Protein AF-A0A7W8LDN3-F1 (afdb_monomer_lite)

Secondary structure (DSSP, 8-state):
--S-EEE-SS--EEEE-SS-EEE-TT-EEEESSS--EEEES-TT-S-S---EEEEEEEE-TT-SS-EEEEEETTS-EEEEEEE--TT--PPTT-----SEEEEEEE-SHHHHHHGGG-TTSEEEESS-EE-TT-EEPPBTEETTEE---B-SEEE-TT-EEEEEEETTSSSEEEE-TT-EEEEEEEEE-------TT-S-EESSEEEESSEEEEEEEEEEEE---SS--EESSEEEESSEEES-EE--EEEESS-EESSEEEESSEEES-EE-S-EEE-STT--EESSEEEE--SSSS---EEES-EE-S-EEE-TT--EESS-SSB--B-TT-EEETTTS--SS-SBS--GGGEE-HHHHT-GGGSTT---STTSSEE--TT-SS-EETHHHH-

Structure (mmCIF, N/CA/C/O backbone):
data_AF-A0A7W8LDN3-F1
#
_entry.id   AF-A0A7W8LDN3-F1
#
loop_
_atom_site.group_PDB
_atom_site.id
_atom_site.type_symbol
_atom_site.label_atom_id
_atom_site.label_alt_id
_atom_site.label_comp_id
_atom_site.label_asym_id
_atom_site.label_entity_id
_atom_site.label_seq_id
_atom_site.pdbx_PDB_ins_code
_atom_site.Cartn_x
_atom_site.Cartn_y
_atom_site.Cartn_z
_atom_site.occupancy
_atom_site.B_iso_or_equiv
_atom_site.auth_seq_id
_atom_site.auth_comp_id
_atom_site.auth_asym_id
_atom_site.auth_atom_id
_atom_site.pdbx_PDB_model_num
ATOM 1 N N . VAL A 1 1 ? -24.830 -0.433 23.079 1.00 80.12 1 VAL A N 1
ATOM 2 C CA . VAL A 1 1 ? -24.783 -1.777 23.697 1.00 80.12 1 VAL A CA 1
ATOM 3 C C . VAL A 1 1 ? -24.997 -1.625 25.184 1.00 80.12 1 VAL A C 1
ATOM 5 O O . VAL A 1 1 ? -24.225 -0.900 25.797 1.00 80.12 1 VAL A O 1
ATOM 8 N N . ALA A 1 2 ? -26.050 -2.250 25.717 1.00 86.38 2 ALA A N 1
ATOM 9 C CA . ALA A 1 2 ? -26.465 -2.119 27.119 1.00 86.38 2 ALA A CA 1
ATOM 10 C C . ALA A 1 2 ? -26.336 -3.423 27.933 1.00 86.38 2 ALA A C 1
ATOM 12 O O . ALA A 1 2 ? -26.756 -3.484 29.084 1.00 86.38 2 ALA A O 1
ATOM 13 N N . SER A 1 3 ? -25.803 -4.485 27.325 1.00 92.31 3 SER A N 1
ATOM 14 C CA . SER A 1 3 ? -25.659 -5.807 27.936 1.00 92.31 3 SER A CA 1
ATOM 15 C C . SER A 1 3 ? -24.322 -6.427 27.559 1.00 92.31 3 SER A C 1
ATOM 17 O O . SER A 1 3 ? -23.873 -6.281 26.420 1.00 92.31 3 SER A O 1
ATOM 19 N N . SER A 1 4 ? -23.713 -7.156 28.494 1.00 95.50 4 SER A N 1
ATOM 20 C CA . SER A 1 4 ? -22.445 -7.845 28.253 1.00 95.50 4 SER A CA 1
ATOM 21 C C . SER A 1 4 ? -22.580 -8.936 27.195 1.00 95.50 4 SER A C 1
ATOM 23 O O . SER A 1 4 ? -23.577 -9.656 27.148 1.00 95.50 4 SER A O 1
ATOM 25 N N . LEU A 1 5 ? -21.547 -9.073 26.370 1.00 96.12 5 LEU A N 1
ATOM 26 C CA . LEU A 1 5 ? -21.450 -10.071 25.319 1.00 96.12 5 LEU A CA 1
ATOM 27 C C . LEU A 1 5 ? -20.074 -10.730 25.378 1.00 96.12 5 LEU A C 1
ATOM 29 O O . LEU A 1 5 ? -19.049 -10.052 25.343 1.00 96.12 5 LEU A O 1
ATOM 33 N N . ARG A 1 6 ? -20.050 -12.062 25.438 1.00 96.69 6 ARG A N 1
ATOM 34 C CA . ARG A 1 6 ? -18.820 -12.848 25.344 1.00 96.69 6 ARG A CA 1
ATOM 35 C C . ARG A 1 6 ? -19.030 -14.021 24.407 1.00 96.69 6 ARG A C 1
ATOM 37 O O . ARG A 1 6 ? -20.032 -14.721 24.521 1.00 96.69 6 ARG A O 1
ATOM 44 N N . TRP A 1 7 ? -18.063 -14.268 23.534 1.00 97.62 7 TRP A N 1
ATOM 45 C CA . TRP A 1 7 ? -18.060 -15.460 22.693 1.00 97.62 7 TRP A CA 1
ATOM 46 C C . TRP A 1 7 ? -16.655 -16.044 22.534 1.00 97.62 7 TRP A C 1
ATOM 48 O O . TRP A 1 7 ? -15.647 -15.424 22.879 1.00 97.62 7 TRP A O 1
ATOM 58 N N . SER A 1 8 ? -16.607 -17.287 22.059 1.00 95.50 8 SER A N 1
ATOM 59 C CA . SER A 1 8 ? -15.378 -18.019 21.744 1.00 95.50 8 SER A CA 1
ATOM 60 C C . SER A 1 8 ? -15.425 -18.445 20.278 1.00 95.50 8 SER A C 1
ATOM 62 O O . SER A 1 8 ? -16.497 -18.759 19.766 1.00 95.50 8 SER A O 1
ATOM 64 N N . GLY A 1 9 ? -14.276 -18.438 19.606 1.00 95.62 9 GLY A N 1
ATOM 65 C CA . GLY A 1 9 ? -14.156 -18.756 18.180 1.00 95.62 9 GLY A CA 1
ATOM 66 C C . GLY A 1 9 ? -13.791 -17.551 17.299 1.00 95.62 9 GLY A C 1
ATOM 67 O O . GLY A 1 9 ? -13.566 -16.454 17.820 1.00 95.62 9 GLY A O 1
ATOM 68 N N . PRO A 1 10 ? -13.691 -17.766 15.974 1.00 96.31 10 PRO A N 1
ATOM 69 C CA . PRO A 1 10 ? -13.177 -16.780 15.019 1.00 96.31 10 PRO A CA 1
ATOM 70 C C . PRO A 1 10 ? -14.237 -15.806 14.485 1.00 96.31 10 PRO A C 1
ATOM 72 O O . PRO A 1 10 ? -13.915 -14.942 13.681 1.00 96.31 10 PRO A O 1
ATOM 75 N N . ALA A 1 11 ? -15.505 -15.941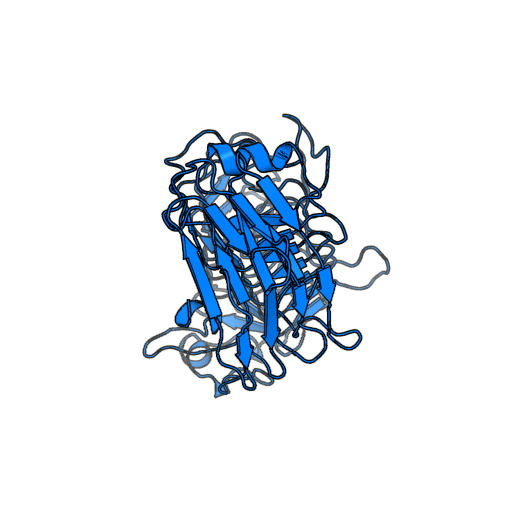 14.888 1.00 97.56 11 ALA A N 1
ATOM 76 C CA . ALA A 1 11 ? -16.566 -15.058 14.410 1.00 97.56 11 ALA A CA 1
ATOM 77 C C . ALA A 1 11 ? -16.303 -13.605 14.838 1.00 97.56 11 ALA A C 1
ATOM 79 O O . ALA A 1 11 ? -16.046 -13.352 16.015 1.00 97.56 11 ALA A O 1
ATOM 80 N N . SER A 1 12 ? -16.399 -12.665 13.902 1.00 97.75 12 SER A N 1
ATOM 81 C CA . SER A 1 12 ? -16.238 -11.232 14.165 1.00 97.75 12 SER A CA 1
ATOM 82 C C . SER A 1 12 ? -17.588 -10.554 14.408 1.00 97.75 12 SER A C 1
ATOM 84 O O . SER A 1 12 ? -18.613 -10.985 13.879 1.00 97.75 12 SER A O 1
ATOM 86 N N . LEU A 1 13 ? -17.588 -9.486 15.207 1.00 98.00 13 LEU A N 1
ATOM 87 C CA . LEU A 1 13 ? -18.762 -8.669 15.506 1.00 98.00 13 LEU A CA 1
ATOM 88 C C . LEU A 1 13 ? -18.552 -7.240 15.009 1.00 98.00 13 LEU A C 1
ATOM 90 O O . LEU A 1 13 ? -17.600 -6.574 15.409 1.00 98.00 13 LEU A O 1
ATOM 94 N N . THR A 1 14 ? -19.506 -6.733 14.237 1.00 98.00 14 THR A N 1
ATOM 95 C CA . THR A 1 14 ? -19.569 -5.316 13.873 1.00 98.00 14 THR A CA 1
ATOM 96 C C . THR A 1 14 ? -20.794 -4.676 14.509 1.00 98.00 14 THR A C 1
ATOM 98 O O . THR A 1 14 ? -21.918 -5.147 14.349 1.00 98.00 14 THR A O 1
ATOM 101 N N . LEU A 1 15 ? -20.570 -3.579 15.223 1.00 97.31 15 LEU A N 1
ATOM 102 C CA . LEU A 1 15 ? -21.599 -2.696 15.747 1.00 97.31 15 LEU A CA 1
ATOM 103 C C . LEU A 1 15 ? -21.510 -1.387 14.974 1.00 97.31 15 LEU A C 1
ATOM 105 O O . LEU A 1 15 ? -20.650 -0.559 15.262 1.00 97.31 15 LEU A O 1
ATOM 109 N N . ALA A 1 16 ? -22.378 -1.231 13.980 1.00 97.44 16 ALA A N 1
ATOM 110 C CA . ALA A 1 16 ? -22.421 -0.055 13.126 1.00 97.44 16 ALA A CA 1
ATOM 111 C C . ALA A 1 16 ? -23.672 0.774 13.422 1.00 97.44 16 ALA A C 1
ATOM 113 O O . ALA A 1 16 ? -24.768 0.228 13.567 1.00 97.44 16 ALA A O 1
ATOM 114 N N . ALA A 1 17 ? -23.517 2.090 13.506 1.00 97.44 17 ALA A N 1
ATOM 115 C CA . ALA A 1 17 ? -24.623 3.016 13.695 1.00 97.44 17 ALA A CA 1
ATOM 116 C C . ALA A 1 17 ? -24.555 4.140 12.668 1.00 97.44 17 ALA A C 1
ATOM 118 O O . ALA A 1 17 ? -23.474 4.548 12.257 1.00 97.44 17 ALA A O 1
ATOM 119 N N . TYR A 1 18 ? -25.719 4.684 12.303 1.00 97.31 18 TYR A N 1
ATOM 120 C CA . TYR A 1 18 ? -25.789 5.826 11.391 1.00 97.31 18 TYR A CA 1
ATOM 121 C C . TYR A 1 18 ? -24.961 7.013 11.891 1.00 97.31 18 TYR A C 1
ATOM 123 O O . TYR A 1 18 ? -24.340 7.682 11.085 1.00 97.31 18 TYR A O 1
ATOM 131 N N . ARG A 1 19 ? -24.934 7.257 13.208 1.00 97.06 19 ARG A N 1
ATOM 132 C CA . ARG A 1 19 ? -24.188 8.369 13.808 1.00 97.06 19 ARG A CA 1
ATOM 133 C C . ARG A 1 19 ? -23.232 7.890 14.891 1.00 97.06 19 ARG A C 1
ATOM 135 O O . ARG A 1 19 ? -22.056 7.727 14.619 1.00 97.06 19 ARG A O 1
ATOM 142 N N . HIS A 1 20 ? -23.716 7.601 16.100 1.00 97.81 20 HIS A N 1
ATOM 143 C CA . HIS A 1 20 ? -22.853 7.241 17.232 1.00 97.81 20 HIS A CA 1
ATOM 144 C C . HIS A 1 20 ? -22.973 5.768 17.623 1.00 97.81 20 HIS A C 1
ATOM 146 O O . HIS A 1 20 ? -24.070 5.206 17.623 1.00 97.81 20 HIS A O 1
ATOM 152 N N . VAL A 1 21 ? -21.860 5.175 18.053 1.00 97.56 21 VAL A N 1
ATOM 153 C CA . VAL A 1 21 ? -21.835 3.874 18.731 1.00 97.56 21 VAL A CA 1
ATOM 154 C C . VAL A 1 21 ? -21.474 4.095 20.192 1.00 97.56 21 VAL A C 1
ATOM 156 O O . VAL A 1 21 ? -20.442 4.684 20.501 1.00 97.56 21 VAL A O 1
ATOM 159 N N . SER A 1 22 ? -22.307 3.585 21.101 1.00 95.62 22 SER A N 1
ATOM 160 C CA . SER A 1 22 ? -22.056 3.685 22.541 1.00 95.62 22 SER A CA 1
ATOM 161 C C . SER A 1 22 ? -22.085 2.318 23.223 1.00 95.62 22 SER A C 1
ATOM 163 O O . SER A 1 22 ? -23.037 1.551 23.041 1.00 95.62 22 SER A O 1
ATOM 165 N N . VAL A 1 23 ? -21.075 2.011 24.036 1.00 94.44 23 VAL A N 1
ATOM 166 C CA . VAL A 1 23 ? -21.046 0.875 24.972 1.00 94.44 23 VAL A CA 1
ATOM 167 C C . VAL A 1 23 ? -21.216 1.443 26.374 1.00 94.44 23 VAL A C 1
ATOM 169 O O . VAL A 1 23 ? -20.390 2.233 26.819 1.00 94.44 23 VAL A O 1
ATOM 172 N N . THR A 1 24 ? -22.307 1.088 27.050 1.00 93.31 24 THR A N 1
ATOM 173 C CA . THR A 1 24 ? -22.648 1.687 28.346 1.00 93.31 24 THR A CA 1
ATOM 174 C C . THR A 1 24 ? -21.730 1.195 29.461 1.00 93.31 24 THR A C 1
ATOM 176 O O . THR A 1 24 ? -21.188 0.088 29.399 1.00 93.31 24 THR A O 1
ATOM 179 N N . SER A 1 25 ? -21.623 1.980 30.530 1.00 93.38 25 SER A N 1
ATOM 180 C CA . SER A 1 25 ? -20.917 1.574 31.744 1.00 93.38 25 SER A CA 1
ATOM 181 C C . SER A 1 25 ? -21.447 0.247 32.310 1.00 93.38 25 SER A C 1
ATOM 183 O O . SER A 1 25 ? -22.606 -0.130 32.119 1.00 93.38 25 SER A O 1
ATOM 185 N N . GLY A 1 26 ? -20.563 -0.520 32.952 1.00 92.25 26 GLY A N 1
ATOM 186 C CA . GLY A 1 26 ? -20.886 -1.843 33.506 1.00 92.25 26 GLY A CA 1
ATOM 187 C C . GLY A 1 26 ? -21.093 -2.960 32.471 1.00 92.25 26 GLY A C 1
ATOM 188 O O . GLY A 1 26 ? -21.365 -4.095 32.855 1.00 92.25 26 GLY A O 1
ATOM 189 N N . THR A 1 27 ? -20.953 -2.671 31.173 1.00 95.62 27 THR A N 1
ATOM 190 C CA . THR A 1 27 ? -21.033 -3.667 30.093 1.00 95.62 27 THR A CA 1
ATOM 191 C C . THR A 1 27 ? -19.647 -4.156 29.690 1.00 95.62 27 THR A C 1
ATOM 193 O O . THR A 1 27 ? -18.724 -3.356 29.564 1.00 95.62 27 THR A O 1
ATOM 196 N N . THR A 1 28 ? -19.502 -5.456 29.424 1.00 97.38 28 THR A N 1
ATOM 197 C CA . THR A 1 28 ? -18.271 -6.039 28.868 1.00 97.38 28 THR A CA 1
ATOM 198 C C . THR A 1 28 ? -18.534 -6.670 27.507 1.00 97.38 28 THR A C 1
ATOM 200 O O . THR A 1 28 ? -19.395 -7.541 27.398 1.00 97.38 28 THR A O 1
ATOM 203 N N . ILE A 1 29 ? -17.765 -6.282 26.488 1.00 97.88 29 ILE A N 1
ATOM 204 C CA . ILE A 1 29 ? -17.689 -6.987 25.202 1.00 97.88 29 ILE A CA 1
ATOM 205 C C . ILE A 1 29 ? -16.352 -7.729 25.168 1.00 97.88 29 ILE A C 1
ATOM 207 O O . ILE A 1 29 ? -15.307 -7.104 25.335 1.00 97.88 29 ILE A O 1
ATOM 211 N N . ALA A 1 30 ? -16.378 -9.050 24.986 1.00 98.19 30 ALA A N 1
ATOM 212 C CA . ALA A 1 30 ? -15.178 -9.878 25.057 1.00 98.19 30 ALA A CA 1
ATOM 213 C C . ALA A 1 30 ? -15.155 -11.015 24.031 1.00 98.19 30 ALA A C 1
ATOM 215 O O . ALA A 1 30 ? -16.168 -11.678 23.796 1.00 98.19 30 ALA A O 1
ATOM 216 N N . ASN A 1 31 ? -13.969 -11.323 23.513 1.00 98.44 31 ASN A N 1
ATOM 217 C CA . ASN A 1 31 ? -13.721 -12.519 22.714 1.00 98.44 31 ASN A CA 1
ATOM 218 C C . ASN A 1 31 ? -12.585 -13.351 23.334 1.00 98.44 31 ASN A C 1
ATOM 220 O O . ASN A 1 31 ? -11.584 -12.809 23.795 1.00 98.44 31 ASN A O 1
ATOM 224 N N . ASN A 1 32 ? -12.748 -14.677 23.342 1.00 96.44 32 ASN A N 1
ATOM 225 C CA . ASN A 1 32 ? -11.733 -15.633 23.811 1.00 96.44 32 ASN A CA 1
ATOM 226 C C . ASN A 1 32 ? -11.210 -16.544 22.675 1.00 96.44 32 ASN A C 1
ATOM 228 O O . ASN A 1 32 ? -10.790 -17.670 22.932 1.00 96.44 32 ASN A O 1
ATOM 232 N N . GLY A 1 33 ? -11.356 -16.129 21.416 1.00 96.62 33 GLY A N 1
ATOM 233 C CA . GLY A 1 33 ? -10.953 -16.877 20.225 1.00 96.62 33 GLY A CA 1
ATOM 234 C C . GLY A 1 33 ? -10.129 -16.006 19.283 1.00 96.62 33 GLY A C 1
ATOM 235 O O . GLY A 1 33 ? -9.119 -15.451 19.692 1.00 96.62 33 GLY A O 1
ATOM 236 N N . ALA A 1 34 ? -10.559 -15.892 18.027 1.00 96.56 34 ALA A N 1
ATOM 237 C CA . ALA A 1 34 ? -9.883 -15.092 17.000 1.00 96.56 34 ALA A CA 1
ATOM 238 C C . ALA A 1 34 ? -10.803 -14.023 16.384 1.00 96.56 34 ALA A C 1
ATOM 240 O O . ALA A 1 34 ? -10.513 -13.488 15.322 1.00 96.56 34 ALA A O 1
ATOM 241 N N . GLY A 1 35 ? -11.945 -13.756 17.023 1.00 97.75 35 GLY A N 1
ATOM 242 C CA . GLY A 1 35 ? -12.951 -12.835 16.506 1.00 97.75 35 GLY A CA 1
ATOM 243 C C . GLY A 1 35 ? -12.509 -11.382 16.625 1.00 97.75 35 GLY A C 1
ATOM 244 O O . GLY A 1 35 ? -11.990 -10.973 17.670 1.00 97.75 35 GLY A O 1
ATOM 245 N N . ASN A 1 36 ? -12.767 -10.597 15.581 1.00 98.06 36 ASN A N 1
ATOM 246 C CA . ASN A 1 36 ? -12.554 -9.154 15.604 1.00 98.06 36 ASN A CA 1
ATOM 247 C C . ASN A 1 36 ? -13.793 -8.424 16.140 1.00 98.06 36 ASN A C 1
ATOM 249 O O . ASN A 1 36 ? -14.916 -8.928 16.048 1.00 98.06 36 ASN A O 1
ATOM 253 N N . LEU A 1 37 ? -13.598 -7.219 16.671 1.00 98.50 37 LEU A N 1
ATOM 254 C CA . LEU A 1 37 ? -14.672 -6.280 16.985 1.00 98.50 37 LEU A CA 1
ATOM 255 C C . LEU A 1 37 ? -14.489 -4.994 16.194 1.00 98.50 37 LEU A C 1
ATOM 257 O O . LEU A 1 37 ? -13.440 -4.365 16.259 1.00 98.50 37 LEU A O 1
ATOM 261 N N . THR A 1 38 ? -15.549 -4.556 15.530 1.00 98.56 38 THR A N 1
ATOM 262 C CA . THR A 1 38 ? -15.603 -3.236 14.906 1.00 98.56 38 THR A CA 1
ATOM 263 C C . THR A 1 38 ? -16.711 -2.419 15.554 1.00 98.56 38 THR A C 1
ATOM 265 O O . THR A 1 38 ? -17.881 -2.799 15.497 1.00 98.56 38 THR A O 1
ATOM 268 N N . LEU A 1 39 ? -16.356 -1.288 16.157 1.00 98.38 39 LEU A N 1
ATOM 269 C CA . LEU A 1 39 ? -17.294 -0.250 16.579 1.00 98.38 39 LEU A CA 1
ATOM 270 C C . LEU A 1 39 ? -17.273 0.837 15.510 1.00 98.38 39 LEU A C 1
ATOM 272 O O . LEU A 1 39 ? -16.287 1.556 15.412 1.00 98.38 39 LEU A O 1
ATOM 276 N N . ARG A 1 40 ? -18.321 0.938 14.691 1.00 98.19 40 ARG A N 1
ATOM 277 C CA . ARG A 1 40 ? -18.369 1.868 13.560 1.00 98.19 40 ARG A CA 1
ATOM 278 C C . ARG A 1 40 ? -19.435 2.936 13.752 1.00 98.19 40 ARG A C 1
ATOM 280 O O . ARG A 1 40 ? -20.623 2.687 13.538 1.00 98.19 40 ARG A O 1
ATOM 287 N N . ALA A 1 41 ? -18.996 4.118 14.161 1.00 98.00 41 ALA A N 1
ATOM 288 C CA . ALA A 1 41 ? -19.772 5.334 13.986 1.00 98.00 41 ALA A CA 1
ATOM 289 C C . ALA A 1 41 ? -19.781 5.742 12.503 1.00 98.00 41 ALA A C 1
ATOM 291 O O . ALA A 1 41 ? -18.988 5.216 11.724 1.00 98.00 41 ALA A O 1
ATOM 292 N N . ASP A 1 42 ? -20.728 6.602 12.126 1.00 96.69 42 ASP A N 1
ATOM 293 C CA . ASP A 1 42 ? -20.969 7.011 10.736 1.00 96.69 42 ASP A CA 1
ATOM 294 C C . ASP A 1 42 ? -20.896 5.847 9.730 1.00 96.69 42 ASP A C 1
ATOM 296 O O . ASP A 1 42 ? -20.058 5.767 8.829 1.00 96.69 42 ASP A O 1
ATOM 300 N N . ALA A 1 43 ? -21.805 4.884 9.888 1.00 95.69 43 ALA A N 1
ATOM 301 C CA . ALA A 1 43 ? -21.862 3.714 9.015 1.00 95.69 43 ALA A CA 1
ATOM 302 C C . ALA A 1 43 ? -21.986 4.071 7.519 1.00 95.69 43 ALA A C 1
ATOM 304 O O . ALA A 1 43 ? -21.639 3.249 6.676 1.00 95.69 43 ALA A O 1
ATOM 305 N N . SER A 1 44 ? -22.464 5.278 7.203 1.00 94.12 44 SER A N 1
ATOM 306 C CA . SER A 1 44 ? -22.630 5.805 5.849 1.00 94.12 44 SER A CA 1
ATOM 307 C C . SER A 1 44 ? -21.406 6.531 5.276 1.00 94.12 44 SER A C 1
ATOM 309 O O . SER A 1 44 ? -21.380 6.744 4.066 1.00 94.12 44 SER A O 1
ATOM 311 N N . GLY A 1 45 ? -20.421 6.914 6.096 1.00 94.56 45 GLY A N 1
ATOM 312 C CA . GLY A 1 45 ? -19.256 7.693 5.657 1.00 94.56 45 GLY A CA 1
ATOM 313 C C . GLY A 1 45 ? -19.647 9.046 5.052 1.00 94.56 45 GLY A C 1
ATOM 314 O O . GLY A 1 45 ? -19.267 9.358 3.922 1.00 94.56 45 GLY A O 1
ATOM 315 N N . ILE A 1 46 ? -20.501 9.806 5.736 1.00 94.69 46 ILE A N 1
ATOM 316 C CA . ILE A 1 46 ? -21.014 11.121 5.307 1.00 94.69 46 ILE A CA 1
ATOM 317 C C . ILE A 1 46 ? -20.604 12.267 6.247 1.00 94.69 46 ILE A C 1
ATOM 319 O O . ILE A 1 46 ? -21.163 13.358 6.135 1.00 94.69 46 ILE A O 1
ATOM 323 N N . ASP A 1 47 ? -19.681 12.020 7.177 1.00 93.69 47 ASP A N 1
ATOM 324 C CA . ASP A 1 47 ? -19.095 13.001 8.099 1.00 93.69 47 ASP A CA 1
ATOM 325 C C . ASP A 1 47 ? -20.125 13.683 9.008 1.00 93.69 47 ASP A C 1
ATOM 327 O O . ASP A 1 47 ? -20.122 14.902 9.224 1.00 93.69 47 ASP A O 1
ATOM 331 N N . ASN A 1 48 ? -21.045 12.890 9.563 1.00 95.62 48 ASN A N 1
ATOM 332 C CA . ASN A 1 48 ? -22.164 13.382 10.372 1.00 95.62 48 ASN A CA 1
ATOM 333 C C . ASN A 1 48 ? -21.835 13.601 11.866 1.00 95.62 48 A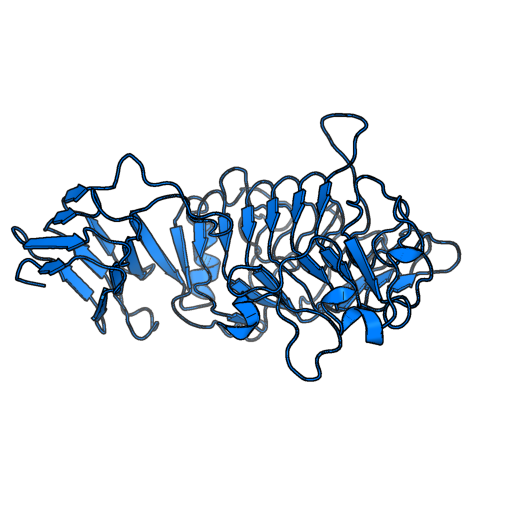SN A C 1
ATOM 335 O O . ASN A 1 48 ? -22.748 13.769 12.699 1.00 95.62 48 ASN A O 1
ATOM 339 N N . GLY A 1 49 ? -20.547 13.636 12.215 1.00 97.25 49 GLY A N 1
ATOM 340 C CA . GLY A 1 49 ? -20.073 13.792 13.588 1.00 97.25 49 GLY A CA 1
ATOM 341 C C . GLY A 1 49 ? -20.207 12.502 14.383 1.00 97.25 49 GLY A C 1
ATOM 342 O O . GLY A 1 49 ? -20.527 12.540 15.573 1.00 97.25 49 GLY A O 1
ATOM 343 N N . GLY A 1 50 ? -20.062 11.359 13.719 1.00 98.00 50 GLY A N 1
ATOM 344 C CA . GLY A 1 50 ? -20.134 10.050 14.327 1.00 98.00 50 GLY A CA 1
ATOM 345 C C . GLY A 1 50 ? -19.060 9.866 15.397 1.00 98.00 50 GLY A C 1
ATOM 346 O O . GLY A 1 50 ? -17.873 10.059 15.160 1.00 98.00 50 GLY A O 1
ATOM 347 N N . SER A 1 51 ? -19.483 9.444 16.589 1.00 98.31 51 SER A N 1
ATOM 348 C CA . SER A 1 51 ? -18.595 9.241 17.742 1.00 98.31 51 SER A CA 1
ATOM 349 C C . SER A 1 51 ? -18.677 7.811 18.244 1.00 98.31 51 SER A C 1
ATOM 351 O O . SER A 1 51 ? -19.753 7.203 18.230 1.00 98.31 51 SER A O 1
ATOM 353 N N . VAL A 1 52 ? -17.561 7.306 18.766 1.00 98.25 52 VAL A N 1
ATOM 354 C CA . VAL A 1 52 ? -17.516 6.041 19.501 1.00 98.25 52 VAL A CA 1
ATOM 355 C C . VAL A 1 52 ? -17.242 6.327 20.975 1.00 98.25 52 VAL A C 1
ATOM 357 O O . VAL A 1 52 ? -16.173 6.807 21.346 1.00 98.25 52 VAL A O 1
ATOM 360 N N . THR A 1 53 ? -18.202 5.990 21.832 1.00 96.25 53 THR A N 1
ATOM 361 C CA . THR A 1 53 ? -18.083 6.120 23.291 1.00 96.25 53 THR A CA 1
ATOM 362 C C . THR A 1 53 ? -18.151 4.739 23.918 1.00 96.25 53 THR A C 1
ATOM 364 O O . THR A 1 53 ? -19.171 4.063 23.824 1.00 96.25 53 THR A O 1
ATOM 367 N N . SER A 1 54 ? -17.083 4.284 24.559 1.00 90.75 54 SER A N 1
ATOM 368 C CA . SER A 1 54 ? -17.030 2.953 25.158 1.00 90.75 54 SER A CA 1
ATOM 369 C C . SER A 1 54 ? -16.837 3.008 26.670 1.00 90.75 54 SER A C 1
ATOM 371 O O . SER A 1 54 ? -15.807 2.564 27.154 1.00 90.75 54 SER A O 1
ATOM 373 N N . ASP A 1 55 ? -17.832 3.461 27.431 1.00 91.25 55 ASP A N 1
ATOM 374 C CA . ASP A 1 55 ? -17.762 3.599 28.901 1.00 91.25 55 ASP A CA 1
ATOM 375 C C . ASP A 1 55 ? -17.723 2.258 29.669 1.00 91.25 55 ASP A C 1
ATOM 377 O O . ASP A 1 55 ? -17.619 2.228 30.897 1.00 91.25 55 ASP A O 1
ATOM 381 N N . GLY A 1 56 ? -17.844 1.133 28.960 1.00 93.88 56 GLY A N 1
ATOM 382 C CA . GLY A 1 56 ? -17.722 -0.222 29.497 1.00 93.88 56 GLY A CA 1
ATOM 383 C C . GLY A 1 56 ? -16.300 -0.799 29.439 1.00 93.88 56 GLY A C 1
ATOM 384 O O . GLY A 1 56 ? -15.295 -0.086 29.480 1.00 93.88 56 GLY A O 1
ATOM 385 N N . THR A 1 57 ? -16.221 -2.126 29.333 1.00 97.38 57 THR A N 1
ATOM 386 C CA . THR A 1 57 ? -14.980 -2.888 29.147 1.00 97.38 57 THR A CA 1
ATOM 387 C C . THR A 1 57 ? -14.959 -3.559 27.776 1.00 97.38 57 THR A C 1
ATOM 389 O O . THR A 1 57 ? -15.880 -4.300 27.429 1.00 97.38 57 THR A O 1
ATOM 392 N N . ILE A 1 58 ? -13.878 -3.364 27.027 1.00 98.12 58 ILE A N 1
ATOM 393 C CA . ILE A 1 58 ? -13.522 -4.166 25.854 1.00 98.12 58 ILE A CA 1
ATOM 394 C C . ILE A 1 58 ? -12.395 -5.110 26.286 1.00 98.12 58 ILE A C 1
ATOM 396 O O . ILE A 1 58 ? -11.289 -4.661 26.579 1.00 98.12 58 ILE A O 1
ATOM 400 N N . ASP A 1 59 ? -12.687 -6.409 26.368 1.00 98.19 59 ASP A N 1
ATOM 401 C CA . ASP A 1 59 ? -11.768 -7.442 26.868 1.00 98.19 59 ASP A CA 1
ATOM 402 C C . ASP A 1 59 ? -11.348 -8.394 25.738 1.00 98.19 59 ASP A C 1
ATOM 404 O O . ASP A 1 59 ? -12.037 -9.363 25.414 1.00 98.19 59 ASP A O 1
ATOM 408 N N . TRP A 1 60 ? -10.196 -8.095 25.139 1.00 98.12 60 TRP A N 1
ATOM 409 C CA . TRP A 1 60 ? -9.509 -8.914 24.137 1.00 98.12 60 TRP A CA 1
ATOM 410 C C . TRP A 1 60 ? -8.317 -9.678 24.726 1.00 98.12 60 TRP A C 1
ATOM 412 O O . TRP A 1 60 ? -7.527 -10.250 23.980 1.00 98.12 60 TRP A O 1
ATOM 422 N N . SER A 1 61 ? -8.211 -9.761 26.059 1.00 98.25 61 SER A N 1
ATOM 423 C CA . SER A 1 61 ? -7.072 -10.368 26.768 1.00 98.25 61 SER A CA 1
ATOM 424 C C . SER A 1 61 ? -6.807 -11.833 26.425 1.00 98.25 61 SER A C 1
ATOM 426 O O . SER A 1 61 ? -5.690 -12.319 26.590 1.00 98.25 61 SER A O 1
ATOM 428 N N . LYS A 1 62 ? -7.832 -12.537 25.938 1.00 97.50 62 LYS A N 1
ATOM 429 C CA . LYS A 1 62 ? -7.780 -13.947 25.525 1.00 97.50 62 LYS A CA 1
ATOM 430 C C . LYS A 1 62 ? -8.026 -14.143 24.031 1.00 97.50 62 LYS A C 1
ATOM 432 O O . LYS A 1 62 ? -8.162 -15.282 23.595 1.00 97.50 62 LYS A O 1
ATOM 437 N N . SER A 1 63 ? -8.132 -13.058 23.268 1.00 98.00 63 SER A N 1
ATOM 438 C CA . SER A 1 63 ? -8.351 -13.105 21.826 1.00 98.00 63 SER A CA 1
ATOM 439 C C . SER A 1 63 ? -7.029 -12.981 21.073 1.00 98.00 63 SER A C 1
ATOM 441 O O . SER A 1 63 ? -6.107 -12.290 21.518 1.00 98.00 63 SER A O 1
ATOM 443 N N . THR A 1 64 ? -6.947 -13.624 19.913 1.00 96.94 64 THR A N 1
ATOM 444 C CA . THR A 1 64 ? -5.928 -13.353 18.887 1.00 96.94 64 THR A CA 1
ATOM 445 C C . THR A 1 64 ? -6.418 -12.365 17.825 1.00 96.94 64 THR A C 1
ATOM 447 O O . THR A 1 64 ? -5.618 -11.900 17.019 1.00 96.94 64 THR A O 1
ATOM 450 N N . GLY A 1 65 ? -7.716 -12.044 17.814 1.00 97.69 65 GLY A N 1
ATOM 451 C CA . GLY A 1 65 ? -8.305 -11.032 16.938 1.00 97.69 65 GLY A CA 1
ATOM 452 C C . GLY A 1 65 ? -7.985 -9.608 17.393 1.00 97.69 65 GLY A C 1
ATOM 453 O O . GLY A 1 65 ? -7.236 -9.395 18.351 1.00 97.69 65 GLY A O 1
ATOM 454 N N . ILE A 1 66 ? -8.591 -8.636 16.718 1.00 98.25 66 ILE A N 1
ATOM 455 C CA . ILE A 1 66 ? -8.372 -7.200 16.940 1.00 98.25 66 ILE A CA 1
ATOM 456 C C . ILE A 1 66 ? -9.660 -6.439 17.244 1.00 98.25 66 ILE A C 1
ATOM 458 O O . ILE A 1 66 ? -10.766 -6.938 17.033 1.00 98.25 66 ILE A O 1
ATOM 462 N N . VAL A 1 67 ? -9.505 -5.205 17.716 1.00 98.62 67 VAL A N 1
ATOM 463 C CA . VAL A 1 67 ? -10.598 -4.258 17.919 1.00 98.62 67 VAL A CA 1
ATOM 464 C C . VAL A 1 67 ? -10.313 -2.965 17.167 1.00 98.62 67 VAL A C 1
ATOM 466 O O . VAL A 1 67 ? -9.276 -2.342 17.380 1.00 98.62 67 VAL A O 1
ATOM 469 N N . SER A 1 68 ? -11.275 -2.529 16.359 1.00 98.50 68 SER A N 1
ATOM 470 C CA . SER A 1 68 ? -11.237 -1.257 15.639 1.00 98.50 68 SER A CA 1
ATOM 471 C C . SER A 1 68 ? -12.407 -0.378 16.078 1.00 98.50 68 SER A C 1
ATOM 473 O O . SER A 1 68 ? -13.568 -0.765 15.931 1.00 98.50 68 SER A O 1
ATOM 475 N N . ALA A 1 69 ? -12.117 0.808 16.606 1.00 98.50 69 ALA A N 1
ATOM 476 C CA . ALA A 1 69 ? -13.110 1.846 16.873 1.00 98.50 69 ALA A CA 1
ATOM 477 C C . ALA A 1 69 ? -13.003 2.947 15.812 1.00 98.50 69 ALA A C 1
ATOM 479 O O . ALA A 1 69 ? -12.009 3.658 15.765 1.00 98.50 69 ALA A O 1
ATOM 480 N N . LEU A 1 70 ? -14.012 3.073 14.960 1.00 98.69 70 LEU A N 1
ATOM 481 C CA . LEU A 1 70 ? -14.052 3.978 13.815 1.00 98.69 70 LEU A CA 1
ATOM 482 C C . LEU A 1 70 ? -14.994 5.142 14.127 1.00 98.69 70 LEU A C 1
ATOM 484 O O . LEU A 1 70 ? -16.179 4.908 14.380 1.00 98.69 70 LEU A O 1
ATOM 488 N N . TYR A 1 71 ? -14.469 6.364 14.139 1.00 98.62 71 TYR A N 1
ATOM 489 C CA . TYR A 1 71 ? -15.207 7.591 14.455 1.00 98.62 71 TYR A CA 1
ATOM 490 C C . TYR A 1 71 ? -14.809 8.718 13.508 1.00 98.62 71 TYR A C 1
ATOM 492 O O . TYR A 1 71 ? -13.688 8.720 13.017 1.00 98.62 71 TYR A O 1
ATOM 500 N N . ASP A 1 72 ? -15.693 9.678 13.258 1.00 98.19 72 ASP A N 1
ATOM 501 C CA . ASP A 1 72 ? -15.413 10.747 12.296 1.00 98.19 72 ASP A CA 1
ATOM 502 C C . ASP A 1 72 ? -14.279 11.656 12.768 1.00 98.19 72 ASP A C 1
ATOM 504 O O . ASP A 1 72 ? -14.088 11.885 13.966 1.00 98.19 72 ASP A O 1
ATOM 508 N N . MET A 1 73 ? -13.572 12.260 11.814 1.00 96.06 73 MET A N 1
ATOM 509 C CA . MET A 1 73 ? -12.576 13.308 12.069 1.00 96.06 73 MET A CA 1
ATOM 510 C C . MET A 1 73 ? -13.140 14.501 12.855 1.00 96.06 73 MET A C 1
ATOM 512 O O . MET A 1 73 ? -12.428 15.110 13.653 1.00 96.06 73 MET A O 1
ATOM 516 N N . ASN A 1 74 ? -14.425 14.812 12.660 1.00 95.38 74 ASN A N 1
ATOM 517 C CA . ASN A 1 74 ? -15.177 15.830 13.403 1.00 95.38 74 ASN A CA 1
ATOM 518 C C . ASN A 1 74 ? -15.997 15.248 14.579 1.00 95.38 74 ASN A C 1
ATOM 520 O O . ASN A 1 74 ? -16.758 15.971 15.227 1.00 95.38 74 ASN A O 1
ATOM 524 N N . GLY A 1 75 ? -15.860 13.948 14.841 1.00 96.75 75 GLY A N 1
ATOM 525 C CA . GLY A 1 75 ? -16.461 13.231 15.954 1.00 96.75 75 GLY A CA 1
ATOM 526 C C . GLY A 1 75 ? -15.514 13.106 17.145 1.00 96.75 75 GLY A C 1
ATOM 527 O O . GLY A 1 75 ? -14.496 13.788 17.266 1.00 96.75 75 GLY A O 1
ATOM 528 N N . THR A 1 76 ? -15.863 12.213 18.067 1.00 97.19 76 THR A N 1
ATOM 529 C CA . THR A 1 76 ? -15.066 11.953 19.271 1.00 97.19 76 THR A CA 1
ATOM 530 C C . THR A 1 76 ? -14.922 10.466 19.545 1.00 97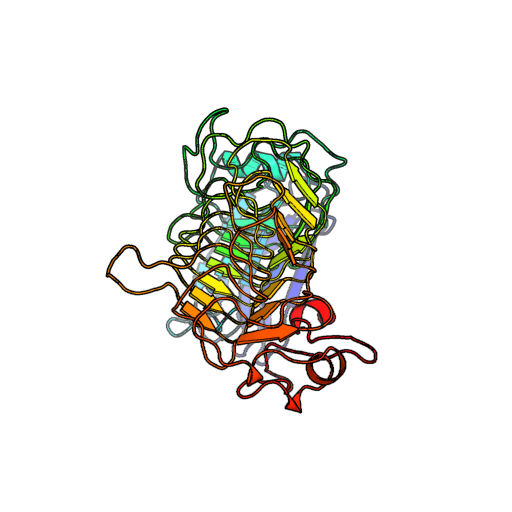.19 76 THR A C 1
ATOM 532 O O . THR A 1 76 ? -15.833 9.669 19.310 1.00 97.19 76 THR A O 1
ATOM 535 N N . TYR A 1 77 ? -13.775 10.107 20.113 1.00 97.69 77 TYR A N 1
ATOM 536 C CA . TYR A 1 77 ? -13.548 8.801 20.708 1.00 97.69 77 TYR A CA 1
ATOM 537 C C . TYR A 1 77 ? -13.350 8.938 22.213 1.00 97.69 77 TYR A C 1
ATOM 539 O O . TYR A 1 77 ? -12.604 9.795 22.687 1.00 97.69 77 TYR A O 1
ATOM 547 N N . THR A 1 78 ? -14.021 8.087 22.980 1.00 96.88 78 THR A N 1
ATOM 548 C CA . THR A 1 78 ? -13.808 7.967 24.423 1.00 96.88 78 THR A CA 1
ATOM 549 C C . THR A 1 78 ? -13.742 6.495 24.784 1.00 96.88 78 THR A C 1
ATOM 551 O O . THR A 1 78 ? -14.680 5.741 24.524 1.00 96.88 78 THR A O 1
ATOM 554 N N . SER A 1 79 ? -12.628 6.082 25.379 1.00 94.62 79 SER A N 1
ATOM 555 C CA . SER A 1 79 ? -12.407 4.710 25.824 1.00 94.62 79 SER A CA 1
ATOM 556 C C . SER A 1 79 ? -12.654 4.563 27.323 1.00 94.62 79 SER A C 1
ATOM 558 O O . SER A 1 79 ? -12.126 5.337 28.118 1.00 94.62 79 SER A O 1
ATOM 560 N N . GLY A 1 80 ? -13.374 3.516 27.705 1.00 94.00 80 GLY A N 1
ATOM 561 C CA . GLY A 1 80 ? -13.412 2.975 29.058 1.00 94.00 80 GLY A CA 1
ATOM 562 C C . GLY A 1 80 ? -12.257 2.002 29.276 1.00 94.00 80 GLY A C 1
ATOM 563 O O . GLY A 1 80 ? -11.114 2.277 28.917 1.00 94.00 80 GLY A O 1
ATOM 564 N N . THR A 1 81 ? -12.540 0.838 29.861 1.00 97.19 81 THR A N 1
ATOM 565 C CA . THR A 1 81 ? -11.488 -0.150 30.146 1.00 97.19 81 THR A CA 1
ATOM 566 C C . THR A 1 81 ? -11.169 -0.968 28.899 1.00 97.19 81 THR A C 1
ATOM 568 O O . THR A 1 81 ? -12.014 -1.722 28.420 1.00 97.19 81 THR A O 1
ATOM 571 N N . LEU A 1 82 ? -9.940 -0.866 28.399 1.00 97.94 82 LEU A N 1
ATOM 572 C CA . LEU A 1 82 ? -9.426 -1.705 27.317 1.00 97.94 82 LEU A CA 1
ATOM 573 C C . LEU A 1 82 ? -8.473 -2.746 27.907 1.00 97.94 82 LEU A C 1
ATOM 575 O O . LEU A 1 82 ? -7.523 -2.387 28.601 1.00 97.94 82 LEU A O 1
ATOM 579 N N . VAL A 1 83 ? -8.715 -4.028 27.642 1.00 98.12 83 VAL A N 1
ATOM 580 C CA . VAL A 1 83 ? -7.851 -5.124 28.102 1.00 98.12 83 VAL A CA 1
ATOM 581 C C . VAL A 1 83 ? -7.353 -5.898 26.888 1.00 98.12 83 VAL A C 1
ATOM 583 O O . VAL A 1 83 ? -8.106 -6.656 26.283 1.00 98.12 83 VAL A O 1
ATOM 586 N N . GLY A 1 84 ? -6.092 -5.681 26.515 1.00 97.69 84 GLY A N 1
ATOM 587 C CA . GLY A 1 84 ? -5.428 -6.399 25.425 1.00 97.69 84 GLY A CA 1
ATOM 588 C C . GLY A 1 84 ? -4.793 -7.713 25.882 1.00 97.69 84 GLY A C 1
ATOM 589 O O . GLY A 1 84 ? -4.533 -7.927 27.069 1.00 97.69 84 GLY A O 1
ATOM 590 N N . ASN A 1 85 ? -4.538 -8.605 24.933 1.00 98.06 85 ASN A N 1
ATOM 591 C CA . ASN A 1 85 ? -3.780 -9.831 25.136 1.00 98.06 85 ASN A CA 1
ATOM 592 C C . ASN A 1 85 ? -2.283 -9.499 25.166 1.00 98.06 85 ASN A C 1
ATOM 594 O O . ASN A 1 85 ? -1.711 -9.070 24.169 1.00 98.06 85 ASN A O 1
ATOM 598 N N . ALA A 1 86 ? -1.641 -9.729 26.313 1.00 97.25 86 ALA A N 1
ATOM 599 C CA . ALA A 1 86 ? -0.222 -9.432 26.521 1.00 97.25 86 ALA A CA 1
ATOM 600 C C . ALA A 1 86 ? 0.727 -10.254 25.625 1.00 97.25 86 ALA A C 1
ATOM 602 O O . ALA A 1 86 ? 1.895 -9.902 25.491 1.00 97.25 86 ALA A O 1
ATOM 603 N N . SER A 1 87 ? 0.243 -11.348 25.034 1.00 96.81 87 SER A N 1
ATOM 604 C CA . SER A 1 87 ? 0.982 -12.182 24.080 1.00 96.81 87 SER A CA 1
ATOM 605 C C . SER A 1 87 ? 0.555 -11.953 22.630 1.00 96.81 87 SER A C 1
ATOM 607 O O . SER A 1 87 ? 1.014 -12.676 21.749 1.00 96.81 87 SER A O 1
ATOM 609 N N . TRP A 1 88 ? -0.338 -10.995 22.362 1.00 97.62 88 TRP A N 1
ATOM 610 C CA . TRP A 1 88 ? -0.705 -10.660 20.994 1.00 97.62 88 TRP A CA 1
ATOM 611 C C . TRP A 1 88 ? 0.473 -10.008 20.277 1.00 97.62 88 TRP A C 1
ATOM 613 O O . TRP A 1 88 ? 1.102 -9.079 20.781 1.00 97.62 88 TRP A O 1
ATOM 623 N N . THR A 1 89 ? 0.725 -10.483 19.068 1.00 96.31 89 THR A N 1
ATOM 624 C CA . THR A 1 89 ? 1.630 -9.865 18.108 1.00 96.31 89 THR A CA 1
ATOM 625 C C . THR A 1 89 ? 0.860 -9.640 16.819 1.00 96.31 89 THR A C 1
ATOM 627 O O . THR A 1 89 ? 0.009 -10.462 16.465 1.00 96.31 89 THR A O 1
ATOM 630 N N . ALA A 1 90 ? 1.175 -8.564 16.102 1.00 95.81 90 ALA A N 1
ATOM 631 C CA . ALA A 1 90 ? 0.595 -8.319 14.792 1.00 95.81 90 ALA A CA 1
ATOM 632 C C . ALA A 1 90 ? 0.810 -9.539 13.878 1.00 95.81 90 ALA A C 1
ATOM 634 O O . ALA A 1 90 ? 1.933 -10.056 13.819 1.00 95.81 90 ALA A O 1
ATOM 635 N N . PRO A 1 91 ? -0.237 -10.030 13.190 1.00 94.12 91 PRO A N 1
ATOM 636 C CA . PRO A 1 91 ? -0.059 -11.057 12.178 1.00 94.12 91 PRO A CA 1
ATOM 637 C C . PRO A 1 91 ? 0.958 -10.605 11.125 1.00 94.12 91 PRO A C 1
ATOM 639 O O . PRO A 1 91 ? 1.026 -9.426 10.770 1.00 94.12 91 PRO A O 1
ATOM 642 N N . ALA A 1 92 ? 1.754 -11.547 10.617 1.00 92.75 92 ALA A N 1
ATOM 643 C CA . ALA A 1 92 ? 2.713 -11.249 9.561 1.00 92.75 92 ALA A CA 1
ATOM 644 C C . ALA A 1 92 ? 1.997 -10.597 8.370 1.00 92.75 92 ALA A C 1
ATOM 646 O O . ALA A 1 92 ? 0.902 -11.012 7.990 1.00 92.75 92 ALA A O 1
ATOM 647 N N . TYR A 1 93 ? 2.622 -9.567 7.807 1.00 94.50 93 TYR A N 1
ATOM 648 C CA . TYR A 1 93 ? 2.091 -8.791 6.690 1.00 94.50 93 TYR A CA 1
ATOM 649 C C . TYR A 1 93 ? 0.735 -8.095 6.927 1.00 94.50 93 TYR A C 1
ATOM 651 O O . TYR A 1 93 ? 0.080 -7.678 5.973 1.00 94.50 93 TYR A O 1
ATOM 659 N N . SER A 1 94 ? 0.304 -7.916 8.182 1.00 95.69 94 SER A N 1
ATOM 660 C CA . SER A 1 94 ? -0.909 -7.144 8.467 1.00 95.69 94 SER A CA 1
ATOM 661 C C . SER A 1 94 ? -0.654 -5.644 8.586 1.00 95.69 94 SER A C 1
ATOM 663 O O . SER A 1 94 ? -1.593 -4.875 8.520 1.00 95.69 94 SER A O 1
ATOM 665 N N . GLY A 1 95 ? 0.571 -5.184 8.852 1.00 95.69 95 GLY A N 1
ATOM 666 C CA . GLY A 1 95 ? 0.827 -3.761 9.129 1.00 95.69 95 GLY A CA 1
ATOM 667 C C . GLY A 1 95 ? 0.080 -3.201 10.353 1.00 95.69 95 GLY A C 1
ATOM 668 O O . GLY A 1 95 ? -0.005 -1.990 10.513 1.00 95.69 95 GLY A O 1
ATOM 669 N N . LEU A 1 96 ? -0.484 -4.046 11.222 1.00 97.06 96 LEU A N 1
ATOM 670 C CA . LEU A 1 96 ? -1.142 -3.601 12.454 1.00 97.06 96 LEU A CA 1
ATOM 671 C C . LEU A 1 96 ? -0.083 -3.267 13.507 1.00 97.06 96 LEU A C 1
ATOM 673 O O . LEU A 1 96 ? 0.859 -4.031 13.689 1.00 97.06 96 LEU A O 1
ATOM 677 N N . VAL A 1 97 ? -0.258 -2.159 14.230 1.00 96.88 97 VAL A N 1
ATOM 678 C CA . VAL A 1 97 ? 0.677 -1.750 15.295 1.00 96.88 97 VAL A CA 1
ATOM 679 C C . VAL A 1 97 ? 0.189 -2.225 16.667 1.00 96.88 97 VAL A C 1
ATOM 681 O O . VAL A 1 97 ? 0.979 -2.686 17.488 1.00 96.88 97 VAL A O 1
ATOM 684 N N . THR A 1 98 ? -1.122 -2.171 16.911 1.00 97.25 98 THR A N 1
ATOM 685 C CA . THR A 1 98 ? -1.753 -2.541 18.188 1.00 97.25 98 THR A CA 1
ATOM 686 C C . THR A 1 98 ? -2.965 -3.445 17.985 1.00 97.25 98 THR A C 1
ATOM 688 O O . THR A 1 98 ? -3.615 -3.405 16.944 1.00 97.25 98 THR A O 1
ATOM 691 N N . GLN A 1 99 ? -3.304 -4.238 19.008 1.00 98.31 99 GLN A N 1
ATOM 692 C CA . GLN A 1 99 ? -4.481 -5.115 18.983 1.00 98.31 99 GLN A CA 1
ATOM 693 C C . GLN A 1 99 ? -5.805 -4.336 19.036 1.00 98.31 99 GLN A C 1
ATOM 695 O O . GLN A 1 99 ? -6.803 -4.765 18.464 1.00 98.31 99 GLN A O 1
ATOM 700 N N . ILE A 1 100 ? -5.830 -3.225 19.775 1.00 98.31 100 ILE A N 1
ATOM 701 C CA . ILE A 1 100 ? -7.013 -2.388 19.989 1.00 98.31 100 ILE A CA 1
ATOM 702 C C . ILE A 1 100 ? -6.662 -0.984 19.515 1.00 98.31 100 ILE A C 1
ATOM 704 O O . ILE A 1 100 ? -5.819 -0.330 20.128 1.00 98.31 100 ILE A O 1
ATOM 708 N N . THR A 1 101 ? -7.313 -0.528 18.449 1.00 98.25 101 THR A N 1
ATOM 709 C CA . THR A 1 101 ? -6.991 0.742 17.792 1.00 98.25 101 THR A CA 1
ATOM 710 C C . THR A 1 101 ? -8.258 1.549 17.545 1.00 98.25 101 THR A C 1
ATOM 712 O O . THR A 1 101 ? -9.276 1.020 17.098 1.00 98.25 101 THR A O 1
ATOM 715 N N . ALA A 1 102 ? -8.196 2.848 17.828 1.00 98.44 102 ALA A N 1
ATOM 716 C CA . ALA A 1 102 ? -9.210 3.801 17.401 1.00 98.44 102 ALA A CA 1
ATOM 717 C C . ALA A 1 102 ? -8.692 4.579 16.188 1.00 98.44 102 ALA A C 1
ATOM 719 O O . ALA A 1 102 ? -7.554 5.044 16.218 1.00 98.44 102 ALA A O 1
ATOM 720 N N . TYR A 1 103 ? -9.521 4.713 15.157 1.00 98.75 103 TYR A N 1
ATOM 721 C CA . TYR A 1 103 ? -9.207 5.376 13.898 1.00 98.75 103 TYR A CA 1
ATOM 722 C C . TYR A 1 103 ? -10.176 6.526 13.645 1.00 98.75 103 TYR A C 1
ATOM 724 O O . TYR A 1 103 ? -11.395 6.352 13.755 1.00 98.75 103 TYR A O 1
ATOM 732 N N . LYS A 1 104 ? -9.621 7.668 13.240 1.00 98.75 104 LYS A N 1
ATOM 733 C CA . LYS A 1 104 ? -10.380 8.765 12.644 1.00 98.75 104 LYS A CA 1
ATOM 734 C C . LYS A 1 104 ? -10.752 8.371 11.209 1.00 98.75 104 LYS A C 1
ATOM 736 O O . LYS A 1 104 ? -9.871 8.022 10.422 1.00 98.75 104 LYS A O 1
ATOM 741 N N . LEU A 1 105 ? -12.038 8.396 10.882 1.00 98.69 105 LEU A N 1
ATOM 742 C CA . LEU A 1 105 ? -12.550 8.091 9.555 1.00 98.69 105 LEU A CA 1
ATOM 743 C C . LEU A 1 105 ? -12.255 9.246 8.607 1.00 98.69 105 LEU A C 1
ATOM 745 O O . LEU A 1 105 ? -12.586 10.396 8.886 1.00 98.69 105 LEU A O 1
ATOM 749 N N . VAL A 1 106 ? -11.641 8.903 7.484 1.00 98.56 106 VAL A N 1
ATOM 750 C CA . VAL A 1 106 ? -11.393 9.783 6.351 1.00 98.56 106 VAL A CA 1
ATOM 751 C C . VAL A 1 106 ? -12.426 9.418 5.287 1.00 98.56 106 VAL A C 1
ATOM 753 O O . VAL A 1 106 ? -12.327 8.359 4.663 1.00 98.56 106 VAL A O 1
ATOM 756 N N . ASN A 1 107 ? -13.457 10.251 5.123 1.00 97.12 107 ASN A N 1
ATOM 757 C CA . ASN A 1 107 ? -14.560 9.993 4.188 1.00 97.12 107 ASN A CA 1
ATOM 758 C C . ASN A 1 107 ? -14.588 10.985 3.016 1.00 97.12 107 ASN A C 1
ATOM 760 O O . ASN A 1 107 ? -15.351 10.813 2.064 1.00 97.12 107 ASN A O 1
ATOM 764 N N . SER A 1 108 ? -13.775 12.035 3.057 1.00 95.44 108 SER A N 1
ATOM 765 C CA . SER A 1 108 ? -13.736 13.062 2.023 1.00 95.44 108 SER A CA 1
ATOM 766 C C . SER A 1 108 ? -12.306 13.485 1.695 1.00 95.44 108 SER A C 1
ATOM 768 O O . SER A 1 108 ? -11.374 13.256 2.464 1.00 95.44 108 SER A O 1
ATOM 770 N N . VAL A 1 109 ? -12.124 14.164 0.558 1.00 94.44 109 VAL A N 1
ATOM 771 C CA . VAL A 1 109 ? -10.838 14.806 0.222 1.00 94.44 109 VAL A CA 1
ATOM 772 C C . VAL A 1 109 ? -10.428 15.811 1.301 1.00 94.44 109 VAL A C 1
ATOM 774 O O . VAL A 1 109 ? -9.247 15.928 1.613 1.00 94.44 109 VAL A O 1
ATOM 777 N N . ALA A 1 110 ? -11.397 16.516 1.895 1.00 94.94 110 ALA A N 1
ATOM 778 C CA . ALA A 1 110 ? -11.138 17.478 2.959 1.00 94.94 110 ALA A CA 1
ATOM 779 C C . ALA A 1 110 ? -10.612 16.791 4.227 1.00 94.94 110 ALA A C 1
ATOM 781 O O . ALA A 1 110 ? -9.638 17.266 4.810 1.00 94.94 110 ALA A O 1
ATOM 782 N N . ASP A 1 111 ? -11.192 15.652 4.613 1.00 96.94 111 ASP A N 1
ATOM 783 C CA . ASP A 1 111 ? -10.657 14.843 5.710 1.00 96.94 111 ASP A CA 1
ATOM 784 C C . ASP A 1 111 ? -9.265 14.330 5.373 1.00 96.94 111 ASP A C 1
ATOM 786 O O . ASP A 1 111 ? -8.354 14.395 6.195 1.00 96.94 111 ASP A O 1
ATOM 790 N N . PHE A 1 112 ? -9.066 13.863 4.142 1.00 96.06 112 PHE A N 1
ATOM 791 C CA . PHE A 1 112 ? -7.772 13.326 3.761 1.00 96.06 112 PHE A CA 1
ATOM 792 C C . PHE A 1 112 ? -6.696 14.416 3.838 1.00 96.06 112 PHE A C 1
ATOM 794 O O . PHE A 1 112 ? -5.626 14.195 4.395 1.00 96.06 112 PHE A O 1
ATOM 801 N N . GLN A 1 113 ? -7.006 15.636 3.397 1.00 95.38 113 GLN A N 1
ATOM 802 C CA . GLN A 1 113 ? -6.104 16.771 3.567 1.00 95.38 113 GLN A CA 1
ATOM 803 C C . GLN A 1 113 ? -5.869 17.097 5.049 1.00 95.38 113 GLN A C 1
ATOM 805 O O . GLN A 1 113 ? -4.762 17.466 5.435 1.00 95.38 113 GLN A O 1
ATOM 810 N N . ALA A 1 114 ? -6.894 16.952 5.890 1.00 97.19 114 ALA A N 1
ATOM 811 C CA . ALA A 1 114 ? -6.816 17.238 7.315 1.00 97.19 114 ALA A CA 1
ATOM 812 C C . ALA A 1 114 ? -5.999 16.212 8.123 1.00 97.19 114 ALA A C 1
ATOM 814 O O . ALA A 1 114 ? -5.680 16.504 9.278 1.00 97.19 114 ALA A O 1
ATOM 815 N N . VAL A 1 115 ? -5.589 15.082 7.529 1.00 98.38 115 VAL A N 1
ATOM 816 C CA . VAL A 1 115 ? -4.556 14.188 8.095 1.00 98.38 115 VAL A CA 1
ATOM 817 C C . VAL A 1 115 ? -3.263 14.957 8.382 1.00 98.38 115 VAL A C 1
ATOM 819 O O . VAL A 1 115 ? -2.590 14.678 9.374 1.00 98.38 115 VAL A O 1
ATOM 822 N N . ASP A 1 116 ? -2.956 15.982 7.582 1.00 97.31 116 ASP A N 1
ATOM 823 C CA . ASP A 1 116 ? -1.764 16.823 7.744 1.00 97.31 116 ASP A CA 1
ATOM 824 C C . ASP A 1 116 ? -1.723 17.582 9.083 1.00 97.31 116 ASP A C 1
ATOM 826 O O . ASP A 1 116 ? -0.659 17.955 9.571 1.00 97.31 116 ASP A O 1
ATOM 830 N N . ASN A 1 117 ? -2.879 17.764 9.732 1.00 97.31 117 ASN A N 1
ATOM 831 C CA . ASN A 1 117 ? -2.960 18.426 11.035 1.00 97.31 117 ASN A CA 1
ATOM 832 C C . ASN A 1 117 ? -2.441 17.554 12.192 1.00 97.31 117 ASN A C 1
ATOM 834 O O . ASN A 1 117 ? -2.150 18.078 13.267 1.00 97.31 117 ASN A O 1
ATOM 838 N N . ASP A 1 118 ? -2.372 16.232 12.010 1.00 98.12 118 ASP A N 1
ATOM 839 C CA . ASP A 1 118 ? -1.880 15.281 13.009 1.00 98.12 118 ASP A CA 1
ATOM 840 C C . ASP A 1 118 ? -1.305 14.038 12.315 1.00 98.12 118 ASP A C 1
ATOM 842 O O . ASP A 1 118 ? -1.936 12.983 12.212 1.00 98.12 118 ASP A O 1
ATOM 846 N N . LEU A 1 119 ? -0.056 14.158 11.873 1.00 98.62 119 LEU A N 1
ATOM 847 C CA . LEU A 1 119 ? 0.689 13.109 11.172 1.00 98.62 119 LEU A CA 1
ATOM 848 C C . LEU A 1 119 ? 1.103 11.923 12.067 1.00 98.62 119 LEU A C 1
ATOM 850 O O . LEU A 1 119 ? 1.719 10.971 11.587 1.00 98.62 119 LEU A O 1
ATOM 854 N N . THR A 1 120 ? 0.759 11.961 13.359 1.00 98.56 120 THR A N 1
ATOM 855 C CA . THR A 1 120 ? 0.993 10.871 14.323 1.00 98.56 120 THR A CA 1
ATOM 856 C C . THR A 1 120 ? -0.258 10.028 14.586 1.00 98.56 120 THR A C 1
ATOM 858 O O . THR A 1 120 ? -0.189 9.004 15.264 1.00 98.56 120 THR A O 1
ATOM 861 N N . GLY A 1 121 ? -1.411 10.463 14.067 1.00 98.25 121 GLY A N 1
ATOM 862 C CA . GLY A 1 121 ? -2.708 9.853 14.330 1.00 98.25 121 GLY A CA 1
ATOM 863 C C . GLY A 1 121 ? -2.951 8.521 13.612 1.00 98.25 121 GLY A C 1
ATOM 864 O O . GLY A 1 121 ? -2.251 8.138 12.677 1.00 98.25 121 GLY A O 1
ATOM 865 N N . ASN A 1 122 ? -4.009 7.830 14.039 1.00 98.75 122 ASN A N 1
ATOM 866 C CA . ASN A 1 122 ? -4.525 6.640 13.367 1.00 98.75 122 ASN A CA 1
ATOM 867 C C . ASN A 1 122 ? -5.745 7.018 12.525 1.00 98.75 122 ASN A C 1
ATOM 869 O O . ASN A 1 122 ? -6.727 7.555 13.048 1.00 98.75 122 ASN A O 1
ATOM 873 N N . TYR A 1 123 ? -5.692 6.702 11.240 1.00 98.88 123 TYR A N 1
ATOM 874 C CA . TYR A 1 123 ? -6.687 7.048 10.237 1.00 98.88 123 TYR A CA 1
ATOM 875 C C . TYR A 1 123 ? -7.149 5.799 9.509 1.00 98.88 123 TYR A C 1
ATOM 877 O O . TYR A 1 123 ? -6.357 4.883 9.279 1.00 98.88 123 TYR A O 1
ATOM 885 N N . ALA A 1 124 ? -8.424 5.774 9.143 1.00 98.81 124 ALA A N 1
ATOM 886 C CA . ALA A 1 124 ? -8.955 4.749 8.267 1.00 98.81 124 ALA A CA 1
ATOM 887 C C . ALA A 1 124 ? -9.856 5.366 7.203 1.00 98.81 124 ALA A C 1
ATOM 889 O O . ALA A 1 124 ? -10.642 6.259 7.522 1.00 98.81 124 ALA A O 1
ATOM 890 N N . LEU A 1 125 ? -9.790 4.887 5.962 1.00 98.69 125 LEU A N 1
ATOM 891 C CA . LEU A 1 125 ? -10.813 5.258 4.987 1.00 98.69 125 LEU A CA 1
ATOM 892 C C . LEU A 1 125 ? -12.151 4.648 5.411 1.00 98.69 125 LEU A C 1
ATOM 894 O O . LEU A 1 125 ? -12.245 3.458 5.712 1.00 98.69 125 LEU A O 1
ATOM 898 N N . GLY A 1 126 ? -13.199 5.469 5.451 1.00 97.50 126 GLY A N 1
ATOM 899 C CA . GLY A 1 126 ? -14.549 4.974 5.719 1.00 97.50 126 GLY A CA 1
ATOM 900 C C . GLY A 1 126 ? -15.309 4.573 4.459 1.00 97.50 126 GLY A C 1
ATOM 901 O O . GLY A 1 126 ? -16.305 3.856 4.565 1.00 97.50 126 GLY A O 1
ATOM 902 N N . LYS A 1 127 ? -14.852 5.020 3.291 1.00 97.00 127 LYS A N 1
ATOM 903 C CA . LYS A 1 127 ? -15.381 4.684 1.970 1.00 97.00 127 LYS A CA 1
ATOM 904 C C . LYS A 1 127 ? -14.340 5.018 0.902 1.00 97.00 127 LYS A C 1
ATOM 906 O O . LYS A 1 127 ? -13.321 5.638 1.203 1.00 97.00 127 LYS A O 1
ATOM 911 N N . ASP A 1 128 ? -14.643 4.667 -0.342 1.00 97.69 128 ASP A N 1
ATOM 912 C CA . ASP A 1 128 ? -13.872 5.142 -1.489 1.00 97.69 128 ASP A CA 1
ATOM 913 C C . ASP A 1 128 ? -13.975 6.673 -1.617 1.00 97.69 128 ASP A C 1
ATOM 915 O O . ASP A 1 128 ? -15.025 7.269 -1.339 1.00 97.69 128 ASP A O 1
ATOM 919 N N . ILE A 1 129 ? -12.882 7.311 -2.040 1.00 96.25 129 ILE A N 1
ATOM 920 C CA . ILE A 1 129 ? -12.781 8.763 -2.214 1.00 96.25 129 ILE A CA 1
ATOM 921 C C . ILE A 1 129 ? -12.483 9.082 -3.675 1.00 96.25 129 ILE A C 1
ATOM 923 O O . ILE A 1 129 ? -11.375 8.868 -4.155 1.00 96.25 129 ILE A O 1
ATOM 927 N N . GLU A 1 130 ? -13.455 9.694 -4.343 1.00 94.62 130 GLU A N 1
ATOM 928 C CA . GLU A 1 130 ? -13.288 10.282 -5.672 1.00 94.62 130 GLU A CA 1
ATOM 929 C C . GLU A 1 130 ? -12.821 11.734 -5.534 1.00 94.62 130 GLU A C 1
ATOM 931 O O . GLU A 1 130 ? -13.604 12.622 -5.170 1.00 94.62 130 GLU A O 1
ATOM 936 N N . ALA A 1 131 ? -11.545 12.003 -5.813 1.00 90.50 131 ALA A N 1
ATOM 937 C CA . ALA A 1 131 ? -10.991 13.340 -5.641 1.00 90.50 131 ALA A CA 1
ATOM 938 C C . ALA A 1 131 ? -11.343 14.302 -6.778 1.00 90.50 131 ALA A C 1
ATOM 940 O O . ALA A 1 131 ? -11.268 15.510 -6.572 1.00 90.50 131 ALA A O 1
ATOM 941 N N . ASN A 1 132 ? -11.787 13.809 -7.941 1.00 88.62 132 ASN A N 1
ATOM 942 C CA . ASN A 1 132 ? -12.182 14.631 -9.093 1.00 88.62 132 ASN A CA 1
ATOM 943 C C . ASN A 1 132 ? -11.105 15.665 -9.491 1.00 88.62 132 ASN A C 1
ATOM 945 O O . ASN A 1 132 ? -11.420 16.803 -9.846 1.00 88.62 132 ASN A O 1
ATOM 949 N N . ASN A 1 133 ? -9.828 15.287 -9.392 1.00 81.31 133 ASN A N 1
ATOM 950 C CA . ASN A 1 133 ? -8.659 16.152 -9.573 1.00 81.31 133 ASN A CA 1
ATOM 951 C C . ASN A 1 133 ? -8.654 17.389 -8.660 1.00 81.31 133 ASN A C 1
ATOM 953 O O . ASN A 1 133 ? -8.120 18.439 -9.028 1.00 81.31 133 ASN A O 1
ATOM 957 N N . ALA A 1 134 ? -9.254 17.288 -7.471 1.00 80.44 134 ALA A N 1
ATOM 958 C CA . ALA A 1 134 ? -9.136 18.311 -6.448 1.00 80.44 134 ALA A CA 1
ATOM 959 C C . ALA A 1 134 ? -7.657 18.562 -6.136 1.00 80.44 134 ALA A C 1
ATOM 961 O O . ALA A 1 134 ? -6.862 17.626 -6.027 1.00 80.44 134 ALA A O 1
ATOM 962 N N . ALA A 1 135 ? -7.304 19.839 -5.978 1.00 80.12 135 ALA A N 1
ATOM 963 C CA . ALA A 1 135 ? -5.974 20.217 -5.535 1.00 80.12 135 ALA A CA 1
ATOM 964 C C . ALA A 1 135 ? -5.738 19.629 -4.140 1.00 80.12 135 ALA A C 1
ATOM 966 O O . ALA A 1 135 ? -6.406 20.016 -3.180 1.00 80.12 135 ALA A O 1
ATOM 967 N N . PHE A 1 136 ? -4.803 18.689 -4.057 1.00 88.19 136 PHE A N 1
ATOM 968 C CA . PHE A 1 136 ? -4.397 18.064 -2.811 1.00 88.19 136 PHE A CA 1
ATOM 969 C C . PHE A 1 136 ? -2.945 18.412 -2.530 1.00 88.19 136 PHE A C 1
ATOM 971 O O . PHE A 1 136 ? -2.068 18.205 -3.367 1.00 88.19 136 PHE A O 1
ATOM 978 N N . THR A 1 137 ? -2.676 18.938 -1.347 1.00 91.81 137 THR A N 1
ATOM 979 C CA . THR A 1 137 ? -1.311 19.178 -0.897 1.00 91.81 137 THR A CA 1
ATOM 980 C C . THR A 1 137 ? -0.758 17.881 -0.340 1.00 91.81 137 THR A C 1
ATOM 982 O O . THR A 1 137 ? -1.329 17.323 0.599 1.00 91.81 137 THR A O 1
ATOM 985 N N . THR A 1 138 ? 0.361 17.420 -0.898 1.00 93.50 138 THR A N 1
ATOM 986 C CA . THR A 1 138 ? 1.096 16.257 -0.389 1.00 93.50 138 THR A CA 1
ATOM 987 C C . THR A 1 138 ? 1.317 16.392 1.119 1.00 93.50 138 THR A C 1
ATOM 989 O O . THR A 1 138 ? 1.848 17.398 1.593 1.00 93.50 138 THR A O 1
ATOM 992 N N . LEU A 1 139 ? 0.907 15.376 1.873 1.00 96.56 139 LEU A N 1
ATOM 993 C CA . LEU A 1 139 ? 0.942 15.380 3.333 1.00 96.56 139 LEU A CA 1
ATOM 994 C C . LEU A 1 139 ? 2.386 15.463 3.840 1.00 96.56 139 LEU A C 1
ATOM 996 O O . LEU A 1 139 ? 3.277 14.807 3.303 1.00 96.56 139 LEU A O 1
ATOM 1000 N N . GLY A 1 140 ? 2.626 16.238 4.891 1.00 96.31 140 GLY A N 1
ATOM 1001 C CA . GLY A 1 140 ? 3.938 16.396 5.507 1.00 96.31 140 GLY A CA 1
ATOM 1002 C C . GLY A 1 140 ? 4.880 17.325 4.750 1.00 96.31 140 GLY A C 1
ATOM 1003 O O . GLY A 1 140 ? 6.100 17.251 4.940 1.00 96.31 140 GLY A O 1
ATOM 1004 N N . THR A 1 141 ? 4.348 18.188 3.881 1.00 92.50 141 THR A N 1
ATOM 1005 C CA . THR A 1 141 ? 5.159 19.065 3.033 1.00 92.50 141 THR A CA 1
ATOM 1006 C C . THR A 1 141 ? 4.830 20.544 3.205 1.00 92.50 141 THR A C 1
ATOM 1008 O O . THR A 1 141 ? 3.708 20.957 3.480 1.00 92.50 141 THR A O 1
ATOM 1011 N N . THR A 1 142 ? 5.854 21.363 2.996 1.00 88.75 142 THR A N 1
ATOM 1012 C CA . THR A 1 142 ? 5.712 22.768 2.600 1.00 88.75 142 THR A CA 1
ATOM 1013 C C . THR A 1 142 ? 5.756 22.849 1.073 1.00 88.75 142 THR A C 1
ATOM 1015 O O . THR A 1 142 ? 6.233 21.902 0.455 1.00 88.75 142 THR A O 1
ATOM 1018 N N . PRO A 1 143 ? 5.396 23.978 0.432 1.00 82.50 143 PRO A N 1
ATOM 1019 C CA . PRO A 1 143 ? 5.377 24.085 -1.033 1.00 82.50 143 PRO A CA 1
ATOM 1020 C C . PRO A 1 143 ? 6.690 23.773 -1.773 1.00 82.50 143 PRO A C 1
ATOM 1022 O O . PRO A 1 143 ? 6.677 23.727 -2.997 1.00 82.50 143 PRO A O 1
ATOM 1025 N N . ILE A 1 144 ? 7.820 23.607 -1.073 1.00 80.81 144 ILE A N 1
ATOM 1026 C CA . ILE A 1 144 ? 9.139 23.346 -1.678 1.00 80.81 144 ILE A CA 1
ATOM 1027 C C . ILE A 1 144 ? 9.930 22.201 -1.022 1.00 80.81 144 ILE A C 1
ATOM 1029 O O . ILE A 1 144 ? 11.056 21.939 -1.434 1.00 80.81 144 ILE A O 1
ATOM 1033 N N . ALA A 1 145 ? 9.418 21.568 0.038 1.00 86.94 145 ALA A N 1
ATOM 1034 C CA . ALA A 1 145 ? 10.182 20.575 0.793 1.00 86.94 145 ALA A CA 1
ATOM 1035 C C . ALA A 1 145 ? 9.291 19.682 1.658 1.00 86.94 145 ALA A C 1
ATOM 1037 O O . ALA A 1 145 ? 8.259 20.122 2.167 1.00 86.94 145 ALA A O 1
ATOM 1038 N N . ILE A 1 146 ? 9.764 18.463 1.919 1.00 90.25 146 ILE A N 1
ATOM 1039 C CA . ILE A 1 146 ? 9.225 17.617 2.988 1.00 90.25 146 ILE A CA 1
ATOM 1040 C C . ILE A 1 146 ? 9.636 18.240 4.322 1.00 90.25 146 ILE A C 1
ATOM 1042 O O . ILE A 1 146 ? 10.814 18.520 4.542 1.00 90.25 146 ILE A O 1
ATOM 1046 N N . SER A 1 147 ? 8.668 18.478 5.200 1.00 92.88 147 SER A N 1
ATOM 1047 C CA . SER A 1 147 ? 8.884 19.144 6.487 1.00 92.88 147 SER A CA 1
ATOM 1048 C C . SER A 1 147 ? 8.554 18.266 7.682 1.00 92.88 147 SER A C 1
ATOM 1050 O O . SER A 1 147 ? 9.069 18.506 8.774 1.00 92.88 147 SER A O 1
ATOM 1052 N N . THR A 1 148 ? 7.668 17.283 7.527 1.00 96.75 148 THR A N 1
ATOM 1053 C CA . THR A 1 148 ? 7.223 16.441 8.640 1.00 96.75 148 THR A CA 1
ATOM 1054 C C . THR A 1 148 ? 6.829 15.063 8.135 1.00 96.75 148 THR A C 1
ATOM 1056 O O . THR A 1 148 ? 6.092 14.940 7.165 1.00 96.75 148 THR A O 1
ATOM 1059 N N . SER A 1 149 ? 7.320 14.020 8.794 1.00 98.12 149 SER A N 1
ATOM 1060 C CA . SER A 1 149 ? 7.012 12.641 8.427 1.00 98.12 149 SER A CA 1
ATOM 1061 C C . SER A 1 149 ? 5.683 12.179 9.022 1.00 98.12 149 SER A C 1
ATOM 1063 O O . SER A 1 149 ? 5.370 12.488 10.173 1.00 98.12 149 SER A O 1
ATOM 1065 N N . PHE A 1 150 ? 4.943 11.364 8.274 1.00 98.81 150 PHE A N 1
ATOM 1066 C CA . PHE A 1 150 ? 3.813 10.599 8.789 1.00 98.81 150 PHE A CA 1
ATOM 1067 C C . PHE A 1 150 ? 4.314 9.406 9.608 1.00 98.81 150 PHE A C 1
ATOM 1069 O O . PHE A 1 150 ? 4.911 8.485 9.057 1.00 98.81 150 PHE A O 1
ATOM 1076 N N . THR A 1 151 ? 4.086 9.416 10.920 1.00 98.69 151 THR A N 1
ATOM 1077 C CA . THR A 1 151 ? 4.508 8.349 11.852 1.00 98.69 151 THR A CA 1
ATOM 1078 C C . THR A 1 151 ? 3.332 7.615 12.495 1.00 98.69 151 THR A C 1
ATOM 1080 O O . THR A 1 151 ? 3.537 6.720 13.314 1.00 98.69 151 THR A O 1
ATOM 1083 N N . GLY A 1 152 ? 2.105 7.984 12.123 1.00 98.50 152 GLY A N 1
ATOM 1084 C CA . GLY A 1 152 ? 0.879 7.305 12.517 1.00 98.50 152 GLY A CA 1
ATOM 1085 C C . GLY A 1 152 ? 0.566 6.059 11.683 1.00 98.50 152 GLY A C 1
ATOM 1086 O O . GLY A 1 152 ? 1.417 5.510 10.982 1.00 98.50 152 GLY A O 1
ATOM 1087 N N . GLN A 1 153 ? -0.691 5.618 11.731 1.00 98.62 153 GLN A N 1
ATOM 1088 C CA . GLN A 1 153 ? -1.190 4.521 10.900 1.00 98.62 153 GLN A CA 1
ATOM 1089 C C . GLN A 1 153 ? -2.314 5.001 9.984 1.00 98.62 153 GLN A C 1
ATOM 1091 O O . GLN A 1 153 ? -3.288 5.577 10.454 1.00 98.62 153 GLN A O 1
ATOM 1096 N N . PHE A 1 154 ? -2.202 4.727 8.688 1.00 98.88 154 PHE A N 1
ATOM 1097 C CA . PHE A 1 154 ? -3.238 4.964 7.692 1.00 98.88 154 PHE A CA 1
ATOM 1098 C C . PHE A 1 154 ? -3.689 3.622 7.111 1.00 98.88 154 PHE A C 1
ATOM 1100 O O . PHE A 1 154 ? -2.944 2.965 6.382 1.00 98.88 154 PHE A O 1
ATOM 1107 N N . ASP A 1 155 ? -4.898 3.197 7.466 1.00 98.88 155 ASP A N 1
ATOM 1108 C CA . ASP A 1 155 ? -5.514 1.965 6.979 1.00 98.88 155 ASP A CA 1
ATOM 1109 C C . ASP A 1 155 ? -6.549 2.299 5.898 1.00 98.88 155 ASP A C 1
ATOM 1111 O O . ASP A 1 155 ? -7.592 2.891 6.165 1.00 98.88 155 ASP A O 1
ATOM 1115 N N . GLY A 1 156 ? -6.279 1.937 4.650 1.00 98.62 156 GLY A N 1
ATOM 1116 C CA . GLY A 1 156 ? -7.235 2.132 3.570 1.00 98.62 156 GLY A CA 1
ATOM 1117 C C . GLY A 1 156 ? -8.495 1.283 3.735 1.00 98.62 156 GLY A C 1
ATOM 1118 O O . GLY A 1 156 ? -9.476 1.549 3.055 1.00 98.62 156 GLY A O 1
ATOM 1119 N N . MET A 1 157 ? -8.511 0.280 4.622 1.00 97.38 157 MET A N 1
ATOM 1120 C CA . MET A 1 157 ? -9.620 -0.664 4.789 1.00 97.38 157 MET A CA 1
ATOM 1121 C C . MET A 1 157 ? -10.119 -1.223 3.449 1.00 97.38 157 MET A C 1
ATOM 1123 O O . MET A 1 157 ? -11.312 -1.463 3.266 1.00 97.38 157 MET A O 1
ATOM 1127 N N . TRP A 1 158 ? -9.176 -1.431 2.523 1.00 97.69 158 TRP A N 1
ATOM 1128 C CA . TRP A 1 158 ? -9.368 -1.894 1.148 1.00 97.69 158 TRP A CA 1
ATOM 1129 C C . TRP A 1 158 ? -10.082 -0.920 0.204 1.00 97.69 158 TRP A C 1
ATOM 1131 O O . TRP A 1 158 ? -10.364 -1.277 -0.944 1.00 97.69 158 TRP A O 1
ATOM 1141 N N . HIS A 1 159 ? -10.332 0.309 0.655 1.00 98.12 159 HIS A N 1
ATOM 1142 C CA . HIS A 1 159 ? -10.913 1.369 -0.152 1.00 98.12 159 HIS A CA 1
ATOM 1143 C C . HIS A 1 159 ? -9.930 1.954 -1.164 1.00 98.12 159 HIS A C 1
ATOM 1145 O O . HIS A 1 159 ? -8.702 1.822 -1.068 1.00 98.12 159 HIS A O 1
ATOM 1151 N N . THR A 1 160 ? -10.518 2.614 -2.158 1.00 97.56 160 THR A N 1
ATOM 1152 C CA . THR A 1 160 ? -9.810 3.290 -3.241 1.00 97.56 160 THR A CA 1
ATOM 1153 C C . THR A 1 160 ? -9.874 4.800 -3.083 1.00 97.56 160 THR A C 1
ATOM 1155 O O . THR A 1 160 ? -10.909 5.361 -2.733 1.00 97.56 160 THR A O 1
ATOM 1158 N N . VAL A 1 161 ? -8.765 5.465 -3.392 1.00 96.19 161 VAL A N 1
ATOM 1159 C CA . VAL A 1 161 ? -8.705 6.910 -3.615 1.00 96.19 161 VAL A CA 1
ATOM 1160 C C . VAL A 1 161 ? -8.370 7.137 -5.083 1.00 96.19 161 VAL A C 1
ATOM 1162 O O . VAL A 1 161 ? -7.339 6.660 -5.553 1.00 96.19 161 VAL A O 1
ATOM 1165 N N . SER A 1 162 ? -9.225 7.842 -5.810 1.00 94.69 162 SER A N 1
ATOM 1166 C CA . SER A 1 162 ? -9.157 7.983 -7.271 1.00 94.69 162 SER A CA 1
ATOM 1167 C C . SER A 1 162 ? -9.180 9.434 -7.729 1.00 94.69 162 SER A C 1
ATOM 1169 O O . SER A 1 162 ? -9.538 10.340 -6.974 1.00 94.69 162 SER A O 1
ATOM 1171 N N . ASP A 1 163 ? -8.760 9.649 -8.980 1.00 88.00 163 ASP A N 1
ATOM 1172 C CA . ASP A 1 163 ? -8.666 10.959 -9.628 1.00 88.00 163 ASP A CA 1
ATOM 1173 C C . ASP A 1 163 ? -7.860 11.973 -8.806 1.00 88.00 163 ASP A C 1
ATOM 1175 O O . ASP A 1 163 ? -8.251 13.129 -8.628 1.00 88.00 163 ASP A O 1
ATOM 1179 N N . PHE A 1 164 ? -6.733 11.522 -8.254 1.00 84.31 164 PHE A N 1
ATOM 1180 C CA . PHE A 1 164 ? -5.879 12.348 -7.410 1.00 84.31 164 PHE A CA 1
ATOM 1181 C C . PHE A 1 164 ? -4.833 13.121 -8.222 1.00 84.31 164 PHE A C 1
ATOM 1183 O O . PHE A 1 164 ? -4.146 12.540 -9.065 1.00 84.31 164 PHE A O 1
ATOM 1190 N N . SER A 1 165 ? -4.652 14.409 -7.914 1.00 85.62 165 SER A N 1
ATOM 1191 C CA . SER A 1 165 ? -3.589 15.255 -8.479 1.00 85.62 165 SER A CA 1
ATOM 1192 C C . SER A 1 165 ? -2.848 16.009 -7.363 1.00 85.62 165 SER A C 1
ATOM 1194 O O . SER A 1 165 ? -3.119 17.193 -7.132 1.00 85.62 165 SER A O 1
ATOM 1196 N N . PRO A 1 166 ? -1.943 15.332 -6.636 1.00 84.12 166 PRO A N 1
ATOM 1197 C CA . PRO A 1 166 ? -1.240 15.917 -5.501 1.00 84.12 166 PRO A CA 1
ATOM 1198 C C . PRO A 1 166 ? -0.139 16.907 -5.918 1.00 84.12 166 PRO A C 1
ATOM 1200 O O . PRO A 1 166 ? 0.437 16.779 -6.992 1.00 84.12 166 PRO A O 1
ATOM 1203 N N . SER A 1 167 ? 0.184 17.868 -5.046 1.00 84.25 167 SER A N 1
ATOM 1204 C CA . SER A 1 167 ? 1.107 18.983 -5.326 1.00 84.25 167 SER A CA 1
ATOM 1205 C C . SER A 1 167 ? 2.562 18.586 -5.600 1.00 84.25 167 SER A C 1
ATOM 1207 O O . SER A 1 167 ? 3.264 19.340 -6.265 1.00 84.25 167 SER A O 1
ATOM 1209 N N . PHE A 1 168 ? 3.020 17.445 -5.077 1.00 85.56 168 PHE A N 1
ATOM 1210 C CA . PHE A 1 168 ? 4.325 16.846 -5.392 1.00 85.56 168 PHE A CA 1
ATOM 1211 C C . PHE A 1 168 ? 4.190 15.462 -6.026 1.00 85.56 168 PHE A C 1
ATOM 1213 O O . PHE A 1 168 ? 5.032 14.599 -5.805 1.00 85.56 168 PHE A O 1
ATOM 1220 N N . ASP A 1 169 ? 3.101 15.206 -6.747 1.00 87.94 169 ASP A N 1
ATOM 1221 C CA . ASP A 1 169 ? 2.859 13.933 -7.434 1.00 87.94 169 ASP A CA 1
ATOM 1222 C C . ASP A 1 169 ? 2.838 12.692 -6.500 1.00 87.94 169 ASP A C 1
ATOM 1224 O O . ASP A 1 169 ? 2.846 11.558 -6.972 1.00 87.94 169 ASP A O 1
ATOM 1228 N N . ALA A 1 170 ? 2.732 12.905 -5.179 1.00 92.06 170 ALA A N 1
ATOM 1229 C CA . ALA A 1 170 ? 2.637 11.887 -4.131 1.00 92.06 170 ALA A CA 1
ATOM 1230 C C . ALA A 1 170 ? 1.584 12.248 -3.067 1.00 92.06 170 ALA A C 1
ATOM 1232 O O . ALA A 1 170 ? 1.401 13.424 -2.748 1.00 92.06 170 ALA A O 1
ATOM 1233 N N . ILE A 1 171 ? 0.926 11.254 -2.458 1.00 94.81 171 ILE A N 1
ATOM 1234 C CA . ILE A 1 171 ? 0.027 11.485 -1.308 1.00 94.81 171 ILE A CA 1
ATOM 1235 C C . ILE A 1 171 ? 0.829 11.887 -0.065 1.00 94.81 171 ILE A C 1
ATOM 1237 O O . ILE A 1 171 ? 0.511 12.893 0.566 1.00 94.81 171 ILE A O 1
ATOM 1241 N N . PHE A 1 172 ? 1.868 11.123 0.277 1.00 97.31 172 PHE A N 1
ATOM 1242 C CA . PHE A 1 172 ? 2.705 11.352 1.455 1.00 97.31 172 PHE A CA 1
ATOM 1243 C C . PHE A 1 172 ? 4.086 11.891 1.063 1.00 97.31 172 PHE A C 1
ATOM 1245 O O . PHE A 1 172 ? 4.749 11.368 0.171 1.00 97.31 172 PHE A O 1
ATOM 1252 N N . GLY A 1 173 ? 4.569 12.912 1.765 1.00 96.12 173 GLY A N 1
ATOM 1253 C CA . GLY A 1 173 ? 5.947 13.376 1.628 1.00 96.12 173 GLY A CA 1
ATOM 1254 C C . GLY A 1 173 ? 6.926 12.332 2.166 1.00 96.12 173 GLY A C 1
ATOM 1255 O O . GLY A 1 173 ? 7.812 11.865 1.460 1.00 96.12 173 GLY A O 1
ATOM 1256 N N . ASP A 1 174 ? 6.741 11.903 3.408 1.00 97.75 174 ASP A N 1
ATOM 1257 C CA . ASP A 1 174 ? 7.528 10.822 4.000 1.00 97.75 174 ASP A CA 1
ATOM 1258 C C . ASP A 1 174 ? 6.644 9.962 4.898 1.00 97.75 174 ASP A C 1
ATOM 1260 O O . ASP A 1 174 ? 6.012 10.471 5.825 1.00 97.75 174 ASP A O 1
ATOM 1264 N N . VAL A 1 175 ? 6.618 8.655 4.640 1.00 98.75 175 VAL A N 1
ATOM 1265 C CA . VAL A 1 175 ? 6.134 7.671 5.612 1.00 98.75 175 VAL A CA 1
ATOM 1266 C C . VAL A 1 175 ? 7.295 7.404 6.562 1.00 98.75 175 VAL A C 1
ATOM 1268 O O . VAL A 1 175 ? 8.201 6.637 6.250 1.00 98.75 175 VAL A O 1
ATOM 1271 N N . GLY A 1 176 ? 7.301 8.093 7.699 1.00 98.44 176 GLY A N 1
ATOM 1272 C CA . GLY A 1 176 ? 8.405 8.100 8.651 1.00 98.44 176 GLY A CA 1
ATOM 1273 C C . GLY A 1 176 ? 8.606 6.769 9.369 1.00 98.44 176 GLY A C 1
ATOM 1274 O O . GLY A 1 176 ? 7.775 5.863 9.314 1.00 98.44 176 GLY A O 1
ATOM 1275 N N . GLN A 1 177 ? 9.712 6.659 10.106 1.00 97.56 177 GLN A N 1
ATOM 1276 C CA . GLN A 1 177 ? 9.986 5.484 10.934 1.00 97.56 177 GLN A CA 1
ATOM 1277 C C . GLN A 1 177 ? 8.836 5.238 11.928 1.00 97.56 177 GLN A C 1
ATOM 1279 O O . GLN A 1 177 ? 8.448 6.132 12.678 1.00 97.56 177 GLN A O 1
ATOM 1284 N N . GLY A 1 178 ? 8.301 4.015 11.935 1.00 96.44 178 GLY A N 1
ATOM 1285 C CA . GLY A 1 178 ? 7.127 3.636 12.732 1.00 96.44 178 GLY A CA 1
ATOM 1286 C C . GLY A 1 178 ? 5.778 3.946 12.070 1.00 96.44 178 GLY A C 1
ATOM 1287 O O . GLY A 1 178 ? 4.774 3.377 12.490 1.00 96.44 178 GLY A O 1
ATOM 1288 N N . GLY A 1 179 ? 5.764 4.765 11.014 1.00 98.69 179 GLY A N 1
ATOM 1289 C CA . GLY A 1 179 ? 4.580 5.028 10.206 1.00 98.69 179 GLY A CA 1
ATOM 1290 C C . GLY A 1 179 ? 4.149 3.804 9.402 1.00 98.69 179 GLY A C 1
ATOM 1291 O O . GLY A 1 179 ? 4.988 3.034 8.920 1.00 98.69 179 GLY A O 1
ATOM 1292 N N . VAL A 1 180 ? 2.838 3.621 9.248 1.00 98.88 180 VAL A N 1
ATOM 1293 C CA . VAL A 1 180 ? 2.262 2.507 8.485 1.00 98.88 180 VAL A CA 1
ATOM 1294 C C . VAL A 1 180 ? 1.198 3.003 7.517 1.00 98.88 180 VAL A C 1
ATOM 1296 O O . VAL A 1 180 ? 0.242 3.644 7.939 1.00 98.88 180 VAL A O 1
ATOM 1299 N N . VAL A 1 181 ? 1.321 2.646 6.240 1.00 98.94 181 VAL A N 1
ATOM 1300 C CA . VAL A 1 181 ? 0.274 2.825 5.226 1.00 98.94 181 VAL A CA 1
ATOM 1301 C C . VAL A 1 181 ? -0.111 1.452 4.691 1.00 98.94 181 VAL A C 1
ATOM 1303 O O . VAL A 1 181 ? 0.744 0.735 4.163 1.00 98.94 181 VAL A O 1
ATOM 1306 N N . ARG A 1 182 ? -1.380 1.060 4.849 1.00 98.75 182 ARG A N 1
ATOM 1307 C CA . ARG A 1 182 ? -1.829 -0.296 4.512 1.00 98.75 182 ARG A CA 1
ATOM 1308 C C . ARG A 1 182 ? -3.184 -0.376 3.827 1.00 98.75 182 ARG A C 1
ATOM 1310 O O . ARG A 1 182 ? -3.977 0.546 3.958 1.00 98.75 182 ARG A O 1
ATOM 1317 N N . ASP A 1 183 ? -3.430 -1.492 3.142 1.00 98.69 183 ASP A N 1
ATOM 1318 C CA . ASP A 1 183 ? -4.729 -1.896 2.578 1.00 98.69 183 ASP A CA 1
ATOM 1319 C C . ASP A 1 183 ? -5.393 -0.785 1.742 1.00 98.69 183 ASP A C 1
ATOM 1321 O O . ASP A 1 183 ? -6.565 -0.463 1.924 1.00 98.69 183 ASP A O 1
ATOM 1325 N N . LEU A 1 184 ? -4.622 -0.154 0.850 1.00 98.56 184 LEU A N 1
ATOM 1326 C CA . LEU A 1 184 ? -5.014 1.070 0.144 1.00 98.56 184 LEU A CA 1
ATOM 1327 C C . LEU A 1 184 ? -4.803 0.952 -1.367 1.00 98.56 184 LEU A C 1
ATOM 1329 O O . LEU A 1 184 ? -3.702 0.648 -1.835 1.00 98.56 184 LEU A O 1
ATOM 1333 N N . LYS A 1 185 ? -5.839 1.283 -2.139 1.00 98.38 185 LYS A N 1
ATOM 1334 C CA . LYS A 1 185 ? -5.766 1.424 -3.598 1.00 98.38 185 LYS A CA 1
ATOM 1335 C C . LYS A 1 185 ? -5.734 2.915 -3.957 1.00 98.38 185 LYS A C 1
ATOM 1337 O O . LYS A 1 185 ? -6.522 3.697 -3.435 1.00 98.38 185 LYS A O 1
ATOM 1342 N N . VAL A 1 186 ? -4.831 3.318 -4.847 1.00 97.06 186 VAL A N 1
ATOM 1343 C CA . VAL A 1 186 ? -4.674 4.708 -5.302 1.00 97.06 186 VAL A CA 1
ATOM 1344 C C . VAL A 1 186 ? -4.693 4.759 -6.826 1.00 97.06 186 VAL A C 1
ATOM 1346 O O . VAL A 1 186 ? -3.969 4.022 -7.497 1.00 97.06 186 VAL A O 1
ATOM 1349 N N . ASN A 1 187 ? -5.489 5.655 -7.389 1.00 95.44 187 ASN A N 1
ATOM 1350 C CA . ASN A 1 187 ? -5.464 6.012 -8.798 1.00 95.44 187 ASN A CA 1
ATOM 1351 C C . ASN A 1 187 ? -5.148 7.508 -8.929 1.00 95.44 187 ASN A C 1
ATOM 1353 O O . ASN A 1 187 ? -5.903 8.356 -8.454 1.00 95.44 187 ASN A O 1
ATOM 1357 N N . GLY A 1 188 ? -3.992 7.819 -9.517 1.00 90.75 188 GLY A N 1
ATOM 1358 C CA . GLY A 1 188 ? -3.473 9.182 -9.586 1.00 90.75 188 GLY A CA 1
ATOM 1359 C C . GLY A 1 188 ? -3.089 9.604 -10.999 1.00 90.75 188 GLY A C 1
ATOM 1360 O O . GLY A 1 188 ? -2.537 8.824 -11.782 1.00 90.75 188 GLY A O 1
ATOM 1361 N N . HIS A 1 189 ? -3.355 10.874 -11.293 1.00 87.06 189 HIS A N 1
ATOM 1362 C CA . HIS A 1 189 ? -3.008 11.553 -12.537 1.00 87.06 189 HIS A CA 1
ATOM 1363 C C . HIS A 1 189 ? -2.444 12.954 -12.243 1.00 87.06 189 HIS A C 1
ATOM 1365 O O . HIS A 1 189 ? -3.038 13.950 -12.661 1.00 87.06 189 HIS A O 1
ATOM 1371 N N . PRO A 1 190 ? -1.322 13.060 -11.504 1.00 82.81 190 PRO A N 1
ATOM 1372 C CA . PRO A 1 190 ? -0.698 14.343 -11.225 1.00 82.81 190 PRO A CA 1
ATOM 1373 C C . PRO A 1 190 ? -0.436 15.172 -12.483 1.00 82.81 190 PRO A C 1
ATOM 1375 O O . PRO A 1 190 ? 0.048 14.676 -13.506 1.00 82.81 190 PRO A O 1
ATOM 1378 N N . LEU A 1 191 ? -0.707 16.471 -12.377 1.00 69.19 191 LEU A N 1
ATOM 1379 C CA . LEU A 1 191 ? -0.337 17.471 -13.372 1.00 69.19 191 LEU A CA 1
ATOM 1380 C C . LEU A 1 191 ? 1.150 17.833 -13.214 1.00 69.19 191 LEU A C 1
ATOM 1382 O O . LEU A 1 191 ? 1.463 18.952 -12.829 1.00 69.19 191 LEU A O 1
ATOM 1386 N N . ALA A 1 192 ? 2.054 16.889 -13.489 1.00 60.84 192 ALA A N 1
ATOM 1387 C CA . ALA A 1 192 ? 3.485 17.030 -13.211 1.00 60.84 192 ALA A CA 1
ATOM 1388 C C . ALA A 1 192 ? 4.086 18.306 -13.826 1.00 60.84 192 ALA A C 1
ATOM 1390 O O . ALA A 1 192 ? 4.236 18.434 -15.050 1.00 60.84 192 ALA A O 1
ATOM 1391 N N . ASN A 1 193 ? 4.437 19.261 -12.971 1.00 57.62 193 ASN A N 1
ATOM 1392 C CA . ASN A 1 193 ? 4.906 20.583 -13.373 1.00 57.62 193 ASN A CA 1
ATOM 1393 C C . ASN A 1 193 ? 6.238 21.000 -12.729 1.00 57.62 193 ASN A C 1
ATOM 1395 O O . ASN A 1 193 ? 6.886 21.870 -13.310 1.00 57.62 193 ASN A O 1
ATOM 1399 N N . ASP A 1 194 ? 6.704 20.368 -11.641 1.00 56.50 194 ASP A N 1
ATOM 1400 C CA . ASP A 1 194 ? 8.049 20.617 -11.092 1.00 56.50 194 ASP A CA 1
ATOM 1401 C C . ASP A 1 194 ? 8.496 19.556 -10.058 1.00 56.50 194 ASP A C 1
ATOM 1403 O O . ASP A 1 194 ? 7.993 19.515 -8.939 1.00 56.50 194 ASP A O 1
ATOM 1407 N N . THR A 1 195 ? 9.459 18.693 -10.401 1.00 61.22 195 THR A N 1
ATOM 1408 C CA . THR A 1 195 ? 9.938 17.601 -9.520 1.00 61.22 195 THR A CA 1
ATOM 1409 C C . THR A 1 195 ? 11.408 17.765 -9.108 1.00 61.22 195 THR A C 1
ATOM 1411 O O . THR A 1 195 ? 12.063 16.787 -8.745 1.00 61.22 195 THR A O 1
ATOM 1414 N N . GLY A 1 196 ? 11.975 18.971 -9.226 1.00 54.22 196 GLY A N 1
ATOM 1415 C CA . GLY A 1 196 ? 13.426 19.220 -9.233 1.00 54.22 196 GLY A CA 1
ATOM 1416 C C . GLY A 1 196 ? 14.227 18.945 -7.948 1.00 54.22 196 GLY A C 1
ATOM 1417 O O . GLY A 1 196 ? 15.386 19.351 -7.893 1.00 54.22 196 GLY A O 1
ATOM 1418 N N . PHE A 1 197 ? 13.664 18.295 -6.923 1.00 56.94 197 PHE A N 1
ATOM 1419 C CA . PHE A 1 197 ? 14.252 18.273 -5.574 1.00 56.94 197 PHE A CA 1
ATOM 1420 C C . PHE A 1 197 ? 14.390 16.896 -4.903 1.00 56.94 197 PHE A C 1
ATOM 1422 O O . PHE A 1 197 ? 14.906 16.843 -3.788 1.00 56.94 197 PHE A O 1
ATOM 1429 N N . TYR A 1 198 ? 13.973 15.794 -5.536 1.00 66.44 198 TYR A N 1
ATOM 1430 C CA . TYR A 1 198 ? 13.917 14.484 -4.868 1.00 66.44 198 TYR A CA 1
ATOM 1431 C C . TYR A 1 198 ? 14.604 13.365 -5.658 1.00 66.44 198 TYR A C 1
ATOM 1433 O O . TYR A 1 198 ? 14.525 13.323 -6.885 1.00 66.44 198 TYR A O 1
ATOM 1441 N N . ASP A 1 199 ? 15.184 12.400 -4.934 1.00 72.88 199 ASP A N 1
ATOM 1442 C CA . ASP A 1 199 ? 15.803 11.165 -5.465 1.00 72.88 199 ASP A CA 1
ATOM 1443 C C . ASP A 1 199 ? 14.773 10.149 -6.020 1.00 72.88 199 ASP A C 1
ATOM 1445 O O . ASP A 1 199 ? 15.079 8.981 -6.269 1.00 72.88 199 ASP A O 1
ATOM 1449 N N . GLY A 1 200 ? 13.526 10.586 -6.203 1.00 86.62 200 GLY A N 1
ATOM 1450 C CA . GLY A 1 200 ? 12.410 9.778 -6.667 1.00 86.62 200 GLY A CA 1
ATOM 1451 C C . GLY A 1 200 ? 11.071 10.340 -6.207 1.00 86.62 200 GLY A C 1
ATOM 1452 O O . GLY A 1 200 ? 10.958 10.799 -5.077 1.00 86.62 200 GLY A O 1
ATOM 1453 N N . ILE A 1 201 ? 10.035 10.242 -7.039 1.00 91.56 201 ILE A N 1
ATOM 1454 C CA . ILE A 1 201 ? 8.644 10.479 -6.629 1.00 91.56 201 ILE A CA 1
ATOM 1455 C C . ILE A 1 201 ? 7.780 9.299 -7.074 1.00 91.56 201 ILE A C 1
ATOM 1457 O O . ILE A 1 201 ? 7.858 8.875 -8.229 1.00 91.56 201 ILE A O 1
ATOM 1461 N N . GLY A 1 202 ? 6.966 8.764 -6.164 1.00 94.19 202 GLY A N 1
ATOM 1462 C CA . GLY A 1 202 ? 5.948 7.755 -6.450 1.00 94.19 202 GLY A CA 1
ATOM 1463 C C . GLY A 1 202 ? 4.569 8.231 -6.001 1.00 94.19 202 GLY A C 1
ATOM 1464 O O . GLY A 1 202 ? 4.472 9.043 -5.084 1.00 94.19 202 GLY A O 1
ATOM 1465 N N . LEU A 1 203 ? 3.500 7.719 -6.623 1.00 94.81 203 LEU A N 1
ATOM 1466 C CA . LEU A 1 203 ? 2.142 8.226 -6.372 1.00 94.81 203 LEU A CA 1
ATOM 1467 C C . LEU A 1 203 ? 1.693 8.083 -4.910 1.00 94.81 203 LEU A C 1
ATOM 1469 O O . LEU A 1 203 ? 0.883 8.879 -4.435 1.00 94.81 203 LEU A O 1
ATOM 1473 N N . LEU A 1 204 ? 2.203 7.080 -4.189 1.00 97.69 204 LEU A N 1
ATOM 1474 C CA . LEU A 1 204 ? 1.891 6.912 -2.774 1.00 97.69 204 LEU A CA 1
ATOM 1475 C C . LEU A 1 204 ? 2.763 7.819 -1.904 1.00 97.69 204 LEU A C 1
ATOM 1477 O O . LEU A 1 204 ? 2.225 8.536 -1.063 1.00 97.69 204 LEU A O 1
ATOM 1481 N N . ALA A 1 205 ? 4.085 7.789 -2.093 1.00 97.12 205 ALA A N 1
ATOM 1482 C CA . ALA A 1 205 ? 5.003 8.572 -1.275 1.00 97.12 205 ALA A CA 1
ATOM 1483 C C . ALA A 1 205 ? 6.277 9.011 -2.010 1.00 97.12 205 ALA A C 1
ATOM 1485 O O . ALA A 1 205 ? 6.771 8.309 -2.897 1.00 97.12 205 ALA A O 1
ATOM 1486 N N . ILE A 1 206 ? 6.865 10.131 -1.577 1.00 95.38 206 ILE A N 1
ATOM 1487 C CA . ILE A 1 206 ? 8.236 10.494 -1.970 1.00 95.38 206 ILE A CA 1
ATOM 1488 C C . ILE A 1 206 ? 9.227 9.590 -1.225 1.00 95.38 206 ILE A C 1
ATOM 1490 O O . ILE A 1 206 ? 9.994 8.880 -1.869 1.00 95.38 206 ILE A O 1
ATOM 1494 N N . ASN A 1 207 ? 9.171 9.544 0.111 1.00 96.62 207 ASN A N 1
ATOM 1495 C CA . ASN A 1 207 ? 10.033 8.692 0.938 1.00 96.62 207 ASN A CA 1
ATOM 1496 C C . ASN A 1 207 ? 9.233 7.675 1.770 1.00 96.62 207 ASN A C 1
ATOM 1498 O O . ASN A 1 207 ? 8.125 7.956 2.229 1.00 96.62 207 ASN A O 1
ATOM 1502 N N . ASN A 1 208 ? 9.826 6.503 2.008 1.00 98.50 208 ASN A N 1
ATOM 1503 C CA . ASN A 1 208 ? 9.326 5.516 2.964 1.00 98.50 208 ASN A CA 1
ATOM 1504 C C . ASN A 1 208 ? 10.437 5.040 3.906 1.00 98.50 208 ASN A C 1
ATOM 1506 O O . ASN A 1 208 ? 11.274 4.238 3.511 1.00 98.50 208 ASN A O 1
ATOM 1510 N N . HIS A 1 209 ? 10.410 5.472 5.161 1.00 98.12 209 HIS A N 1
ATOM 1511 C CA . HIS A 1 209 ? 11.175 4.911 6.282 1.00 98.12 209 HIS A CA 1
ATOM 1512 C C . HIS A 1 209 ? 10.352 3.938 7.146 1.00 98.12 209 HIS A C 1
ATOM 1514 O O . HIS A 1 209 ? 10.902 3.282 8.034 1.00 98.12 209 HIS A O 1
ATOM 1520 N N . GLY A 1 210 ? 9.040 3.872 6.923 1.00 98.56 210 GLY A N 1
ATOM 1521 C CA . GLY A 1 210 ? 8.094 3.056 7.673 1.00 98.56 210 GLY A CA 1
ATOM 1522 C C . GLY A 1 210 ? 7.731 1.746 6.974 1.00 98.56 210 GLY A C 1
ATOM 1523 O O . GLY A 1 210 ? 8.582 1.040 6.426 1.00 98.56 210 GLY A O 1
ATOM 1524 N N . THR A 1 211 ? 6.448 1.391 7.051 1.00 98.81 211 THR A N 1
ATOM 1525 C CA . THR A 1 211 ? 5.870 0.195 6.424 1.00 98.81 211 THR A CA 1
ATOM 1526 C C . THR A 1 211 ? 4.774 0.579 5.440 1.00 98.81 211 THR A C 1
ATOM 1528 O O . THR A 1 211 ? 3.774 1.186 5.817 1.00 98.81 211 THR A O 1
ATOM 1531 N N . VAL A 1 212 ? 4.933 0.155 4.191 1.00 98.94 212 VAL A N 1
ATOM 1532 C CA . VAL A 1 212 ? 3.911 0.213 3.145 1.00 98.94 212 VAL A CA 1
ATOM 1533 C C . VAL A 1 212 ? 3.515 -1.219 2.809 1.00 98.94 212 VAL A C 1
ATOM 1535 O O . VAL A 1 212 ? 4.378 -2.024 2.459 1.00 98.94 212 VAL A O 1
ATOM 1538 N N . ILE A 1 213 ? 2.233 -1.562 2.947 1.00 98.81 213 ILE A N 1
ATOM 1539 C CA . ILE A 1 213 ? 1.810 -2.958 2.803 1.00 98.81 213 ILE A CA 1
ATOM 1540 C C . ILE A 1 213 ? 0.401 -3.142 2.253 1.00 98.81 213 ILE A C 1
ATOM 1542 O O . ILE A 1 213 ? -0.509 -2.430 2.652 1.00 98.81 213 ILE A O 1
ATOM 1546 N N . ASN A 1 214 ? 0.191 -4.110 1.358 1.00 98.69 214 ASN A N 1
ATOM 1547 C CA . ASN A 1 214 ? -1.111 -4.315 0.702 1.00 98.69 214 ASN A CA 1
ATOM 1548 C C . ASN A 1 214 ? -1.614 -3.042 0.002 1.00 98.69 214 ASN A C 1
ATOM 1550 O O . ASN A 1 214 ? -2.782 -2.664 0.104 1.00 98.69 214 ASN A O 1
ATOM 1554 N N . THR A 1 215 ? -0.705 -2.338 -0.671 1.00 98.88 215 THR A N 1
ATOM 1555 C CA . THR A 1 215 ? -1.023 -1.098 -1.382 1.00 98.88 215 THR A CA 1
ATOM 1556 C C . THR A 1 215 ? -0.894 -1.272 -2.884 1.00 98.88 215 THR A C 1
ATOM 1558 O O . THR A 1 215 ? -0.042 -2.018 -3.369 1.00 98.88 215 THR A O 1
ATOM 1561 N N . PHE A 1 216 ? -1.737 -0.579 -3.644 1.00 98.75 216 PHE A N 1
ATOM 1562 C CA . PHE A 1 216 ? -1.669 -0.621 -5.099 1.00 98.75 216 PHE A CA 1
ATOM 1563 C C . PHE A 1 216 ? -1.880 0.752 -5.719 1.00 98.75 216 PHE A C 1
ATOM 1565 O O . PHE A 1 216 ? -2.890 1.395 -5.445 1.00 98.75 216 PHE A O 1
ATOM 1572 N N . THR A 1 217 ? -0.957 1.184 -6.580 1.00 98.56 217 THR A N 1
ATOM 1573 C CA . THR A 1 217 ? -1.101 2.427 -7.350 1.00 98.56 217 THR A CA 1
ATOM 1574 C C . THR A 1 217 ? -1.397 2.160 -8.822 1.00 98.56 217 THR A C 1
ATOM 1576 O O . THR A 1 217 ? -0.886 1.223 -9.434 1.00 98.56 217 THR A O 1
ATOM 1579 N N . SER A 1 218 ? -2.202 3.026 -9.425 1.00 97.62 218 SER A N 1
ATOM 1580 C CA . SER A 1 218 ? -2.552 3.009 -10.846 1.00 97.62 218 SER A CA 1
ATOM 1581 C C . SER A 1 218 ? -2.661 4.434 -11.396 1.00 97.62 218 SER A C 1
ATOM 1583 O O . SER A 1 218 ? -2.595 5.403 -10.640 1.00 97.62 218 SER A O 1
ATOM 1585 N N . GLY A 1 219 ? -2.817 4.563 -12.715 1.00 95.19 219 GLY A N 1
ATOM 1586 C CA . GLY A 1 219 ? -2.885 5.854 -13.400 1.00 95.19 219 GLY A CA 1
ATOM 1587 C C . GLY A 1 219 ? -1.582 6.186 -14.125 1.00 95.19 219 GLY A C 1
ATOM 1588 O O . GLY A 1 219 ? -1.010 5.319 -14.796 1.00 95.19 219 GLY A O 1
ATOM 1589 N N . ALA A 1 220 ? -1.116 7.431 -14.034 1.00 93.44 220 ALA A N 1
ATOM 1590 C CA . ALA A 1 220 ? 0.088 7.882 -14.732 1.00 93.44 220 ALA A CA 1
ATOM 1591 C C . ALA A 1 220 ? 0.925 8.838 -13.878 1.00 93.44 220 ALA A C 1
ATOM 1593 O O . ALA A 1 220 ? 0.385 9.759 -13.281 1.00 93.44 220 ALA A O 1
ATOM 1594 N N . ASN A 1 221 ? 2.245 8.655 -13.891 1.00 92.00 221 ASN A N 1
ATOM 1595 C CA . ASN A 1 221 ? 3.209 9.562 -13.278 1.00 92.00 221 ASN A CA 1
ATOM 1596 C C . ASN A 1 221 ? 4.201 10.000 -14.360 1.00 92.00 221 ASN A C 1
ATOM 1598 O O . ASN A 1 221 ? 5.109 9.254 -14.742 1.00 92.00 221 ASN A O 1
ATOM 1602 N N . SER A 1 222 ? 3.941 11.158 -14.963 1.00 90.00 222 SER A N 1
ATOM 1603 C CA . SER A 1 222 ? 4.600 11.563 -16.202 1.00 90.00 222 SER A CA 1
ATOM 1604 C C . SER A 1 222 ? 5.061 13.001 -16.145 1.00 90.00 222 SER A C 1
ATOM 1606 O O . SER A 1 222 ? 4.228 13.894 -16.118 1.00 90.00 222 SER A O 1
ATOM 1608 N N . CYS A 1 223 ? 6.359 13.230 -16.306 1.00 85.44 223 CYS A N 1
ATOM 1609 C CA . CYS A 1 223 ? 6.953 14.555 -16.327 1.00 85.44 223 CYS A CA 1
ATOM 1610 C C . CYS A 1 223 ? 7.848 14.753 -17.559 1.00 85.44 223 CYS A C 1
ATOM 1612 O O . CYS A 1 223 ? 8.559 13.845 -17.994 1.00 85.44 223 CYS A O 1
ATOM 1614 N N . ASN A 1 224 ? 7.851 15.971 -18.111 1.00 82.88 224 ASN A N 1
ATOM 1615 C CA . ASN A 1 224 ? 8.794 16.382 -19.163 1.00 82.88 224 ASN A CA 1
ATOM 1616 C C . ASN A 1 224 ? 10.058 17.061 -18.599 1.00 82.88 224 ASN A C 1
ATOM 1618 O O . ASN A 1 224 ? 10.778 17.751 -19.319 1.00 82.88 224 ASN A O 1
ATOM 1622 N N . CYS A 1 225 ? 10.308 16.895 -17.304 1.00 78.75 225 CYS A N 1
ATOM 1623 C CA . CYS A 1 225 ? 11.439 17.470 -16.598 1.00 78.75 225 CYS A CA 1
ATOM 1624 C C . CYS A 1 225 ? 12.749 16.740 -16.911 1.00 78.75 225 CYS A C 1
ATOM 1626 O O . CYS A 1 225 ? 12.789 15.549 -17.228 1.00 78.75 225 CYS A O 1
ATOM 1628 N N . PHE A 1 226 ? 13.844 17.486 -16.799 1.00 78.38 226 PHE A N 1
ATOM 1629 C CA . PHE A 1 226 ? 15.193 16.954 -16.922 1.00 78.38 226 PHE A CA 1
ATOM 1630 C C . PHE A 1 226 ? 15.593 16.265 -15.612 1.00 78.38 226 PHE A C 1
ATOM 1632 O O . PHE A 1 226 ? 15.341 16.805 -14.541 1.00 78.38 226 PHE A 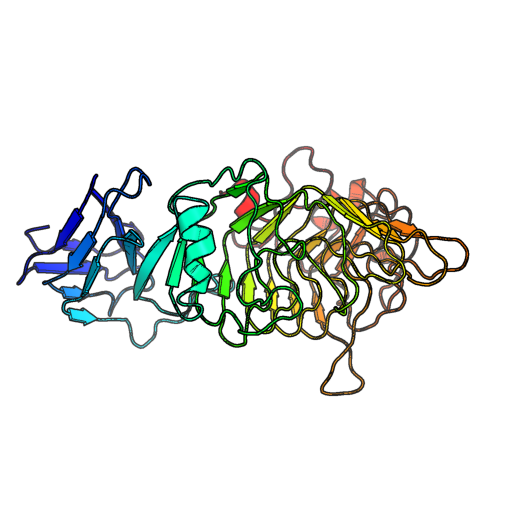O 1
ATOM 1639 N N . TYR A 1 227 ? 16.234 15.097 -15.702 1.00 79.44 227 TYR A N 1
ATOM 1640 C CA . TYR A 1 227 ? 16.837 14.354 -14.580 1.00 79.44 227 TYR A CA 1
ATOM 1641 C C . TYR A 1 227 ? 15.902 13.796 -13.499 1.00 79.44 227 TYR A C 1
ATOM 1643 O O . TYR A 1 227 ? 16.380 13.076 -12.632 1.00 79.44 227 TYR A O 1
ATOM 1651 N N . ALA A 1 228 ? 14.599 14.059 -13.541 1.00 85.50 228 ALA A N 1
ATOM 1652 C CA . ALA A 1 228 ? 13.697 13.597 -12.494 1.00 85.50 228 ALA A CA 1
ATOM 1653 C C . ALA A 1 228 ? 13.580 12.073 -12.429 1.00 85.50 228 ALA A C 1
ATOM 1655 O O . ALA A 1 228 ? 13.392 11.410 -13.453 1.00 85.50 228 ALA A O 1
ATOM 1656 N N . LEU A 1 229 ? 13.618 11.532 -11.215 1.00 88.88 229 LEU A N 1
ATOM 1657 C CA . LEU A 1 229 ? 13.357 10.124 -10.960 1.00 88.88 229 LEU A CA 1
ATOM 1658 C C . LEU A 1 229 ? 11.876 9.940 -10.633 1.00 88.88 229 LEU A C 1
ATOM 1660 O O . LEU A 1 229 ? 11.382 10.519 -9.669 1.00 88.88 229 LEU A O 1
ATOM 1664 N N . LEU A 1 230 ? 11.169 9.116 -11.405 1.00 92.31 230 LEU A N 1
ATOM 1665 C CA . LEU A 1 230 ? 9.759 8.804 -11.154 1.00 92.31 230 LEU A CA 1
ATOM 1666 C C . LEU A 1 230 ? 9.546 7.302 -11.008 1.00 92.31 230 LEU A C 1
ATOM 1668 O O . LEU A 1 230 ? 10.209 6.489 -11.657 1.00 92.31 230 LEU A O 1
ATOM 1672 N N . SER A 1 231 ? 8.560 6.956 -10.190 1.00 94.44 231 SER A N 1
ATOM 1673 C CA . SER A 1 231 ? 8.138 5.587 -9.940 1.00 94.44 231 SER A CA 1
ATOM 1674 C C . SER A 1 231 ? 6.626 5.469 -9.782 1.00 94.44 231 SER A C 1
ATOM 1676 O O . SER A 1 231 ? 5.903 6.467 -9.683 1.00 94.44 231 SER A O 1
ATOM 1678 N N . GLY A 1 232 ? 6.134 4.232 -9.788 1.00 96.81 232 GLY A N 1
ATOM 1679 C CA . GLY A 1 232 ? 4.714 3.962 -9.620 1.00 96.81 232 GLY A CA 1
ATOM 1680 C C . GLY A 1 232 ? 4.222 4.082 -8.178 1.00 96.81 232 GLY A C 1
ATOM 1681 O O . GLY A 1 232 ? 3.132 4.610 -7.960 1.00 96.81 232 GLY A O 1
ATOM 1682 N N . LEU A 1 233 ? 4.987 3.613 -7.185 1.00 98.31 233 LEU A N 1
ATOM 1683 C CA . LEU A 1 233 ? 4.521 3.500 -5.797 1.00 98.31 233 LEU A CA 1
ATOM 1684 C C . LEU A 1 233 ? 5.241 4.469 -4.855 1.00 98.31 233 LEU A C 1
ATOM 1686 O O . LEU A 1 233 ? 4.605 5.388 -4.344 1.00 98.31 233 LEU A O 1
ATOM 1690 N N . VAL A 1 234 ? 6.544 4.288 -4.638 1.00 98.06 234 VAL A N 1
ATOM 1691 C CA . VAL A 1 234 ? 7.344 5.103 -3.707 1.00 98.06 234 VAL A CA 1
ATOM 1692 C C . VAL A 1 234 ? 8.598 5.599 -4.408 1.00 98.06 234 VAL A C 1
ATOM 1694 O O . VAL A 1 234 ? 9.301 4.799 -5.008 1.00 98.06 234 VAL A O 1
ATOM 1697 N N . GLY A 1 235 ? 8.934 6.880 -4.268 1.00 95.44 235 GLY A N 1
ATOM 1698 C CA . GLY A 1 235 ? 10.188 7.429 -4.784 1.00 95.44 235 GLY A CA 1
ATOM 1699 C C . GLY A 1 235 ? 11.416 6.703 -4.229 1.00 95.44 235 GLY A C 1
ATOM 1700 O O . GLY A 1 235 ? 12.085 5.961 -4.950 1.00 95.44 235 GLY A O 1
ATOM 1701 N N . THR A 1 236 ? 11.669 6.873 -2.933 1.00 95.38 236 THR A N 1
ATOM 1702 C CA . THR A 1 236 ? 12.800 6.264 -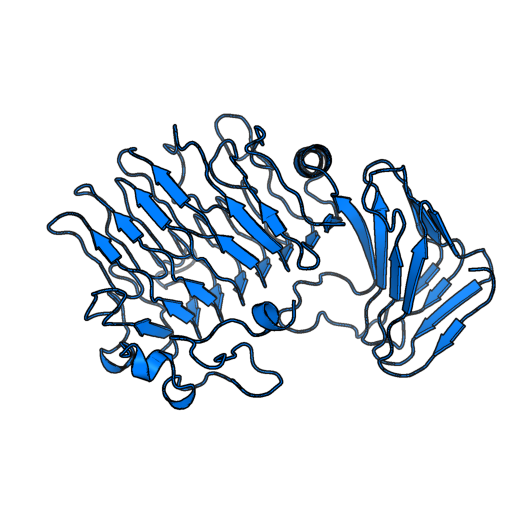2.228 1.00 95.38 236 THR A CA 1
ATOM 1703 C C . THR A 1 236 ? 12.336 5.412 -1.051 1.00 95.38 236 THR A C 1
ATOM 1705 O O . THR A 1 236 ? 11.658 5.891 -0.141 1.00 95.38 236 THR A O 1
ATOM 1708 N N . ASN A 1 237 ? 12.735 4.140 -1.033 1.00 97.31 237 ASN A N 1
ATOM 1709 C CA . ASN A 1 237 ? 12.386 3.196 0.025 1.00 97.31 237 ASN A CA 1
ATOM 1710 C C . ASN A 1 237 ? 13.570 2.916 0.959 1.00 97.31 237 ASN A C 1
ATOM 1712 O O . ASN A 1 237 ? 14.524 2.267 0.554 1.00 97.31 237 ASN A O 1
ATOM 1716 N N . TYR A 1 238 ? 13.480 3.323 2.219 1.00 96.31 238 TYR A N 1
ATOM 1717 C CA . TYR A 1 238 ? 14.392 2.958 3.312 1.00 96.31 238 TYR A CA 1
ATOM 1718 C C . TYR A 1 238 ? 13.815 1.869 4.231 1.00 96.31 238 TYR A C 1
ATOM 1720 O O . TYR A 1 238 ? 14.571 1.178 4.912 1.00 96.31 238 TYR A O 1
ATOM 1728 N N . GLY A 1 239 ? 12.488 1.730 4.264 1.00 97.38 239 GLY A N 1
ATOM 1729 C CA . GLY A 1 239 ? 11.753 0.811 5.127 1.00 97.38 239 GLY A CA 1
ATOM 1730 C C . GLY A 1 239 ? 11.312 -0.476 4.427 1.00 97.38 239 GLY A C 1
ATOM 1731 O O . GLY A 1 239 ? 12.062 -1.087 3.660 1.00 97.38 239 GLY A O 1
ATOM 1732 N N . LEU A 1 240 ? 10.083 -0.900 4.726 1.00 98.31 240 LEU A N 1
ATOM 1733 C CA . LEU A 1 240 ? 9.451 -2.086 4.148 1.00 98.31 240 LEU A CA 1
ATOM 1734 C C . LEU A 1 240 ? 8.379 -1.682 3.133 1.00 98.31 240 LEU A C 1
ATOM 1736 O O . LEU A 1 240 ? 7.475 -0.913 3.463 1.00 98.31 240 LEU A O 1
ATOM 1740 N N . ILE A 1 241 ? 8.451 -2.267 1.940 1.00 98.94 241 ILE A N 1
ATOM 1741 C CA . ILE A 1 241 ? 7.337 -2.379 0.997 1.00 98.94 241 ILE A CA 1
ATOM 1742 C C . ILE A 1 241 ? 7.041 -3.867 0.851 1.00 98.94 241 ILE A C 1
ATOM 1744 O O . ILE A 1 241 ? 7.919 -4.623 0.439 1.00 98.94 241 ILE A O 1
ATOM 1748 N N . ALA A 1 242 ? 5.833 -4.295 1.205 1.00 98.81 242 ALA A N 1
ATOM 1749 C CA . ALA A 1 242 ? 5.464 -5.703 1.138 1.00 98.81 242 ALA A CA 1
ATOM 1750 C C . ALA A 1 242 ? 4.076 -5.905 0.542 1.00 98.81 242 ALA A C 1
ATOM 1752 O O . ALA A 1 242 ? 3.169 -5.136 0.844 1.00 98.81 242 ALA A O 1
ATOM 1753 N N . ARG A 1 243 ? 3.869 -6.956 -0.259 1.00 98.62 243 ARG A N 1
ATOM 1754 C CA . ARG A 1 243 ? 2.542 -7.254 -0.836 1.00 98.62 243 ARG A CA 1
ATOM 1755 C C . ARG A 1 243 ? 1.921 -6.036 -1.507 1.00 98.62 243 ARG A C 1
ATOM 1757 O O . ARG A 1 243 ? 0.728 -5.777 -1.356 1.00 98.62 243 ARG A O 1
ATOM 1764 N N . SER A 1 244 ? 2.728 -5.283 -2.239 1.00 98.94 244 SER A N 1
ATOM 1765 C CA . SER A 1 244 ? 2.290 -4.057 -2.891 1.00 98.94 244 SER A CA 1
ATOM 1766 C C . SER A 1 244 ? 2.582 -4.097 -4.379 1.00 98.94 244 SER A C 1
ATOM 1768 O O . SER A 1 244 ? 3.440 -4.841 -4.854 1.00 98.94 244 SER A O 1
ATOM 1770 N N . GLY A 1 245 ? 1.864 -3.287 -5.148 1.00 98.75 245 GLY A N 1
ATOM 1771 C CA . GLY A 1 245 ? 2.103 -3.238 -6.577 1.00 98.75 245 GLY A CA 1
ATOM 1772 C C . GLY A 1 245 ? 1.780 -1.918 -7.238 1.00 98.75 245 GLY A C 1
ATOM 1773 O O . GLY A 1 245 ? 1.221 -1.002 -6.635 1.00 98.75 245 GLY A O 1
ATOM 1774 N N . SER A 1 246 ? 2.150 -1.827 -8.509 1.00 98.81 246 SER A N 1
ATOM 1775 C CA . SER A 1 246 ? 1.812 -0.676 -9.331 1.00 98.81 246 SER A CA 1
ATOM 1776 C C . SER A 1 246 ? 1.513 -1.053 -10.777 1.00 98.81 246 SER A C 1
ATOM 1778 O O . SER A 1 246 ? 2.216 -1.855 -11.397 1.00 98.81 246 SER A O 1
ATOM 1780 N N . SER A 1 247 ? 0.485 -0.432 -11.349 1.00 98.31 247 SER A N 1
ATOM 1781 C CA . SER A 1 247 ? 0.225 -0.415 -12.793 1.00 98.31 247 SER A CA 1
ATOM 1782 C C . SER A 1 247 ? 0.385 0.980 -13.400 1.00 98.31 247 SER A C 1
ATOM 1784 O O . SER A 1 247 ? -0.133 1.250 -14.484 1.00 98.31 247 SER A O 1
ATOM 1786 N N . VAL A 1 248 ? 1.056 1.892 -12.694 1.00 97.81 248 VAL A N 1
ATOM 1787 C CA . VAL A 1 248 ? 1.236 3.280 -13.130 1.00 97.81 248 VAL A CA 1
ATOM 1788 C C . VAL A 1 248 ? 2.073 3.339 -14.402 1.00 97.81 248 VAL A C 1
ATOM 1790 O O . VAL A 1 248 ? 3.150 2.755 -14.487 1.00 97.81 248 VAL A O 1
ATOM 1793 N N . THR A 1 249 ? 1.605 4.095 -15.393 1.00 96.94 249 THR A N 1
ATOM 1794 C CA . THR A 1 249 ? 2.436 4.456 -16.546 1.00 96.94 249 THR A CA 1
ATOM 1795 C C . THR A 1 249 ? 3.422 5.541 -16.133 1.00 96.94 249 THR A C 1
ATOM 1797 O O . THR A 1 249 ? 3.014 6.667 -15.846 1.00 96.94 249 THR A O 1
ATOM 1800 N N . VAL A 1 250 ? 4.712 5.213 -16.112 1.00 94.88 250 VAL A N 1
ATOM 1801 C CA . VAL A 1 250 ? 5.779 6.119 -15.678 1.00 94.88 250 VAL A CA 1
ATOM 1802 C C . VAL A 1 250 ? 6.544 6.654 -16.881 1.00 94.88 250 VAL A C 1
ATOM 1804 O O . VAL A 1 250 ? 7.050 5.889 -17.708 1.00 94.88 250 VAL A O 1
ATOM 1807 N N . ARG A 1 251 ? 6.666 7.980 -16.976 1.00 92.50 251 ARG A N 1
ATOM 1808 C CA . ARG A 1 251 ? 7.418 8.648 -18.045 1.00 92.50 251 ARG A CA 1
ATOM 1809 C C . ARG A 1 251 ? 8.207 9.836 -17.502 1.00 92.50 251 ARG A C 1
ATOM 1811 O O . ARG A 1 251 ? 7.621 10.784 -17.005 1.00 92.50 251 ARG A O 1
ATOM 1818 N N . THR A 1 252 ? 9.525 9.834 -17.652 1.00 89.69 252 THR A N 1
ATOM 1819 C CA . THR A 1 252 ? 10.372 10.943 -17.183 1.00 89.69 252 THR A CA 1
ATOM 1820 C C . THR A 1 252 ? 11.612 11.132 -18.054 1.00 89.69 252 THR A C 1
ATOM 1822 O O . THR A 1 252 ? 12.007 10.235 -18.801 1.00 89.69 252 THR A O 1
ATOM 1825 N N . GLY A 1 253 ? 12.216 12.320 -17.996 1.00 86.06 253 GLY A N 1
ATOM 1826 C CA . GLY A 1 253 ? 13.511 12.587 -18.613 1.00 86.06 253 GLY A CA 1
ATOM 1827 C C . GLY A 1 253 ? 14.698 12.026 -17.819 1.00 86.06 253 GLY A C 1
ATOM 1828 O O . GLY A 1 253 ? 15.793 11.950 -18.367 1.00 86.06 253 GLY A O 1
ATOM 1829 N N . GLY A 1 254 ? 14.514 11.646 -16.551 1.00 86.50 254 GLY A N 1
ATOM 1830 C CA . GLY A 1 254 ? 15.515 10.935 -15.745 1.00 86.50 254 GLY A CA 1
ATOM 1831 C C . GLY A 1 254 ? 15.290 9.423 -15.719 1.00 86.50 254 GLY A C 1
ATOM 1832 O O . GLY A 1 254 ? 14.808 8.845 -16.697 1.00 86.50 254 GLY A O 1
ATOM 1833 N N . ALA A 1 255 ? 15.664 8.781 -14.607 1.00 88.00 255 ALA A N 1
ATOM 1834 C CA . ALA A 1 255 ? 15.471 7.346 -14.440 1.00 88.00 255 ALA A CA 1
ATOM 1835 C C . ALA A 1 255 ? 14.028 7.014 -14.037 1.00 88.00 255 ALA A C 1
ATOM 1837 O O . ALA A 1 255 ? 13.405 7.707 -13.233 1.00 88.00 255 ALA A O 1
ATOM 1838 N N . ALA A 1 256 ? 13.485 5.956 -14.629 1.00 91.69 256 ALA A N 1
ATOM 1839 C CA . ALA A 1 256 ? 12.090 5.569 -14.464 1.00 91.69 256 ALA A CA 1
ATOM 1840 C C . ALA A 1 256 ? 11.996 4.148 -13.893 1.00 91.69 256 ALA A C 1
ATOM 1842 O O . ALA A 1 256 ? 12.738 3.257 -14.319 1.00 91.69 256 ALA A O 1
ATOM 1843 N N . ALA A 1 257 ? 11.068 3.928 -12.963 1.00 94.75 257 ALA A N 1
ATOM 1844 C CA . ALA A 1 257 ? 10.855 2.633 -12.324 1.00 94.75 257 ALA A CA 1
ATOM 1845 C C . ALA A 1 257 ? 9.374 2.256 -12.245 1.00 94.75 257 ALA A C 1
ATOM 1847 O O . ALA A 1 257 ? 8.517 3.115 -12.068 1.00 94.75 257 ALA A O 1
ATOM 1848 N N . GLY A 1 258 ? 9.059 0.964 -12.326 1.00 97.56 258 GLY A N 1
ATOM 1849 C CA . GLY A 1 258 ? 7.672 0.506 -12.203 1.00 97.56 258 GLY A CA 1
ATOM 1850 C C . GLY A 1 258 ? 7.111 0.619 -10.782 1.00 97.56 258 GLY A C 1
ATOM 1851 O O . GLY A 1 258 ? 5.947 0.969 -10.616 1.00 97.56 258 GLY A O 1
ATOM 1852 N N . LEU A 1 259 ? 7.927 0.368 -9.753 1.00 98.38 259 LEU A N 1
ATOM 1853 C CA . LEU A 1 259 ? 7.506 0.358 -8.347 1.00 98.38 259 LEU A CA 1
ATOM 1854 C C . LEU A 1 259 ? 8.241 1.408 -7.511 1.00 98.38 259 LEU A C 1
ATOM 1856 O O . LEU A 1 259 ? 7.580 2.251 -6.906 1.00 98.38 259 LEU A O 1
ATOM 1860 N N . VAL A 1 260 ? 9.579 1.371 -7.491 1.00 97.25 260 VAL A N 1
ATOM 1861 C CA . VAL A 1 260 ? 10.407 2.237 -6.631 1.00 97.25 260 VAL A CA 1
ATOM 1862 C C . VAL A 1 260 ? 11.577 2.825 -7.403 1.00 97.25 260 VAL A C 1
ATOM 1864 O O . VAL A 1 260 ? 12.301 2.077 -8.049 1.00 97.25 260 VAL A O 1
ATOM 1867 N N . SER A 1 261 ? 11.817 4.136 -7.332 1.00 93.75 261 SER A N 1
ATOM 1868 C CA . SER A 1 261 ? 12.988 4.716 -8.010 1.00 93.75 261 SER A CA 1
ATOM 1869 C C . SER A 1 261 ? 14.275 4.220 -7.354 1.00 93.75 261 SER A C 1
ATOM 1871 O O . SER A 1 261 ? 15.079 3.561 -8.010 1.00 93.75 261 SER A O 1
ATOM 1873 N N . THR A 1 262 ? 14.420 4.443 -6.048 1.00 92.81 262 THR A N 1
ATOM 1874 C CA . THR A 1 262 ? 15.629 4.087 -5.298 1.00 92.81 262 THR A CA 1
ATOM 1875 C C . THR A 1 262 ? 15.286 3.222 -4.092 1.00 92.81 262 THR A C 1
ATOM 1877 O O . THR A 1 262 ? 14.552 3.644 -3.199 1.00 92.81 262 THR A O 1
ATOM 1880 N N . ASN A 1 263 ? 15.827 2.006 -4.029 1.00 94.25 263 ASN A N 1
ATOM 1881 C CA . ASN A 1 263 ? 15.622 1.108 -2.895 1.00 94.25 263 ASN A CA 1
ATOM 1882 C C . ASN A 1 263 ? 16.878 1.000 -2.014 1.00 94.25 263 ASN A C 1
ATOM 1884 O O . ASN A 1 263 ? 17.935 0.575 -2.471 1.00 94.25 263 ASN A O 1
ATOM 1888 N N . TYR A 1 264 ? 16.724 1.350 -0.739 1.00 93.38 264 TYR A N 1
ATOM 1889 C CA . TYR A 1 264 ? 17.671 1.132 0.359 1.00 93.38 264 TYR A CA 1
ATOM 1890 C C . TYR A 1 264 ? 17.204 0.071 1.363 1.00 93.38 264 TYR A C 1
ATOM 1892 O O . TYR A 1 264 ? 18.021 -0.506 2.083 1.00 93.38 264 TYR A O 1
ATOM 1900 N N . GLY A 1 265 ? 15.891 -0.150 1.431 1.00 95.31 265 GLY A N 1
ATOM 1901 C CA . GLY A 1 265 ? 15.235 -1.050 2.367 1.00 95.31 265 GLY A CA 1
ATOM 1902 C C . GLY A 1 265 ? 14.913 -2.417 1.768 1.00 95.31 265 GLY A C 1
ATOM 1903 O O . GLY A 1 265 ? 15.698 -3.007 1.019 1.00 95.31 265 GLY A O 1
ATOM 1904 N N . THR A 1 266 ? 13.740 -2.931 2.136 1.00 96.81 266 THR A N 1
ATOM 1905 C CA . THR A 1 266 ? 13.225 -4.231 1.689 1.00 96.81 266 THR A CA 1
ATOM 1906 C C . THR A 1 266 ? 11.998 -4.045 0.808 1.00 96.81 266 THR A C 1
ATOM 1908 O O . THR A 1 266 ? 11.069 -3.326 1.183 1.00 96.81 266 THR A O 1
ATOM 1911 N N . ILE A 1 267 ? 11.994 -4.724 -0.337 1.00 98.69 267 ILE A N 1
ATOM 1912 C CA . ILE A 1 267 ? 10.821 -4.935 -1.182 1.00 98.69 267 ILE A CA 1
ATOM 1913 C C . ILE A 1 267 ? 10.546 -6.435 -1.210 1.00 98.69 267 ILE A C 1
ATOM 1915 O O . ILE A 1 267 ? 11.400 -7.215 -1.626 1.00 98.69 267 ILE A O 1
ATOM 1919 N N . ASP A 1 268 ? 9.363 -6.834 -0.768 1.00 98.62 268 ASP A N 1
ATOM 1920 C CA . ASP A 1 268 ? 8.999 -8.239 -0.628 1.00 98.62 268 ASP A CA 1
ATOM 1921 C C . ASP A 1 268 ? 7.611 -8.507 -1.207 1.00 98.62 268 ASP A C 1
ATOM 1923 O O . ASP A 1 268 ? 6.711 -7.673 -1.094 1.00 98.62 268 ASP A O 1
ATOM 1927 N N . GLU A 1 269 ? 7.427 -9.653 -1.858 1.00 98.69 269 GLU A N 1
ATOM 1928 C CA . GLU A 1 269 ? 6.133 -10.065 -2.421 1.00 98.69 269 GLU A CA 1
ATOM 1929 C C . GLU A 1 269 ? 5.446 -8.943 -3.233 1.00 98.69 269 GLU A C 1
ATOM 1931 O O . GLU A 1 269 ? 4.277 -8.644 -3.022 1.00 98.69 269 GLU A O 1
ATOM 1936 N N . SER A 1 270 ? 6.172 -8.236 -4.105 1.00 98.88 270 SER A N 1
ATOM 1937 C CA . SER A 1 270 ? 5.677 -7.001 -4.737 1.00 98.88 270 SER A CA 1
ATOM 1938 C C . SER A 1 270 ? 5.862 -6.988 -6.252 1.00 98.88 270 SER A C 1
ATOM 1940 O O . SER A 1 270 ? 6.668 -7.738 -6.803 1.00 98.88 270 SER A O 1
ATOM 1942 N N . TYR A 1 271 ? 5.100 -6.161 -6.973 1.00 98.88 271 TYR A N 1
ATOM 1943 C CA . TYR A 1 271 ? 5.145 -6.219 -8.437 1.00 98.88 271 TYR A CA 1
ATOM 1944 C C . TYR A 1 271 ? 4.826 -4.925 -9.184 1.00 98.88 271 TYR A C 1
ATOM 1946 O O . TYR A 1 271 ? 4.141 -4.039 -8.682 1.00 98.88 271 TYR A O 1
ATOM 1954 N N . ALA A 1 272 ? 5.283 -4.837 -10.434 1.00 98.81 272 ALA A N 1
ATOM 1955 C CA . ALA A 1 272 ? 4.966 -3.724 -11.326 1.00 98.81 272 ALA A CA 1
ATOM 1956 C C . ALA A 1 272 ? 4.557 -4.181 -12.733 1.00 98.81 272 ALA A C 1
ATOM 1958 O O . ALA A 1 272 ? 5.180 -5.048 -13.345 1.00 98.81 272 ALA A O 1
ATOM 1959 N N . THR A 1 273 ? 3.507 -3.563 -13.271 1.00 98.50 273 THR A N 1
ATOM 1960 C CA . THR A 1 273 ? 2.924 -3.907 -14.586 1.00 98.50 273 THR A CA 1
ATOM 1961 C C . THR A 1 273 ? 2.803 -2.713 -15.529 1.00 98.50 273 THR A C 1
ATOM 1963 O O . THR A 1 273 ? 2.640 -2.889 -16.736 1.00 98.50 273 THR A O 1
ATOM 1966 N N . GLY A 1 274 ? 2.894 -1.491 -15.001 1.00 97.94 274 GLY A N 1
ATOM 1967 C CA . GLY A 1 274 ? 2.806 -0.272 -15.795 1.00 97.94 274 GLY A CA 1
ATOM 1968 C C . GLY A 1 274 ? 4.051 -0.053 -16.654 1.00 97.94 274 GLY A C 1
ATOM 1969 O O . GLY A 1 274 ? 5.154 -0.460 -16.292 1.00 97.94 274 GLY A O 1
ATOM 1970 N N . SER A 1 275 ? 3.891 0.567 -17.825 1.00 96.94 275 SER A N 1
ATOM 1971 C CA . SER A 1 275 ? 5.028 0.835 -18.710 1.00 96.94 275 SER A CA 1
ATOM 1972 C C . SER A 1 275 ? 5.940 1.922 -18.147 1.00 96.94 275 SER A C 1
ATOM 1974 O O . SER A 1 275 ? 5.456 2.928 -17.631 1.00 96.94 275 SER A O 1
ATOM 1976 N N . VAL A 1 276 ? 7.243 1.760 -18.351 1.00 95.44 276 VAL A N 1
ATOM 1977 C CA . VAL A 1 276 ? 8.311 2.621 -17.845 1.00 95.44 276 VAL A CA 1
ATOM 1978 C C . VAL A 1 276 ? 9.073 3.219 -19.027 1.00 95.44 276 VAL A C 1
ATOM 1980 O O . VAL A 1 276 ? 9.588 2.488 -19.874 1.00 95.44 276 VAL A O 1
ATOM 1983 N N . THR A 1 277 ? 9.137 4.550 -19.112 1.00 92.88 277 THR A N 1
ATOM 1984 C CA . THR A 1 277 ? 9.846 5.272 -20.183 1.00 92.88 277 THR A CA 1
ATOM 1985 C C . THR A 1 277 ? 10.761 6.370 -19.631 1.00 92.88 277 THR A C 1
ATOM 1987 O O . THR A 1 277 ? 10.279 7.431 -19.237 1.00 92.88 277 THR A O 1
ATOM 1990 N N . GLY A 1 278 ? 12.079 6.149 -19.674 1.00 88.75 278 GLY A N 1
ATOM 1991 C CA . GLY A 1 278 ? 13.108 7.169 -19.418 1.00 88.75 278 GLY A CA 1
ATOM 1992 C C . GLY A 1 278 ? 13.651 7.739 -20.735 1.00 88.75 278 GLY A C 1
ATOM 1993 O O . GLY A 1 278 ? 14.383 7.049 -21.437 1.00 88.75 278 GLY A O 1
ATOM 1994 N N . PHE A 1 279 ? 13.270 8.951 -21.150 1.00 83.25 279 PHE A N 1
ATOM 1995 C CA . PHE A 1 279 ? 13.440 9.373 -22.558 1.00 83.25 279 PHE A CA 1
ATOM 1996 C C . PHE A 1 279 ? 14.626 10.309 -22.864 1.00 83.25 279 PHE A C 1
ATOM 1998 O O . PHE A 1 279 ? 14.843 10.615 -24.039 1.00 83.25 279 PHE A O 1
ATOM 2005 N N . LEU A 1 280 ? 15.403 10.765 -21.875 1.00 79.44 280 LEU A N 1
ATOM 2006 C CA . LEU A 1 280 ? 16.625 11.558 -22.112 1.00 79.44 280 LEU A CA 1
ATOM 2007 C C . LEU A 1 280 ? 17.882 10.772 -21.735 1.00 79.44 280 LEU A C 1
ATOM 2009 O O . LEU A 1 280 ? 17.803 9.744 -21.082 1.00 79.44 280 LEU A O 1
ATOM 2013 N N . THR A 1 281 ? 19.050 11.278 -22.135 1.00 62.97 281 THR A N 1
ATOM 2014 C CA . THR A 1 281 ? 20.364 10.604 -22.103 1.00 62.97 281 THR A CA 1
ATOM 2015 C C . THR A 1 281 ? 20.992 10.425 -20.714 1.00 62.97 281 THR A C 1
ATOM 2017 O O . THR A 1 281 ? 22.197 10.209 -20.634 1.00 62.97 281 THR A O 1
ATOM 2020 N N . HIS A 1 282 ? 20.233 10.554 -19.624 1.00 64.44 282 HIS A N 1
ATOM 2021 C CA . HIS A 1 282 ? 20.811 10.681 -18.278 1.00 64.44 282 HIS A CA 1
ATOM 2022 C C . HIS A 1 282 ? 20.267 9.698 -17.237 1.00 64.44 282 HIS A C 1
ATOM 2024 O O . HIS A 1 282 ? 20.777 9.694 -16.123 1.00 64.44 282 HIS A O 1
ATOM 2030 N N . GLY A 1 283 ? 19.274 8.865 -17.562 1.00 62.81 283 GLY A N 1
ATOM 2031 C CA . GLY A 1 283 ? 18.685 7.942 -16.589 1.00 62.81 283 GLY A CA 1
ATOM 2032 C C . GLY A 1 283 ? 18.267 6.617 -17.207 1.00 62.81 283 GLY A C 1
ATOM 2033 O O . GLY A 1 283 ? 17.468 6.585 -18.140 1.00 62.81 283 GLY A O 1
ATOM 2034 N N . GLY A 1 284 ? 18.824 5.521 -16.689 1.00 71.38 284 GLY A N 1
ATOM 2035 C CA . GLY A 1 284 ? 18.381 4.168 -17.015 1.00 71.38 284 GLY A CA 1
ATOM 2036 C C . GLY A 1 284 ? 16.953 3.883 -16.539 1.00 71.38 284 GLY A C 1
ATOM 2037 O O . GLY A 1 284 ? 16.273 4.748 -15.996 1.00 71.38 284 GLY A O 1
ATOM 2038 N N . GLY A 1 285 ? 16.470 2.660 -16.727 1.00 82.06 285 GLY A N 1
ATOM 2039 C CA . GLY A 1 285 ? 15.136 2.289 -16.252 1.00 82.06 285 GLY A CA 1
ATOM 2040 C C . GLY A 1 285 ? 15.019 0.824 -15.877 1.00 82.06 285 GLY A C 1
ATOM 2041 O O . GLY A 1 285 ? 15.686 -0.034 -16.457 1.00 82.06 285 GLY A O 1
ATOM 2042 N N . GLY A 1 286 ? 14.153 0.541 -14.912 1.00 92.31 286 GLY A N 1
ATOM 2043 C CA . GLY A 1 286 ? 13.868 -0.818 -14.474 1.00 92.31 286 GLY A CA 1
ATOM 2044 C C . GLY A 1 286 ? 12.381 -1.103 -14.442 1.00 92.31 286 GLY A C 1
ATOM 2045 O O . GLY A 1 286 ? 11.580 -0.252 -14.052 1.00 92.31 286 GLY A O 1
ATOM 2046 N N . GLY A 1 287 ? 12.009 -2.319 -14.836 1.00 96.69 287 GLY A N 1
ATOM 2047 C CA . GLY A 1 287 ? 10.614 -2.749 -14.768 1.00 96.69 287 GLY A CA 1
ATOM 2048 C C . GLY A 1 287 ? 10.059 -2.740 -13.343 1.00 96.69 287 GLY A C 1
ATOM 2049 O O . GLY A 1 287 ? 8.869 -2.501 -13.179 1.00 96.69 287 GLY A O 1
ATOM 2050 N N . LEU A 1 288 ? 10.905 -2.926 -12.320 1.00 97.50 288 LEU A N 1
ATOM 2051 C CA . LEU A 1 288 ? 10.518 -2.867 -10.907 1.00 97.50 288 LEU A CA 1
ATOM 2052 C C . LEU A 1 288 ? 11.167 -1.682 -10.180 1.00 97.50 288 LEU A C 1
ATOM 2054 O O . LEU A 1 288 ? 10.453 -0.866 -9.599 1.00 97.50 288 LEU A O 1
ATOM 2058 N N . ILE A 1 289 ? 12.497 -1.566 -10.228 1.00 95.19 289 ILE A N 1
ATOM 2059 C CA . ILE A 1 289 ? 13.255 -0.517 -9.529 1.00 95.19 289 ILE A CA 1
ATOM 2060 C C . ILE A 1 289 ? 14.286 0.144 -10.438 1.00 95.19 289 ILE A C 1
ATOM 2062 O O . ILE A 1 289 ? 14.840 -0.540 -11.287 1.00 95.19 289 ILE A O 1
ATOM 2066 N N . ALA A 1 290 ? 14.599 1.431 -10.281 1.00 91.56 290 ALA A N 1
ATOM 2067 C CA . ALA A 1 290 ? 15.685 2.028 -11.070 1.00 91.56 290 ALA A CA 1
ATOM 2068 C C . ALA A 1 290 ? 17.049 1.701 -10.445 1.00 91.56 290 ALA A C 1
ATOM 2070 O O . ALA A 1 290 ? 17.913 1.129 -11.114 1.00 91.56 290 ALA A O 1
ATOM 2071 N N . GLU A 1 291 ? 17.198 1.984 -9.151 1.00 88.19 291 GLU A N 1
ATOM 2072 C CA . GLU A 1 291 ? 18.445 1.856 -8.400 1.00 88.19 291 GLU A CA 1
ATOM 2073 C C . GLU A 1 291 ? 18.233 1.065 -7.096 1.00 88.19 291 GLU A C 1
ATOM 2075 O O . GLU A 1 291 ? 17.185 1.148 -6.453 1.00 88.19 291 GLU A O 1
ATOM 2080 N N . ASN A 1 292 ? 19.238 0.279 -6.698 1.00 83.69 292 ASN A N 1
ATOM 2081 C CA . ASN A 1 292 ? 19.240 -0.475 -5.441 1.00 83.69 292 ASN A CA 1
ATOM 2082 C C . ASN A 1 292 ? 20.586 -0.258 -4.742 1.00 83.69 292 ASN A C 1
ATOM 2084 O O . ASN A 1 292 ? 21.622 -0.549 -5.339 1.00 83.69 292 ASN A O 1
ATOM 2088 N N . TYR A 1 293 ? 20.582 0.202 -3.494 1.00 78.00 293 TYR A N 1
ATOM 2089 C CA . TYR A 1 293 ? 21.777 0.499 -2.690 1.00 78.00 293 TYR A CA 1
ATOM 2090 C C . TYR A 1 293 ? 21.542 0.137 -1.222 1.00 78.00 293 TYR A C 1
ATOM 2092 O O . TYR A 1 293 ? 20.430 -0.167 -0.833 1.00 78.00 293 TYR A O 1
ATOM 2100 N N . ASN A 1 294 ? 22.560 0.191 -0.369 1.00 60.47 294 ASN A N 1
ATOM 2101 C CA . ASN A 1 294 ? 22.402 0.151 1.085 1.00 60.47 294 ASN A CA 1
ATOM 2102 C C . ASN A 1 294 ? 23.158 1.342 1.681 1.00 60.47 294 ASN A C 1
ATOM 2104 O O . ASN A 1 294 ? 24.313 1.572 1.340 1.00 60.47 294 ASN A O 1
ATOM 2108 N N . TYR A 1 295 ? 22.521 2.113 2.563 1.00 48.31 295 TYR A N 1
ATOM 2109 C CA . TYR A 1 295 ? 23.138 3.316 3.137 1.00 48.31 295 TYR A CA 1
ATOM 2110 C C . TYR A 1 295 ? 24.139 2.997 4.266 1.00 48.31 295 TYR A C 1
ATOM 2112 O O . TYR A 1 295 ? 25.059 3.766 4.533 1.00 48.31 295 TYR A O 1
ATOM 2120 N N . ALA A 1 296 ? 23.982 1.849 4.937 1.00 52.09 296 ALA A N 1
ATOM 2121 C CA . ALA A 1 296 ? 24.751 1.476 6.128 1.00 52.09 296 ALA A CA 1
ATOM 2122 C C . ALA A 1 296 ? 25.981 0.599 5.827 1.00 52.09 296 ALA A C 1
ATOM 2124 O O . ALA A 1 296 ? 26.792 0.330 6.714 1.00 52.09 296 ALA A O 1
ATOM 2125 N N . SER A 1 297 ? 26.128 0.124 4.590 1.00 53.06 297 SER A N 1
ATOM 2126 C CA . SER A 1 297 ? 27.269 -0.678 4.143 1.00 53.06 297 SER A CA 1
ATOM 2127 C C . SER A 1 297 ? 27.395 -0.612 2.625 1.00 53.06 297 SER A C 1
ATOM 2129 O O . SER A 1 297 ? 26.452 -0.239 1.943 1.00 53.06 297 SER A O 1
ATOM 2131 N N . SER A 1 298 ? 28.513 -1.072 2.071 1.00 56.44 298 SER A N 1
ATOM 2132 C CA . SER A 1 298 ? 28.672 -1.351 0.635 1.00 56.44 298 SER A CA 1
ATOM 2133 C C . SER A 1 298 ? 27.784 -2.508 0.120 1.00 56.44 298 SER A C 1
ATOM 2135 O O . SER A 1 298 ? 28.196 -3.241 -0.776 1.00 56.44 298 SER A O 1
ATOM 2137 N N . SER A 1 299 ? 26.613 -2.731 0.724 1.00 65.62 299 SER A N 1
ATOM 2138 C CA . SER A 1 299 ? 25.643 -3.762 0.340 1.00 65.62 299 SER A CA 1
ATOM 2139 C C . SER A 1 299 ? 24.516 -3.145 -0.493 1.00 65.62 299 SER A C 1
ATOM 2141 O O . SER A 1 299 ? 24.496 -1.945 -0.747 1.00 65.62 299 SER A O 1
ATOM 2143 N N . TYR A 1 300 ? 23.566 -3.964 -0.925 1.00 77.56 300 TYR A N 1
ATOM 2144 C CA . TYR A 1 300 ? 22.377 -3.534 -1.660 1.00 77.56 300 TYR A CA 1
ATOM 2145 C C . TYR A 1 300 ? 21.138 -3.613 -0.755 1.00 77.56 300 TYR A C 1
ATOM 2147 O O . TYR A 1 300 ? 21.165 -4.322 0.257 1.00 77.56 300 TYR A O 1
ATOM 2155 N N . GLY A 1 301 ? 20.064 -2.902 -1.105 1.00 88.94 301 GLY A N 1
ATOM 2156 C CA . GLY A 1 301 ? 18.728 -3.165 -0.574 1.00 88.94 301 GLY A CA 1
ATOM 2157 C C . GLY A 1 301 ? 18.277 -4.567 -0.988 1.00 88.94 301 GLY A C 1
ATOM 2158 O O . GLY A 1 301 ? 18.869 -5.180 -1.882 1.00 88.94 301 GLY A O 1
ATOM 2159 N N . VAL A 1 302 ? 17.250 -5.101 -0.335 1.00 94.00 302 VAL A N 1
ATOM 2160 C CA . VAL A 1 302 ? 16.798 -6.480 -0.567 1.00 94.00 302 VAL A CA 1
ATOM 2161 C C . VAL A 1 302 ? 15.515 -6.473 -1.379 1.00 94.00 302 VAL A C 1
ATOM 2163 O O . VAL A 1 302 ? 14.574 -5.756 -1.042 1.00 94.00 302 VAL A O 1
ATOM 2166 N N . VAL A 1 303 ? 15.481 -7.287 -2.432 1.00 97.19 303 VAL A N 1
ATOM 2167 C CA . VAL A 1 303 ? 14.265 -7.546 -3.207 1.00 97.19 303 VAL A CA 1
ATOM 2168 C C . VAL A 1 303 ? 14.029 -9.047 -3.277 1.00 97.19 303 VAL A C 1
ATOM 2170 O O . VAL A 1 303 ? 14.891 -9.765 -3.782 1.00 97.19 303 VAL A O 1
ATOM 2173 N N . THR A 1 304 ? 12.881 -9.513 -2.796 1.00 97.88 304 THR A N 1
ATOM 2174 C CA . THR A 1 304 ? 12.503 -10.937 -2.760 1.00 97.88 304 THR A CA 1
ATOM 2175 C C . THR A 1 304 ? 11.084 -11.149 -3.264 1.00 97.88 304 THR A C 1
ATOM 2177 O O . THR A 1 304 ? 10.257 -10.237 -3.229 1.00 97.88 304 THR A O 1
ATOM 2180 N N . GLN A 1 305 ? 10.825 -12.344 -3.800 1.00 98.25 305 GLN A N 1
ATOM 2181 C CA . GLN A 1 305 ? 9.522 -12.779 -4.325 1.00 98.25 305 GLN A CA 1
ATOM 2182 C C . GLN A 1 305 ? 8.763 -11.712 -5.123 1.00 98.25 305 GLN A C 1
ATOM 2184 O O . GLN A 1 305 ? 7.585 -11.475 -4.898 1.00 98.25 305 GLN A O 1
ATOM 2189 N N . SER A 1 306 ? 9.441 -11.012 -6.028 1.00 98.75 306 SER A N 1
ATOM 2190 C CA . SER A 1 306 ? 8.873 -9.844 -6.710 1.00 98.75 306 SER A CA 1
ATOM 2191 C C . SER A 1 306 ? 8.995 -9.960 -8.222 1.00 98.75 306 SER A C 1
ATOM 2193 O O . SER A 1 306 ? 9.840 -10.706 -8.722 1.00 98.75 306 SER A O 1
ATOM 2195 N N . PHE A 1 307 ? 8.166 -9.232 -8.975 1.00 98.75 307 PHE A N 1
ATOM 2196 C CA . PHE A 1 307 ? 8.231 -9.315 -10.434 1.00 98.75 307 PHE A CA 1
ATOM 2197 C C . PHE A 1 307 ? 7.848 -8.055 -11.207 1.00 98.75 307 PHE A C 1
ATOM 2199 O O . PHE A 1 307 ? 7.161 -7.171 -10.702 1.00 98.75 307 PHE A O 1
ATOM 2206 N N . ALA A 1 308 ? 8.255 -8.008 -12.478 1.00 98.69 308 ALA A N 1
ATOM 2207 C CA . ALA A 1 308 ? 7.845 -6.961 -13.410 1.00 98.69 308 ALA A CA 1
ATOM 2208 C C . ALA A 1 308 ? 7.358 -7.506 -14.761 1.00 98.69 308 ALA A C 1
ATOM 2210 O O . ALA A 1 308 ? 7.961 -8.409 -15.343 1.00 98.69 308 ALA A O 1
ATOM 2211 N N . THR A 1 309 ? 6.287 -6.911 -15.286 1.00 98.44 309 THR A N 1
ATOM 2212 C CA . THR A 1 309 ? 5.751 -7.189 -16.635 1.00 98.44 309 THR A CA 1
ATOM 2213 C C . THR A 1 309 ? 5.603 -5.930 -17.488 1.00 98.44 309 THR A C 1
ATOM 2215 O O . THR A 1 309 ? 5.376 -6.027 -18.694 1.00 98.44 309 THR A O 1
ATOM 2218 N N . GLY A 1 310 ? 5.755 -4.740 -16.907 1.00 97.06 310 GLY A N 1
ATOM 2219 C CA . GLY A 1 310 ? 5.630 -3.481 -17.633 1.00 97.06 310 GLY A CA 1
ATOM 2220 C C . GLY A 1 310 ? 6.708 -3.293 -18.697 1.00 97.06 310 GLY A C 1
ATOM 2221 O O . GLY A 1 310 ? 7.878 -3.605 -18.477 1.00 97.06 310 GLY A O 1
ATOM 2222 N N . ARG A 1 311 ? 6.329 -2.756 -19.864 1.00 97.31 311 ARG A N 1
ATOM 2223 C CA . ARG A 1 311 ? 7.280 -2.454 -20.945 1.00 97.31 311 ARG A CA 1
ATOM 2224 C C . ARG A 1 311 ? 8.324 -1.441 -20.479 1.00 97.31 311 ARG A C 1
ATOM 2226 O O . ARG A 1 311 ? 7.944 -0.373 -20.012 1.00 97.31 311 ARG A O 1
ATOM 2233 N N . VAL A 1 312 ? 9.608 -1.737 -20.686 1.00 95.81 312 VAL A N 1
ATOM 2234 C CA . VAL A 1 312 ? 10.722 -0.852 -20.307 1.00 95.81 312 VAL A CA 1
ATOM 2235 C C . VAL A 1 312 ? 11.346 -0.246 -21.559 1.00 95.81 312 VAL A C 1
ATOM 2237 O O . VAL A 1 312 ? 11.767 -0.967 -22.466 1.00 95.81 312 VAL A O 1
ATOM 2240 N N . ILE A 1 313 ? 11.392 1.084 -21.621 1.00 91.62 313 ILE A N 1
ATOM 2241 C CA . ILE A 1 313 ? 11.944 1.854 -22.740 1.00 91.62 313 ILE A CA 1
ATOM 2242 C C . ILE A 1 313 ? 12.898 2.916 -22.184 1.00 91.62 313 ILE A C 1
ATOM 2244 O O . ILE A 1 313 ? 12.531 3.666 -21.281 1.00 91.62 313 ILE A O 1
ATOM 2248 N N . SER A 1 314 ? 14.096 3.024 -22.758 1.00 84.25 314 SER A N 1
ATOM 2249 C CA . SER A 1 314 ? 15.037 4.109 -22.464 1.00 84.25 314 SER A CA 1
ATOM 2250 C C . SER A 1 314 ? 15.521 4.834 -23.718 1.00 84.25 314 SER A C 1
ATOM 2252 O O . SER A 1 314 ? 15.409 4.331 -24.840 1.00 84.25 314 SER A O 1
ATOM 2254 N N . GLY A 1 315 ? 16.075 6.032 -23.519 1.00 78.00 315 GLY A N 1
ATOM 2255 C CA . GLY A 1 315 ? 16.878 6.731 -24.517 1.00 78.00 315 GLY A CA 1
ATOM 2256 C C . GLY A 1 315 ? 18.151 5.956 -24.894 1.00 78.00 315 GLY A C 1
ATOM 2257 O O . GLY A 1 315 ? 18.652 5.122 -24.140 1.00 78.00 315 GLY A O 1
ATOM 2258 N N . ASN A 1 316 ? 18.688 6.239 -26.083 1.00 74.69 316 ASN A N 1
ATOM 2259 C CA . ASN A 1 316 ? 19.837 5.520 -26.641 1.00 74.69 316 ASN A CA 1
ATOM 2260 C C . ASN A 1 316 ? 21.061 5.527 -25.707 1.00 74.69 316 ASN A C 1
ATOM 2262 O O . ASN A 1 316 ? 21.491 6.585 -25.252 1.00 74.69 316 ASN A O 1
ATOM 2266 N N . GLY A 1 317 ? 21.671 4.351 -25.517 1.00 67.19 317 GLY A N 1
ATOM 2267 C CA . GLY A 1 317 ? 22.936 4.191 -24.788 1.00 67.19 317 GLY A CA 1
ATOM 2268 C C . GLY A 1 317 ? 22.808 4.067 -23.268 1.00 67.19 317 GLY A C 1
ATOM 2269 O O . GLY A 1 317 ? 23.829 4.068 -22.586 1.00 67.19 317 GLY A O 1
ATOM 2270 N N . LEU A 1 318 ? 21.587 3.950 -22.739 1.00 79.44 318 LEU A N 1
ATOM 2271 C CA . LEU A 1 318 ? 21.326 3.847 -21.303 1.00 79.44 318 LEU A CA 1
ATOM 2272 C C . LEU A 1 318 ? 21.045 2.415 -20.860 1.00 79.44 318 LEU A C 1
ATOM 2274 O O . LEU A 1 318 ? 20.388 1.650 -21.569 1.00 79.44 318 LEU A O 1
ATOM 2278 N N . SER A 1 319 ? 21.504 2.081 -19.655 1.00 80.88 319 SER A N 1
ATOM 2279 C CA . SER A 1 319 ? 21.236 0.794 -19.017 1.00 80.88 319 SER A CA 1
ATOM 2280 C C . SER A 1 319 ? 19.748 0.644 -18.705 1.00 80.88 319 SER A C 1
ATOM 2282 O O . SER A 1 319 ? 19.151 1.493 -18.048 1.00 80.88 319 SER A O 1
ATOM 2284 N N . VAL A 1 320 ? 19.156 -0.459 -19.149 1.00 88.75 320 VAL A N 1
ATOM 2285 C CA . VAL A 1 320 ? 17.808 -0.889 -18.768 1.00 88.75 320 VAL A CA 1
ATOM 2286 C C . VAL A 1 320 ? 17.814 -2.366 -18.435 1.00 88.75 320 VAL A C 1
ATOM 2288 O O . VAL A 1 320 ? 18.680 -3.113 -18.896 1.00 88.75 320 VAL A O 1
ATOM 2291 N N . GLY A 1 321 ? 16.823 -2.789 -17.663 1.00 92.31 321 GLY A N 1
ATOM 2292 C CA . GLY A 1 321 ? 16.596 -4.196 -17.402 1.00 92.31 321 GLY A CA 1
ATOM 2293 C C . GLY A 1 321 ? 15.158 -4.489 -17.020 1.00 92.31 321 GLY A C 1
ATOM 2294 O O . GLY A 1 321 ? 14.382 -3.600 -16.660 1.00 92.31 321 GLY A O 1
ATOM 2295 N N . GLY A 1 322 ? 14.797 -5.767 -17.121 1.00 95.75 322 GLY A N 1
ATOM 2296 C CA . GLY A 1 322 ? 13.466 -6.246 -16.766 1.00 95.75 322 GLY A CA 1
ATOM 2297 C C . GLY A 1 322 ? 13.112 -5.965 -15.307 1.00 95.75 322 GLY A C 1
ATOM 2298 O O . GLY A 1 322 ? 11.949 -5.731 -15.012 1.00 95.75 322 GLY A O 1
ATOM 2299 N N . ILE A 1 323 ? 14.109 -5.904 -14.416 1.00 96.81 323 ILE A N 1
ATOM 2300 C CA . ILE A 1 323 ? 13.934 -5.553 -13.001 1.00 96.81 323 ILE A CA 1
ATOM 2301 C C . ILE A 1 323 ? 14.538 -4.186 -12.698 1.00 96.81 323 ILE A C 1
ATOM 2303 O O . ILE A 1 323 ? 13.837 -3.343 -12.142 1.00 96.81 323 ILE A O 1
ATOM 2307 N N . CYS A 1 324 ? 15.805 -3.967 -13.064 1.00 92.50 324 CYS A N 1
ATOM 2308 C CA . CYS A 1 324 ? 16.560 -2.765 -12.717 1.00 92.50 324 CYS A CA 1
ATOM 2309 C C . CYS A 1 324 ? 17.623 -2.376 -13.743 1.00 92.50 324 CYS A C 1
ATOM 2311 O O . CYS A 1 324 ? 17.890 -3.118 -14.683 1.00 92.50 324 CYS A O 1
ATOM 2313 N N . ALA A 1 325 ? 18.262 -1.220 -13.549 1.00 84.06 325 ALA A N 1
ATOM 2314 C CA . ALA A 1 325 ? 19.336 -0.724 -14.405 1.00 84.06 325 ALA A CA 1
ATOM 2315 C C . ALA A 1 325 ? 20.706 -0.800 -13.705 1.00 84.06 325 ALA A C 1
ATOM 2317 O O . ALA A 1 325 ? 21.272 0.214 -13.314 1.00 84.06 325 ALA A O 1
ATOM 2318 N N . GLY A 1 326 ? 21.276 -2.001 -13.575 1.00 77.62 326 GLY A N 1
ATOM 2319 C CA . GLY A 1 326 ? 22.621 -2.197 -13.016 1.00 77.62 326 GLY A CA 1
ATOM 2320 C C . GLY A 1 326 ? 22.654 -2.360 -11.496 1.00 77.62 326 GLY A C 1
ATOM 2321 O O . GLY A 1 326 ? 23.476 -1.728 -10.840 1.00 77.62 326 GLY A O 1
ATOM 2322 N N . CYS A 1 327 ? 21.781 -3.194 -10.924 1.00 82.25 327 CYS A N 1
ATOM 2323 C CA . CYS A 1 327 ? 21.644 -3.341 -9.471 1.00 82.25 327 CYS A CA 1
ATOM 2324 C C . CYS A 1 327 ? 22.047 -4.734 -8.933 1.00 82.25 327 CYS A C 1
ATOM 2326 O O . CYS A 1 327 ? 22.040 -5.729 -9.659 1.00 82.25 327 CYS A O 1
ATOM 2328 N N . GLY A 1 328 ? 22.402 -4.813 -7.645 1.00 84.19 328 GLY A N 1
ATOM 2329 C CA . GLY A 1 328 ? 22.581 -6.074 -6.906 1.00 84.19 328 GLY A CA 1
ATOM 2330 C C . GLY A 1 328 ? 21.476 -6.289 -5.868 1.00 84.19 328 GLY A C 1
ATOM 2331 O O . GLY A 1 328 ? 20.505 -5.543 -5.850 1.00 84.19 328 GLY A O 1
ATOM 2332 N N . GLY A 1 329 ? 21.614 -7.287 -4.987 1.00 87.56 329 GLY A N 1
ATOM 2333 C CA . GLY A 1 329 ? 20.669 -7.518 -3.877 1.00 87.56 329 GLY A CA 1
ATOM 2334 C C . GLY A 1 329 ? 19.327 -8.148 -4.267 1.00 87.56 329 GLY A C 1
ATOM 2335 O O . GLY A 1 329 ? 18.419 -8.205 -3.439 1.00 87.56 329 GLY A O 1
ATOM 2336 N N . LEU A 1 330 ? 19.198 -8.627 -5.508 1.00 94.25 330 LEU A N 1
ATOM 2337 C CA . LEU A 1 330 ? 18.003 -9.322 -5.978 1.00 94.25 330 LEU A CA 1
ATOM 2338 C C . LEU A 1 330 ? 18.049 -10.796 -5.555 1.00 94.25 330 LEU A C 1
ATOM 2340 O O . LEU A 1 330 ? 19.018 -11.502 -5.864 1.00 94.25 330 LEU A O 1
ATOM 2344 N N . GLY A 1 331 ? 17.000 -11.256 -4.877 1.00 95.88 331 GLY A N 1
ATOM 2345 C CA . GLY A 1 331 ? 16.768 -12.661 -4.560 1.00 95.88 331 GLY A CA 1
ATOM 2346 C C . GLY A 1 331 ? 16.551 -13.500 -5.819 1.00 95.88 331 GLY A C 1
ATOM 2347 O O . GLY A 1 331 ? 16.035 -13.022 -6.827 1.00 95.88 331 GLY A O 1
ATOM 2348 N N . LEU A 1 332 ? 16.944 -14.778 -5.779 1.00 97.00 332 LEU A N 1
ATOM 2349 C CA . LEU A 1 332 ? 16.788 -15.705 -6.916 1.00 97.00 332 LEU A CA 1
ATOM 2350 C C . LEU A 1 332 ? 15.322 -16.049 -7.235 1.00 97.00 332 LEU A C 1
ATOM 2352 O O . LEU A 1 332 ? 15.057 -16.741 -8.214 1.00 97.00 332 LEU A O 1
ATOM 2356 N N . ASP A 1 333 ? 14.397 -15.567 -6.418 1.00 97.75 333 ASP A N 1
ATOM 2357 C CA . ASP A 1 333 ? 12.945 -15.668 -6.522 1.00 97.75 333 ASP A CA 1
ATOM 2358 C C . ASP A 1 333 ? 12.305 -14.387 -7.095 1.00 97.75 333 ASP A C 1
ATOM 2360 O O . ASP A 1 333 ? 11.098 -14.184 -6.972 1.00 97.75 333 ASP A O 1
ATOM 2364 N N . VAL A 1 334 ? 13.103 -13.515 -7.721 1.00 98.50 334 VAL A N 1
ATOM 2365 C CA . VAL A 1 334 ? 12.642 -12.328 -8.454 1.00 98.50 334 VAL A CA 1
ATOM 2366 C C . VAL A 1 334 ? 12.593 -12.625 -9.954 1.00 98.50 334 VAL A C 1
ATOM 2368 O O . VAL A 1 334 ? 13.553 -13.160 -10.510 1.00 98.50 334 VAL A O 1
ATOM 2371 N N . TYR A 1 335 ? 11.502 -12.255 -10.628 1.00 98.69 335 TYR A N 1
ATOM 2372 C CA . TYR A 1 335 ? 11.235 -12.642 -12.022 1.00 98.69 335 TYR A CA 1
ATOM 2373 C C . TYR A 1 335 ? 10.795 -11.467 -12.892 1.00 98.69 335 TYR A C 1
ATOM 2375 O O . TYR A 1 335 ? 10.206 -10.507 -12.411 1.00 98.69 335 TYR A O 1
ATOM 2383 N N . TRP A 1 336 ? 11.021 -11.534 -14.200 1.00 98.69 336 TRP A N 1
ATOM 2384 C CA . TRP A 1 336 ? 10.425 -10.572 -15.133 1.00 98.69 336 TRP A CA 1
ATOM 2385 C C . TRP A 1 336 ? 9.919 -11.266 -16.386 1.00 98.69 336 TRP A C 1
ATOM 2387 O O . TRP A 1 336 ? 10.450 -12.300 -16.788 1.00 98.69 336 TRP A O 1
ATOM 2397 N N . ASP A 1 337 ? 8.918 -10.672 -17.026 1.00 98.69 337 ASP A N 1
ATOM 2398 C CA . ASP A 1 337 ? 8.432 -11.148 -18.317 1.00 98.69 337 ASP A CA 1
ATOM 2399 C C . ASP A 1 337 ? 9.307 -10.603 -19.452 1.00 98.69 337 ASP A C 1
ATOM 2401 O O . ASP A 1 337 ? 9.283 -9.407 -19.760 1.00 98.69 337 ASP A O 1
ATOM 2405 N N . VAL A 1 338 ? 10.083 -11.465 -20.108 1.00 98.44 338 VAL A N 1
ATOM 2406 C CA . VAL A 1 338 ? 11.008 -11.060 -21.185 1.00 98.44 338 VAL A CA 1
ATOM 2407 C C . VAL A 1 338 ? 10.286 -10.507 -22.417 1.00 98.44 338 VAL A C 1
ATOM 2409 O O . VAL A 1 338 ? 10.866 -9.728 -23.175 1.00 98.44 338 VAL A O 1
ATOM 2412 N N . GLN A 1 339 ? 9.029 -10.899 -22.642 1.00 98.25 339 GLN A N 1
ATOM 2413 C CA . GLN A 1 339 ? 8.252 -10.534 -23.824 1.00 98.25 339 GLN A CA 1
ATOM 2414 C C . GLN A 1 339 ? 7.564 -9.185 -23.625 1.00 98.25 339 GLN A C 1
ATOM 2416 O O . GLN A 1 339 ? 7.641 -8.324 -24.506 1.00 98.25 339 GLN A O 1
ATOM 2421 N N . THR A 1 340 ? 6.926 -8.970 -22.474 1.00 98.12 340 THR A N 1
ATOM 2422 C CA . THR A 1 340 ? 6.179 -7.731 -22.212 1.00 98.12 340 THR A CA 1
ATOM 2423 C C . THR A 1 340 ? 7.095 -6.593 -21.772 1.00 98.12 340 THR A C 1
ATOM 2425 O O . THR A 1 340 ? 6.942 -5.473 -22.267 1.00 98.12 340 THR A O 1
ATOM 2428 N N . THR A 1 341 ? 8.114 -6.871 -20.945 1.00 97.88 341 THR A N 1
ATOM 2429 C CA . THR A 1 341 ? 9.140 -5.862 -20.619 1.00 97.88 341 THR A CA 1
ATOM 2430 C C . THR A 1 341 ? 9.966 -5.480 -21.847 1.00 97.88 341 THR A C 1
ATOM 2432 O O . THR A 1 341 ? 10.417 -4.338 -21.968 1.00 97.88 341 THR A O 1
ATOM 2435 N N . GLY A 1 342 ? 10.138 -6.427 -22.778 1.00 96.44 342 GLY A N 1
ATOM 2436 C CA . GLY A 1 342 ? 11.037 -6.318 -23.924 1.00 96.44 342 GLY A CA 1
ATOM 2437 C C . GLY A 1 342 ? 12.516 -6.460 -23.558 1.00 96.44 342 GLY A C 1
ATOM 2438 O O . GLY A 1 342 ? 13.367 -6.135 -24.385 1.00 96.44 342 GLY A O 1
ATOM 2439 N N . GLN A 1 343 ? 12.827 -6.909 -22.338 1.00 95.81 343 GLN A N 1
ATOM 2440 C CA . GLN A 1 343 ? 14.186 -6.997 -21.812 1.00 95.81 343 GLN A CA 1
ATOM 2441 C C . GLN A 1 343 ? 14.636 -8.456 -21.696 1.00 95.81 343 GLN A C 1
ATOM 2443 O O . GLN A 1 343 ? 14.017 -9.271 -21.013 1.00 95.81 343 GLN A O 1
ATOM 2448 N N . THR A 1 344 ? 15.766 -8.792 -22.318 1.00 94.12 344 THR A N 1
ATOM 2449 C CA . THR A 1 344 ? 16.357 -10.143 -22.247 1.00 94.12 344 THR A CA 1
ATOM 2450 C C . THR A 1 344 ? 17.182 -10.378 -20.979 1.00 94.12 344 THR A C 1
ATOM 2452 O O . THR A 1 344 ? 17.645 -11.489 -20.745 1.00 94.12 344 THR A O 1
ATOM 2455 N N . SER A 1 345 ? 17.407 -9.335 -20.178 1.00 94.25 345 SER A N 1
ATOM 2456 C CA . SER A 1 345 ? 18.166 -9.368 -18.927 1.00 94.25 345 SER A CA 1
ATOM 2457 C C . SER A 1 345 ? 17.412 -8.602 -17.844 1.00 94.25 345 SER A C 1
ATOM 2459 O O . SER A 1 345 ? 16.738 -7.614 -18.136 1.00 94.25 345 SER A O 1
ATOM 2461 N N . SER A 1 346 ? 17.573 -9.021 -16.587 1.00 92.12 346 SER A N 1
ATOM 2462 C CA . SER A 1 346 ? 17.080 -8.286 -15.416 1.00 92.12 346 SER A CA 1
ATOM 2463 C C . SER A 1 346 ? 17.740 -6.919 -15.263 1.00 92.12 346 SER A C 1
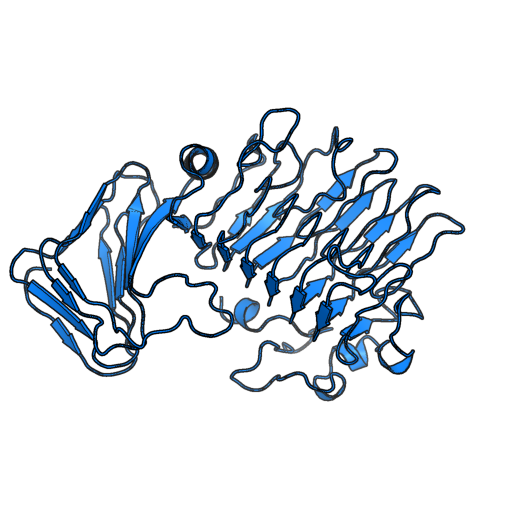ATOM 2465 O O . SER A 1 346 ? 17.146 -6.042 -14.644 1.00 92.12 346 SER A O 1
ATOM 2467 N N . GLY A 1 347 ? 18.956 -6.772 -15.805 1.00 86.75 347 GLY A N 1
ATOM 2468 C CA . GLY A 1 347 ? 19.860 -5.652 -15.566 1.00 86.75 347 GLY A CA 1
ATOM 2469 C C . GLY A 1 347 ? 20.601 -5.719 -14.226 1.00 86.75 347 GLY A C 1
ATOM 2470 O O . GLY A 1 347 ? 21.272 -4.757 -13.878 1.00 86.75 347 GLY A O 1
ATOM 2471 N N . GLY A 1 348 ? 20.525 -6.830 -13.484 1.00 87.69 348 GLY A N 1
ATOM 2472 C CA . GLY A 1 348 ? 21.210 -7.013 -12.200 1.00 87.69 348 GLY A CA 1
ATOM 2473 C C . GLY A 1 348 ? 21.882 -8.380 -12.040 1.00 87.69 348 GLY A C 1
ATOM 2474 O O . GLY A 1 348 ? 22.340 -8.976 -13.014 1.00 87.69 348 GLY A O 1
ATOM 2475 N N . ASN A 1 349 ? 21.935 -8.898 -10.807 1.00 91.94 349 ASN A N 1
ATOM 2476 C CA . ASN A 1 349 ? 22.601 -10.169 -10.474 1.00 91.94 349 ASN A CA 1
ATOM 2477 C C . ASN A 1 349 ? 21.815 -11.446 -10.841 1.00 91.94 349 ASN A C 1
ATOM 2479 O O . ASN A 1 349 ? 22.284 -12.546 -10.544 1.00 91.94 349 ASN A O 1
ATOM 2483 N N . LEU A 1 350 ? 20.624 -11.330 -11.437 1.00 95.00 350 LEU A N 1
ATOM 2484 C CA . LEU A 1 350 ? 19.781 -12.489 -11.740 1.00 95.00 350 LEU A CA 1
ATOM 2485 C C . LEU A 1 350 ? 20.207 -13.183 -13.040 1.00 95.00 350 LEU A C 1
ATOM 2487 O O . LEU A 1 350 ? 20.459 -12.500 -14.038 1.00 95.00 350 LEU A O 1
ATOM 2491 N N . PRO A 1 351 ? 20.229 -14.528 -13.074 1.00 95.56 351 PRO A N 1
ATOM 2492 C CA . PRO A 1 351 ? 20.495 -15.270 -14.299 1.00 95.56 351 PRO A CA 1
ATOM 2493 C C . PRO A 1 351 ? 19.338 -15.129 -15.299 1.00 95.56 351 PRO A C 1
ATOM 2495 O O . PRO A 1 351 ? 18.201 -14.833 -14.937 1.00 95.56 351 PRO A O 1
ATOM 2498 N N . ALA A 1 352 ? 19.610 -15.415 -16.575 1.00 95.75 352 ALA A N 1
ATOM 2499 C CA . ALA A 1 352 ? 18.600 -15.353 -17.637 1.00 95.75 352 ALA A CA 1
ATOM 2500 C C . ALA A 1 352 ? 17.391 -16.282 -17.400 1.00 95.75 352 ALA A C 1
ATOM 2502 O O . ALA A 1 352 ? 16.317 -16.014 -17.922 1.00 95.75 352 ALA A O 1
ATOM 2503 N N . SER A 1 353 ? 17.536 -17.339 -16.589 1.00 96.31 353 SER A N 1
ATOM 2504 C CA . SER A 1 353 ? 16.444 -18.249 -16.209 1.00 96.31 353 SER A CA 1
ATOM 2505 C C . SER A 1 353 ? 15.341 -17.594 -15.372 1.00 96.31 353 SER A C 1
ATOM 2507 O O . SER A 1 353 ? 14.251 -18.147 -15.287 1.00 96.31 353 SER A O 1
ATOM 2509 N N . ASN A 1 354 ? 15.611 -16.440 -14.759 1.00 98.00 354 ASN A N 1
ATOM 2510 C CA . ASN A 1 354 ? 14.610 -15.646 -14.044 1.00 98.00 354 ASN A CA 1
ATOM 2511 C C . ASN A 1 354 ? 13.775 -14.766 -14.994 1.00 98.00 354 ASN A C 1
ATOM 2513 O O . ASN A 1 354 ? 12.744 -14.226 -14.597 1.00 98.00 354 ASN A O 1
ATOM 2517 N N . GLY A 1 355 ? 14.209 -14.630 -16.250 1.00 98.44 355 GLY A N 1
ATOM 2518 C CA . GLY A 1 355 ? 13.414 -14.047 -17.318 1.00 98.44 355 GLY A CA 1
ATOM 2519 C C . GLY A 1 355 ? 12.438 -15.087 -17.847 1.00 98.44 355 GLY A C 1
ATOM 2520 O O . GLY A 1 355 ? 12.828 -16.002 -18.572 1.00 98.44 355 GLY A O 1
ATOM 2521 N N . LEU A 1 356 ? 11.170 -14.943 -17.486 1.00 98.69 356 LEU A N 1
ATOM 2522 C CA . LEU A 1 356 ? 10.098 -15.849 -17.872 1.00 98.69 356 LEU A CA 1
ATOM 2523 C C . LEU A 1 356 ? 9.394 -15.335 -19.131 1.00 98.69 356 LEU A C 1
ATOM 2525 O O . LEU A 1 356 ? 9.291 -14.136 -19.373 1.00 98.69 356 LEU A O 1
ATOM 2529 N N . THR A 1 357 ? 8.888 -16.246 -19.954 1.00 98.56 357 THR A N 1
ATOM 2530 C CA . THR A 1 357 ? 7.903 -15.910 -20.996 1.00 98.56 357 THR A CA 1
ATOM 2531 C C . THR A 1 357 ? 6.550 -15.587 -20.365 1.00 98.56 357 THR A C 1
ATOM 2533 O O . THR A 1 357 ? 6.263 -16.046 -19.263 1.00 98.56 357 THR A O 1
ATOM 2536 N N . THR A 1 358 ? 5.659 -14.900 -21.076 1.00 98.19 358 THR A N 1
ATOM 2537 C CA . THR A 1 358 ? 4.296 -14.621 -20.594 1.00 98.19 358 THR A CA 1
ATOM 2538 C C . THR A 1 358 ? 3.525 -15.898 -20.256 1.00 98.19 358 THR A C 1
ATOM 2540 O O . THR A 1 358 ? 2.778 -15.947 -19.280 1.00 98.19 358 THR A O 1
ATOM 2543 N N . ALA A 1 359 ? 3.749 -16.980 -21.008 1.00 98.12 359 ALA A N 1
ATOM 2544 C CA . ALA A 1 359 ? 3.164 -18.282 -20.694 1.00 98.12 359 ALA A CA 1
ATOM 2545 C C . ALA A 1 359 ? 3.678 -18.840 -19.354 1.00 98.12 359 ALA A C 1
ATOM 2547 O O . ALA A 1 359 ? 2.886 -19.343 -18.566 1.00 98.12 359 ALA A O 1
ATOM 2548 N N . GLN A 1 360 ? 4.978 -18.706 -19.073 1.00 98.50 360 GLN A N 1
ATOM 2549 C CA . GLN A 1 360 ? 5.569 -19.109 -17.791 1.00 98.50 360 GLN A CA 1
ATOM 2550 C C . GLN A 1 360 ? 5.130 -18.200 -16.641 1.00 98.50 360 GLN A C 1
ATOM 2552 O O . GLN A 1 360 ? 4.842 -18.696 -15.560 1.00 98.50 360 GLN A O 1
ATOM 2557 N N . MET A 1 361 ? 4.999 -16.891 -16.872 1.00 98.31 361 MET A N 1
ATOM 2558 C CA . MET A 1 361 ? 4.442 -15.959 -15.884 1.00 98.31 361 MET A CA 1
ATOM 2559 C C . MET A 1 361 ? 3.010 -16.338 -15.488 1.00 98.31 361 MET A C 1
ATOM 2561 O O . MET A 1 361 ? 2.594 -16.100 -14.362 1.00 98.31 361 MET A O 1
ATOM 2565 N N . SER A 1 362 ? 2.259 -16.967 -16.388 1.00 96.88 362 SER A N 1
ATOM 2566 C CA . SER A 1 362 ? 0.895 -17.441 -16.123 1.00 96.88 362 SER A CA 1
ATOM 2567 C C . SER A 1 362 ? 0.846 -18.821 -15.451 1.00 96.88 362 SER A C 1
ATOM 2569 O O . SER A 1 362 ? -0.241 -19.325 -15.176 1.00 96.88 362 SER A O 1
ATOM 2571 N N . ASP A 1 363 ? 1.993 -19.458 -15.210 1.00 97.75 363 ASP A N 1
ATOM 2572 C CA . ASP A 1 363 ? 2.093 -20.787 -14.607 1.00 97.75 363 ASP A CA 1
ATOM 2573 C C . ASP A 1 363 ? 2.743 -20.691 -13.215 1.00 97.75 363 ASP A C 1
ATOM 2575 O O . ASP A 1 363 ? 3.952 -20.446 -13.129 1.00 97.75 363 ASP A O 1
ATOM 2579 N N . PRO A 1 364 ? 1.988 -20.927 -12.121 1.00 97.38 364 PRO A N 1
ATOM 2580 C CA . PRO A 1 364 ? 2.524 -20.957 -10.759 1.00 97.38 364 PRO A CA 1
ATOM 2581 C C . PRO A 1 364 ? 3.784 -21.815 -10.594 1.00 97.38 364 PRO A C 1
ATOM 2583 O O . PRO A 1 364 ? 4.650 -21.480 -9.790 1.00 97.38 364 PRO A O 1
ATOM 2586 N N . ALA A 1 365 ? 3.926 -22.901 -11.365 1.00 97.19 365 ALA A N 1
ATOM 2587 C CA . ALA A 1 365 ? 5.084 -23.790 -11.280 1.00 97.19 365 ALA A CA 1
ATOM 2588 C C . ALA A 1 365 ? 6.401 -23.138 -11.749 1.00 97.19 365 ALA A C 1
ATOM 2590 O O . ALA A 1 365 ? 7.477 -23.654 -11.441 1.00 97.19 365 ALA A O 1
ATOM 2591 N N . SER A 1 366 ? 6.336 -22.011 -12.467 1.00 98.06 366 SER A N 1
ATOM 2592 C CA . SER A 1 366 ? 7.518 -21.266 -12.921 1.00 98.06 366 SER A CA 1
ATOM 2593 C C . SER A 1 366 ? 8.180 -20.440 -11.812 1.00 98.06 366 SER A C 1
ATOM 2595 O O . SER A 1 366 ? 9.341 -20.055 -11.952 1.00 98.06 366 SER A O 1
ATOM 2597 N N . PHE A 1 367 ? 7.469 -20.175 -10.712 1.00 98.12 367 PHE A N 1
ATOM 2598 C CA . PHE A 1 367 ? 7.926 -19.326 -9.612 1.00 98.12 367 PHE A CA 1
ATOM 2599 C C . PHE A 1 367 ? 8.456 -20.183 -8.460 1.00 98.12 367 PHE A C 1
ATOM 2601 O O . PHE A 1 367 ? 7.725 -20.628 -7.572 1.00 98.12 367 PHE A O 1
ATOM 2608 N N . VAL A 1 368 ? 9.760 -20.443 -8.474 1.00 95.88 368 VAL A N 1
ATOM 2609 C CA . VAL A 1 368 ? 10.415 -21.269 -7.457 1.00 95.88 368 VAL A CA 1
ATOM 2610 C C . VAL A 1 368 ? 10.425 -20.533 -6.117 1.00 95.88 368 VAL A C 1
ATOM 2612 O O . VAL A 1 368 ? 10.953 -19.433 -6.005 1.00 95.88 368 VAL A O 1
ATOM 2615 N N . GLY A 1 369 ? 9.881 -21.177 -5.083 1.00 92.75 369 GLY A N 1
ATOM 2616 C CA . GLY A 1 369 ? 9.858 -20.646 -3.716 1.00 92.75 369 GLY A CA 1
ATOM 2617 C C . GLY A 1 369 ? 8.638 -19.790 -3.376 1.00 92.75 369 GLY A C 1
ATOM 2618 O O . GLY A 1 369 ? 8.488 -19.423 -2.216 1.00 92.75 369 GLY A O 1
ATOM 2619 N N . TRP A 1 370 ? 7.753 -19.517 -4.339 1.00 97.75 370 TRP A N 1
ATOM 2620 C CA . TRP A 1 370 ? 6.521 -18.767 -4.096 1.00 97.75 370 TRP A CA 1
ATOM 2621 C C . TRP A 1 370 ? 5.402 -19.693 -3.615 1.00 97.75 370 TRP A C 1
ATOM 2623 O O . TRP A 1 370 ? 5.243 -20.811 -4.111 1.00 97.75 370 TRP A O 1
ATOM 2633 N N . ASP A 1 371 ? 4.594 -19.212 -2.670 1.00 95.81 371 ASP A N 1
ATOM 2634 C CA . ASP A 1 371 ? 3.410 -19.925 -2.188 1.00 95.81 371 ASP A CA 1
ATOM 2635 C C . ASP A 1 371 ? 2.138 -19.420 -2.891 1.00 95.81 371 ASP A C 1
ATOM 2637 O O . ASP A 1 371 ? 1.709 -18.278 -2.707 1.00 95.81 371 ASP A O 1
ATOM 2641 N N . PHE A 1 372 ? 1.520 -20.300 -3.683 1.00 97.56 372 PHE A N 1
ATOM 2642 C CA . PHE A 1 372 ? 0.209 -20.094 -4.317 1.00 97.56 372 PHE A CA 1
ATOM 2643 C C . PHE A 1 372 ? -0.920 -20.855 -3.601 1.00 97.56 372 PHE A C 1
ATOM 2645 O O . PHE A 1 372 ? -2.076 -20.832 -4.038 1.00 97.56 372 PHE A O 1
ATOM 2652 N N . GLY A 1 373 ? -0.601 -21.564 -2.515 1.00 95.88 373 GLY A N 1
ATOM 2653 C CA . GLY A 1 373 ? -1.567 -22.255 -1.674 1.00 95.88 373 GLY A CA 1
ATOM 2654 C C . GLY A 1 373 ? -2.503 -21.285 -0.948 1.00 95.88 373 GLY A C 1
ATOM 2655 O O . GLY A 1 373 ? -2.304 -20.075 -0.998 1.00 95.88 373 GLY A O 1
ATOM 2656 N N . PRO A 1 374 ? -3.527 -21.782 -0.232 1.00 92.19 374 PRO A N 1
ATOM 2657 C CA . PRO A 1 374 ? -4.582 -20.941 0.346 1.00 92.19 374 PRO A CA 1
ATOM 2658 C C . PRO A 1 374 ? -4.112 -19.818 1.286 1.00 92.19 374 PRO A C 1
ATOM 2660 O O . PRO A 1 374 ? -4.844 -18.854 1.470 1.00 92.19 374 PRO A O 1
ATOM 2663 N N . ASN A 1 375 ? -2.913 -19.937 1.864 1.00 89.38 375 ASN A N 1
ATOM 2664 C CA . ASN A 1 375 ? -2.334 -18.949 2.780 1.00 89.38 375 ASN A CA 1
ATOM 2665 C C . ASN A 1 375 ? -1.180 -18.142 2.155 1.00 89.38 375 ASN A C 1
ATOM 2667 O O . ASN A 1 375 ? -0.597 -17.293 2.828 1.00 89.38 375 ASN A O 1
ATOM 2671 N N . GLY A 1 376 ? -0.829 -18.427 0.900 1.00 95.12 376 GLY A N 1
ATOM 2672 C CA . GLY A 1 376 ? 0.264 -17.775 0.190 1.00 95.12 376 GLY A CA 1
ATOM 2673 C C . GLY A 1 376 ? -0.105 -16.378 -0.307 1.00 95.12 376 GLY A C 1
ATOM 2674 O O . GLY A 1 376 ? -1.284 -16.038 -0.406 1.00 95.12 376 GLY A O 1
ATOM 2675 N N . ALA A 1 377 ? 0.886 -15.554 -0.643 1.00 96.94 377 ALA A N 1
ATOM 2676 C CA . ALA A 1 377 ? 0.647 -14.175 -1.078 1.00 96.94 377 ALA A CA 1
ATOM 2677 C C . ALA A 1 377 ? 0.064 -14.067 -2.495 1.00 96.94 377 ALA A C 1
ATOM 2679 O O . ALA A 1 377 ? -0.556 -13.056 -2.824 1.00 96.94 377 ALA A O 1
ATOM 2680 N N . TRP A 1 378 ? 0.232 -15.102 -3.321 1.00 98.44 378 TRP A N 1
ATOM 2681 C CA . TRP A 1 378 ? -0.020 -15.036 -4.757 1.00 98.44 378 TRP A CA 1
ATOM 2682 C C . TRP A 1 378 ? -1.203 -15.892 -5.203 1.00 98.44 378 TRP A C 1
ATOM 2684 O O . TRP A 1 378 ? -1.460 -16.978 -4.678 1.00 98.44 378 TRP A O 1
ATOM 2694 N N . VAL A 1 379 ? -1.905 -15.410 -6.227 1.00 98.06 379 VAL A N 1
ATOM 2695 C CA . VAL A 1 379 ? -2.943 -16.138 -6.964 1.00 98.06 379 VAL A CA 1
ATOM 2696 C C . VAL A 1 379 ? -2.730 -15.897 -8.456 1.00 98.06 379 VAL A C 1
ATOM 2698 O O . VAL A 1 379 ? -2.365 -14.797 -8.859 1.00 98.06 379 VAL A O 1
ATOM 2701 N N . VAL A 1 380 ? -2.994 -16.902 -9.293 1.00 97.38 380 VAL A N 1
ATOM 2702 C CA . VAL A 1 380 ? -3.108 -16.725 -10.750 1.00 97.38 380 VAL A CA 1
ATOM 2703 C C . VAL A 1 380 ? -4.575 -16.917 -11.145 1.00 97.38 380 VAL A C 1
ATOM 2705 O O . VAL A 1 380 ? -5.041 -18.058 -11.213 1.00 97.38 380 VAL A O 1
ATOM 2708 N N . PRO A 1 381 ? -5.344 -15.830 -11.352 1.00 95.62 381 PRO A N 1
ATOM 2709 C CA . PRO A 1 381 ? -6.728 -15.928 -11.798 1.00 95.62 381 PRO A CA 1
ATOM 2710 C C . PRO A 1 381 ? -6.837 -16.605 -13.175 1.00 95.62 381 PRO A C 1
ATOM 2712 O O . PRO A 1 381 ? -5.926 -16.474 -13.997 1.00 95.62 381 PRO A O 1
ATOM 2715 N N . PRO A 1 382 ? -7.952 -17.294 -13.487 1.00 94.06 382 PRO A N 1
ATOM 2716 C CA . PRO A 1 382 ? -8.159 -17.878 -14.810 1.00 94.06 382 PRO A CA 1
ATOM 2717 C C . PRO A 1 382 ? -8.003 -16.841 -15.932 1.00 94.06 382 PRO A C 1
ATOM 2719 O O . PRO A 1 382 ? -8.687 -15.821 -15.941 1.00 94.06 382 PRO A O 1
ATOM 2722 N N . GLY A 1 383 ? -7.113 -17.115 -16.890 1.00 93.31 383 GLY A N 1
ATOM 2723 C CA . GLY A 1 383 ? -6.834 -16.222 -18.021 1.00 93.31 383 GLY A CA 1
ATOM 2724 C C . GLY A 1 383 ? -5.896 -15.048 -17.714 1.00 93.31 383 GLY A C 1
ATOM 2725 O O . GLY A 1 383 ? -5.642 -14.248 -18.613 1.00 93.31 383 GLY A O 1
ATOM 2726 N N . ALA A 1 384 ? -5.373 -14.937 -16.489 1.00 95.25 384 ALA A N 1
ATOM 2727 C CA . ALA A 1 384 ? -4.348 -13.953 -16.162 1.00 95.25 384 ALA A CA 1
ATOM 2728 C C . ALA A 1 384 ? -3.020 -14.280 -16.862 1.00 95.25 384 ALA A C 1
ATOM 2730 O O . ALA A 1 384 ? -2.683 -15.444 -17.066 1.00 95.25 384 ALA A O 1
ATOM 2731 N N . THR A 1 385 ? -2.261 -13.236 -17.200 1.00 96.62 385 THR A N 1
ATOM 2732 C CA . THR A 1 385 ? -0.947 -13.350 -17.855 1.00 96.62 385 THR A CA 1
ATOM 2733 C C . THR A 1 385 ? 0.229 -13.358 -16.870 1.00 96.62 385 THR A C 1
ATOM 2735 O O . THR A 1 385 ? 1.381 -13.470 -17.278 1.00 96.62 385 THR A O 1
ATOM 2738 N N . HIS A 1 386 ? -0.051 -13.167 -15.580 1.00 97.94 386 HIS A N 1
ATOM 2739 C CA . HIS A 1 386 ? 0.898 -13.174 -14.467 1.00 97.94 386 HIS A CA 1
ATOM 2740 C C . HIS A 1 386 ? 0.137 -13.348 -13.135 1.00 97.94 386 HIS A C 1
ATOM 2742 O O . HIS A 1 386 ? -1.092 -13.201 -13.120 1.00 97.94 386 HIS A O 1
ATOM 2748 N N . PRO A 1 387 ? 0.821 -13.615 -12.006 1.00 98.25 387 PRO A N 1
ATOM 2749 C CA . PRO A 1 387 ? 0.192 -13.627 -10.692 1.00 98.25 387 PRO A CA 1
ATOM 2750 C C . PRO A 1 387 ? -0.322 -12.246 -10.286 1.00 98.25 387 PRO A C 1
ATOM 2752 O O . PRO A 1 387 ? 0.185 -11.219 -10.732 1.00 98.25 387 PRO A O 1
ATOM 2755 N N . VAL A 1 388 ? -1.302 -12.220 -9.394 1.00 98.06 388 VAL A N 1
ATOM 2756 C CA . VAL A 1 388 ? -1.706 -11.030 -8.638 1.00 98.06 388 VAL A CA 1
ATOM 2757 C C . VAL A 1 388 ? -1.625 -11.345 -7.155 1.00 98.06 388 VAL A C 1
ATOM 2759 O O . VAL A 1 388 ? -1.595 -12.514 -6.753 1.00 98.06 388 VAL A O 1
ATOM 2762 N N . LEU A 1 389 ? -1.594 -10.305 -6.332 1.00 98.31 389 LEU A N 1
ATOM 2763 C CA . LEU A 1 389 ? -1.620 -10.501 -4.894 1.00 98.31 389 LEU A CA 1
ATOM 2764 C C . LEU A 1 389 ? -3.001 -10.987 -4.474 1.00 98.31 389 LEU A C 1
ATOM 2766 O O . LEU A 1 389 ? -4.020 -10.474 -4.934 1.00 98.31 389 LEU A O 1
ATOM 2770 N N . ARG A 1 390 ? -3.033 -11.974 -3.580 1.00 97.38 390 ARG A N 1
ATOM 2771 C CA . ARG A 1 390 ? -4.260 -12.618 -3.104 1.00 97.38 390 ARG A CA 1
ATOM 2772 C C . ARG A 1 390 ? -5.278 -11.606 -2.587 1.00 97.38 390 ARG A C 1
ATOM 2774 O O . ARG A 1 390 ? -6.451 -11.688 -2.934 1.00 97.38 390 ARG A O 1
ATOM 2781 N N . TRP A 1 391 ? -4.820 -10.607 -1.836 1.00 96.81 391 TRP A N 1
ATOM 2782 C CA . TRP A 1 391 ? -5.704 -9.580 -1.295 1.00 96.81 391 TRP A CA 1
ATOM 2783 C C . TRP A 1 391 ? -6.472 -8.818 -2.388 1.00 96.81 391 TRP A C 1
ATOM 2785 O O . TRP A 1 391 ? -7.592 -8.393 -2.142 1.00 96.81 391 TRP A O 1
ATOM 2795 N N . GLN A 1 392 ? -5.930 -8.702 -3.608 1.00 96.62 392 GLN A N 1
ATOM 2796 C CA . GLN A 1 392 ? -6.572 -7.994 -4.726 1.00 96.62 392 GLN A CA 1
ATOM 2797 C C . GLN A 1 392 ? -7.750 -8.757 -5.341 1.00 96.62 392 GLN A C 1
ATOM 2799 O O . GLN A 1 392 ? -8.498 -8.185 -6.131 1.00 96.62 392 GLN A O 1
ATOM 2804 N N . VAL A 1 393 ? -7.890 -10.053 -5.042 1.00 95.75 393 VAL A N 1
ATOM 2805 C CA . VAL A 1 393 ? -9.047 -10.862 -5.461 1.00 95.75 393 VAL A CA 1
ATOM 2806 C C . VAL A 1 393 ? -10.005 -11.152 -4.307 1.00 95.75 393 VAL A C 1
ATOM 2808 O O . VAL A 1 393 ? -11.126 -11.597 -4.544 1.00 95.75 393 VAL A O 1
ATOM 2811 N N . GLU A 1 394 ? -9.573 -10.909 -3.071 1.00 94.19 394 GLU A N 1
ATOM 2812 C CA . GLU A 1 394 ? -10.380 -11.070 -1.857 1.00 94.19 394 GLU A CA 1
ATOM 2813 C C . GLU A 1 394 ? -11.092 -9.770 -1.451 1.00 94.19 394 GLU A C 1
ATOM 2815 O O . GLU A 1 394 ? -12.144 -9.833 -0.807 1.00 94.19 394 GLU A O 1
ATOM 2820 N N . HIS A 1 395 ? -10.550 -8.617 -1.863 1.00 91.81 395 HIS A N 1
ATOM 2821 C CA . HIS A 1 395 ? -11.028 -7.271 -1.548 1.00 91.81 395 HIS A CA 1
ATOM 2822 C C . HIS A 1 395 ? -10.973 -6.349 -2.769 1.00 91.81 395 HIS A C 1
ATOM 2824 O O . HIS A 1 395 ? -11.903 -5.537 -2.957 1.00 91.81 395 HIS A O 1
#

Radius of gyration: 21.72 Å; chains: 1; bounding box: 55×48×60 Å

Organism: NCBI:txid2782701

pLDDT: mean 93.1, std 9.02, range [48.31, 98.94]

Sequence (395 aa):
VASSLRWSGPASLTLAAYRHVSVTSGTTIANNGAGNLTLRADASGIDNGGSVTSDGTIDWSKSTGIVSALYDMNGTYTSGTLVGNASWTAPAYSGLVTQITAYKLVNSVADFQAVDNDLTGNYALGKDIEANNAAFTTLGTTPIAISTSFTGQFDGMWHTVSDFSPSFDAIFGDVGQGGVVRDLKVNGHPLANDTGFYDGIGLLAINNHGTVINTFTSGANSCNCFYALLSGLVGTNYGLIARSGSSVTVRTGGAAAGLVSTNYGTIDESYATGSVTGFLTHGGGGGLIAENYNYASSSYGVVTQSFATGRVISGNGLSVGGICAGCGGLGLDVYWDVQTTGQTSSGGNLPASNGLTTAQMSDPASFVGWDFGPNGAWVVPPGATHPVLRWQVEH

Foldseek 3Di:
DAAEDEDEEAAEDEDEDCAEAEADAPYEYEYQYAYEYEDHGNLPLPQPQYEYYYQYEYADQNYLYAYEYETAPNHYYHDHHYHHNPPHDDPPQPLDDDRYFYAHEDSELVSLLCCLVPLAGHHEHSAAYECLQPEHEARCDDLPARHGARQHEYHPVLHEYEAYAYSQLENHAENAANREYANYEYEYDHPDDDNPPAQEAEHHYAYYPYEYGNYEYEYEDEDADAAYEYEHAYAEYQEEYELYEYQYAYYYCAEYAQHYAEYQEEYYLYEGEHATENEHPHYEYEQHYAYWAHPVDRDTYAYAQYEGQHAYYYHPPAAYAPGYRQYERYDQQYAYACVRNVHQHNNYDYDSLRHDHLVLQLDPVSRPPFDCPPPTQWHRPVPRSHIHGPVVVVD